Protein AF-A0A388KWI7-F1 (afdb_monomer_lite)

Secondary structure (DSSP, 8-state):
-PPPPHHHHGGGSPPTT--HHHHHHHHHHHHHHHHHHHHHHHHHHHHHHHHHHHHHHHHHHHHHHHHHHHHHHHHHHHHHHHHHHHHHHHHHHHHHHHHHHHHTSS----HHHHHHHHHHHHHHHHHHHHHHHHHHHHHHHHHHHHHHHHHHHHT-HHHHTTS-HHHHHHHHHHHHHHHHHHHHHHHHHHHHHHHHHHHHHHHHHHHHHHS----S--PPP-GGGSPPB-TTS---HHHHHHHHHHHHHHTT--HHHHHHHHHHHB-HHHHHHHHHHHHHHT--GGGGGGTS-HHHHHHHHHHHH-SS-HHHHHHHHHHH--GGGS-HHHHHHHHHHHHT-TT-S--HHHHHHHHHHHS-HHHHHHHHHTTTT--SHHHHHHHHHHHHHH-HHHHHTTTTTSS-------------THHHHHHHHHHHTTS------PPPPPPP--

Sequence (446 aa):
MPPLTRSQTKTMDRKEGESLLAYEERLAAFIQEANDRAAAAAKERGRIEQEEEAERQKEEQDRLRQEEANLQATAEHRSRQRERLFTRETVIGDEAAHWVEVASADGAPKTEKRLSALAQVSHDLVATCALQQEEILHLQQTVDQMLAQLQALEKQPAAIAAAGPSNLATRVQGLEDDVSNIKRVHQDFRTSQQATNLQLETQVQAAATVTPAAASSMRPPKLDDIPVFCDQSKTEPIPWWRQCTLRLDMHHVPNNDRHPCLYHRCGGACQAWLDNILTSHDVAVSELHTKLTWQELTDAWHKRFQVEPPDLQAMDKLNKLHQNTLLSQDWITEFQRLASTPDLPLAFRAIKHLFIMRSCPAMQKALTQIAETLDTSDKLFSTASRIILTNIEARNAGRSSATTSGTQPKPKAVSSPLNTMAFQAAQIVSITTPLQQRPTYPHPEA

Radius of gyration: 41.49 Å; chains: 1; bounding box: 112×80×125 Å

Foldseek 3Di:
DPDDDPVNVVVLDDDDPDDPVNSVVVNVVVVVVVVVVVVVVVVVVVVVVVVVVVVVVVVVVVVVVVVVVVVVVVVVVVVVLVVVLVVLVVVLVVVVVVVVVQVPDPDDDDPVVVVVVVVVSVVSVVVSVVSVVVVVVVVVVVVVVVVVVVVVVVPDPPVCVVDPPVVVVVVVVVVVVVVVVVVVVVVVVVVVVVVVVVVVVVVVVVVVVPDDPPPDDDDDPPLVPQAADEPVPPDQLVVSVVSNVVVCVVVVPDQLCSQVSVLVRYYDPRNVVSVVLCVVVVHDSSCSCVVAGPVRVVVVSCVVRVPDDLLVVLVVCLVVQACQVDQNLVSLVSLLVSVPDPPNPDDPLRSLVSNLVRADPQLVVVCVVCVVVCPDPCSSSVVSVVCLVVDPCSRCSNPVPPDDDDDDDDDDDDDDPVPPVVVVVVVVVPPDDDDDDDDDDDDDDD

pLDDT: mean 70.11, std 19.56, range [24.08, 94.88]

Structure (mmCIF, N/CA/C/O backbone):
data_AF-A0A388KWI7-F1
#
_entry.id   AF-A0A388KWI7-F1
#
loop_
_atom_site.group_PDB
_atom_site.id
_atom_site.type_symbol
_atom_site.label_atom_id
_atom_site.label_alt_id
_atom_site.label_comp_id
_atom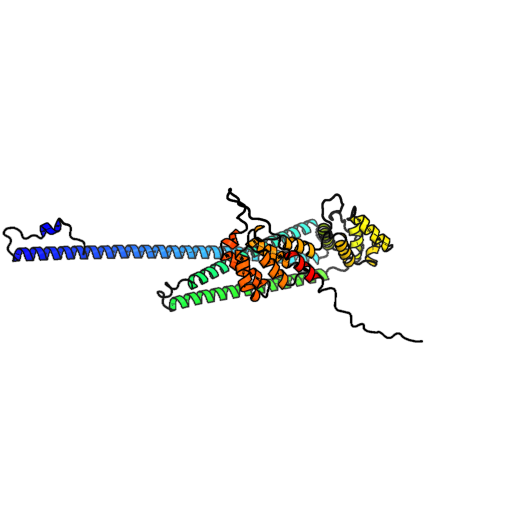_site.label_asym_id
_atom_site.label_entity_id
_atom_site.label_seq_id
_atom_site.pdbx_PDB_ins_code
_atom_site.Cartn_x
_atom_site.Cartn_y
_atom_site.Cartn_z
_atom_site.occupancy
_atom_site.B_iso_or_equiv
_atom_site.auth_seq_id
_atom_site.auth_comp_id
_atom_site.auth_asym_id
_atom_site.auth_atom_id
_atom_site.pdbx_PDB_model_num
ATOM 1 N N . MET A 1 1 ? -33.577 -9.682 59.762 1.00 40.84 1 MET A N 1
ATOM 2 C CA . MET A 1 1 ? -34.776 -10.430 60.204 1.00 40.84 1 MET A CA 1
ATOM 3 C C . MET A 1 1 ? -35.837 -10.331 59.122 1.00 40.84 1 MET A C 1
ATOM 5 O O . MET A 1 1 ? -35.973 -9.242 58.573 1.00 40.84 1 MET A O 1
ATOM 9 N N . PRO A 1 2 ? -36.555 -11.414 58.779 1.00 47.69 2 PRO A N 1
ATOM 10 C CA . PRO A 1 2 ? -37.704 -11.307 57.886 1.00 47.69 2 PRO A CA 1
ATOM 11 C C . PRO A 1 2 ? -38.771 -10.415 58.546 1.00 47.69 2 PRO A C 1
ATOM 13 O O . PRO A 1 2 ? -38.948 -10.508 59.764 1.00 47.69 2 PRO A O 1
ATOM 16 N N . PRO A 1 3 ? -39.472 -9.549 57.798 1.00 50.03 3 PRO A N 1
ATOM 17 C CA . PRO A 1 3 ? -40.530 -8.721 58.361 1.00 50.03 3 PRO A CA 1
ATOM 18 C C . PRO A 1 3 ? -41.696 -9.604 58.825 1.00 50.03 3 PRO A C 1
ATOM 20 O O . PRO A 1 3 ? -42.249 -10.381 58.045 1.00 50.03 3 PRO A O 1
ATOM 23 N N . LEU A 1 4 ? -42.064 -9.492 60.104 1.00 55.28 4 LEU A N 1
ATOM 24 C CA . LEU A 1 4 ? -43.249 -10.150 60.655 1.00 55.28 4 LEU A CA 1
ATOM 25 C C . LEU A 1 4 ? -44.492 -9.583 59.965 1.00 55.28 4 LEU A C 1
ATOM 27 O O . LEU A 1 4 ? -44.697 -8.370 59.898 1.00 55.28 4 LEU A O 1
ATOM 31 N N . THR A 1 5 ? -45.328 -10.467 59.433 1.00 56.50 5 THR A N 1
ATOM 32 C CA . THR A 1 5 ? -46.568 -10.058 58.768 1.00 56.50 5 THR A CA 1
ATOM 33 C C . THR A 1 5 ? -47.632 -9.691 59.806 1.00 56.50 5 THR A C 1
ATOM 35 O O . THR A 1 5 ? -47.670 -10.243 60.904 1.00 56.50 5 THR A O 1
ATOM 38 N N . ARG A 1 6 ? -48.550 -8.780 59.454 1.00 49.72 6 ARG A N 1
ATOM 39 C CA . ARG A 1 6 ? -49.624 -8.258 60.332 1.00 49.72 6 ARG A CA 1
ATOM 40 C C . ARG A 1 6 ? -50.527 -9.340 60.964 1.00 49.72 6 ARG A C 1
ATOM 42 O O . ARG A 1 6 ? -51.203 -9.073 61.953 1.00 49.72 6 ARG A O 1
ATOM 49 N N . SER A 1 7 ? -50.551 -10.555 60.411 1.00 54.59 7 SER A N 1
ATOM 50 C CA . SER A 1 7 ? -51.263 -11.703 60.997 1.00 54.59 7 SER A CA 1
ATOM 51 C C . SER A 1 7 ? -50.484 -12.401 62.118 1.00 54.59 7 SER A C 1
ATOM 53 O O . SER A 1 7 ? -51.109 -12.955 63.014 1.00 54.59 7 SER A O 1
ATOM 55 N N . GLN A 1 8 ? -49.148 -12.350 62.117 1.00 57.06 8 GLN A N 1
ATOM 56 C CA . GLN A 1 8 ? -48.304 -12.973 63.147 1.00 57.06 8 GLN A CA 1
ATOM 57 C C . GLN A 1 8 ? -48.248 -12.152 64.441 1.00 57.06 8 GLN A C 1
ATOM 59 O O . GLN A 1 8 ? -48.098 -12.713 65.523 1.00 57.06 8 GLN A O 1
ATOM 64 N N . THR A 1 9 ? -48.442 -10.835 64.352 1.00 56.59 9 THR A N 1
ATOM 65 C CA . THR A 1 9 ? -48.489 -9.944 65.521 1.00 56.59 9 THR A CA 1
ATOM 66 C C . THR A 1 9 ? -49.746 -10.153 66.368 1.00 56.59 9 THR A C 1
ATOM 68 O O . THR A 1 9 ? -49.671 -10.061 67.583 1.00 56.59 9 THR A O 1
ATOM 71 N N . LYS A 1 10 ? -50.881 -10.541 65.764 1.00 59.72 10 LYS A N 1
ATOM 72 C CA . LYS A 1 10 ? -52.120 -10.885 66.496 1.00 59.72 10 LYS A CA 1
ATOM 73 C C . LYS A 1 10 ? -51.985 -12.130 67.377 1.00 59.72 10 LYS A C 1
ATOM 75 O O . LYS A 1 10 ? -52.673 -12.265 68.380 1.00 59.72 10 LYS A O 1
ATOM 80 N N . THR A 1 11 ? -51.112 -13.062 67.004 1.00 62.03 11 THR A N 1
ATOM 81 C CA . THR A 1 11 ? -50.806 -14.256 67.807 1.00 62.03 11 THR A CA 1
ATOM 82 C C . THR A 1 11 ? -49.893 -13.962 68.999 1.00 62.03 11 THR A C 1
ATOM 84 O O . THR A 1 11 ? -49.784 -14.809 69.884 1.00 62.03 11 THR A O 1
ATOM 87 N N . MET A 1 12 ? -49.274 -12.778 69.049 1.00 64.50 12 MET A N 1
ATOM 88 C CA . MET A 1 12 ? -48.380 -12.350 70.129 1.00 64.50 12 MET A CA 1
ATOM 89 C C . MET A 1 12 ? -49.108 -11.611 71.257 1.00 64.50 12 MET A C 1
ATOM 91 O O . MET A 1 12 ? -48.482 -11.341 72.270 1.00 64.50 12 MET A O 1
ATOM 95 N N . ASP A 1 13 ? -50.403 -11.310 71.120 1.00 77.75 13 ASP A N 1
ATOM 96 C CA . ASP A 1 13 ? -51.177 -10.652 72.176 1.00 77.75 13 ASP A CA 1
ATOM 97 C C . ASP A 1 13 ? -51.458 -11.613 73.346 1.00 77.75 13 ASP A C 1
ATOM 99 O O . ASP A 1 13 ? -51.642 -12.828 73.163 1.00 77.75 13 ASP A O 1
ATOM 103 N N . ARG A 1 14 ? -51.488 -11.076 74.573 1.00 75.94 14 ARG A N 1
ATOM 104 C CA . ARG A 1 14 ? -51.813 -11.842 75.785 1.00 75.94 14 ARG A CA 1
ATOM 105 C C . ARG A 1 14 ? -53.270 -12.292 75.736 1.00 75.94 14 ARG A C 1
ATOM 107 O O . ARG A 1 14 ? -54.164 -11.474 75.530 1.00 75.94 14 ARG A O 1
ATOM 114 N N . LYS A 1 15 ? -53.511 -13.590 75.930 1.00 83.75 15 LYS A N 1
ATOM 115 C CA . LYS A 1 15 ? -54.866 -14.150 75.882 1.00 83.75 15 LYS A CA 1
ATOM 116 C C . LYS A 1 15 ? -55.631 -13.829 77.166 1.00 83.75 15 LYS A C 1
ATOM 118 O O . LYS A 1 15 ? -55.055 -13.711 78.248 1.00 83.75 15 LYS A O 1
ATOM 123 N N . GLU A 1 16 ? -56.947 -13.706 77.047 1.00 74.38 16 GLU A N 1
ATOM 124 C CA . GLU A 1 16 ? -57.838 -13.446 78.177 1.00 74.38 16 GLU A CA 1
ATOM 125 C C . GLU A 1 16 ? -57.790 -14.628 79.168 1.00 74.38 16 GLU A C 1
ATOM 127 O O . GLU A 1 16 ? -57.969 -15.780 78.778 1.00 74.38 16 GLU A O 1
ATOM 132 N N . GLY A 1 17 ? -57.458 -14.360 80.438 1.00 78.00 17 GLY A N 1
ATOM 133 C CA . GLY A 1 17 ? -57.253 -15.388 81.474 1.00 78.00 17 GLY A CA 1
ATOM 134 C C . GLY A 1 17 ? -55.851 -16.025 81.538 1.00 78.00 17 GLY A C 1
ATOM 135 O O . GLY A 1 17 ? -55.603 -16.838 82.425 1.00 78.00 17 GLY A O 1
ATOM 136 N N . GLU A 1 18 ? -54.914 -15.658 80.655 1.00 82.56 18 GLU A N 1
ATOM 137 C CA . GLU A 1 18 ? -53.534 -16.180 80.649 1.00 82.56 18 GLU A CA 1
ATOM 138 C C . GLU A 1 18 ? -52.692 -15.533 81.768 1.00 82.56 18 GLU A C 1
ATOM 140 O O . GLU A 1 18 ? -52.715 -14.306 81.954 1.00 82.56 18 GLU A O 1
ATOM 145 N N . SER A 1 19 ? -51.943 -16.341 82.531 1.00 85.44 19 SER A N 1
ATOM 146 C CA . SER A 1 19 ? -50.987 -15.834 83.525 1.00 85.44 19 SER A CA 1
ATOM 147 C C . SER A 1 19 ? -49.795 -15.163 82.828 1.00 85.44 19 SER A C 1
ATOM 149 O O . SER A 1 19 ? -49.476 -15.481 81.684 1.00 85.44 19 SER A O 1
ATOM 151 N N . LEU A 1 20 ? -49.129 -14.221 83.505 1.00 83.12 20 LEU A N 1
ATOM 152 C CA . LEU A 1 20 ? -47.971 -13.515 82.935 1.00 83.12 20 LEU A CA 1
ATOM 153 C C . LEU A 1 20 ? -46.852 -14.495 82.527 1.00 83.12 20 LEU A C 1
ATOM 155 O O . LEU A 1 20 ? -46.309 -14.385 81.436 1.00 83.12 20 LEU A O 1
ATOM 159 N N . LEU A 1 21 ? -46.589 -15.488 83.379 1.00 87.00 21 LEU A N 1
ATOM 160 C CA . LEU A 1 21 ? -45.573 -16.523 83.173 1.00 87.00 21 LEU A CA 1
ATOM 161 C C . LEU A 1 21 ? -45.871 -17.383 81.932 1.00 87.00 21 LEU A C 1
ATOM 163 O O . LEU A 1 21 ? -44.998 -17.578 81.094 1.00 87.00 21 LEU A O 1
ATOM 167 N N . ALA A 1 22 ? -47.126 -17.818 81.758 1.00 83.31 22 ALA A N 1
ATOM 168 C CA . ALA A 1 22 ? -47.540 -18.598 80.588 1.00 83.31 22 ALA A CA 1
ATOM 169 C C . ALA A 1 22 ? -47.464 -17.785 79.280 1.00 83.31 22 ALA A C 1
ATOM 171 O O . ALA A 1 22 ? -47.129 -18.320 78.222 1.00 83.31 22 ALA A O 1
ATOM 172 N N . TYR A 1 23 ? -47.744 -16.480 79.352 1.00 83.69 23 TYR A N 1
ATOM 173 C CA . TYR A 1 23 ? -47.585 -15.561 78.226 1.00 83.69 23 TYR A CA 1
ATOM 174 C C . TYR A 1 23 ? -46.109 -15.377 77.831 1.00 83.69 23 TYR A C 1
ATOM 176 O O . TYR A 1 23 ? -45.783 -15.449 76.645 1.00 83.69 23 TYR A O 1
ATOM 184 N N . GLU A 1 24 ? -45.216 -15.183 78.806 1.00 85.12 24 GLU A N 1
ATOM 185 C CA . GLU A 1 24 ? -43.771 -15.043 78.580 1.00 85.12 24 GLU A CA 1
ATOM 186 C C . GLU A 1 24 ? -43.149 -16.325 78.007 1.00 85.12 24 GLU A C 1
ATOM 188 O O . GLU A 1 24 ? -42.398 -16.248 77.035 1.00 85.12 24 GLU A O 1
ATOM 193 N N . GLU A 1 25 ? -43.514 -17.503 78.524 1.00 88.00 25 GLU A N 1
ATOM 194 C CA . GLU A 1 25 ? -43.071 -18.801 77.991 1.00 88.00 25 GLU A CA 1
ATOM 195 C C . GLU A 1 25 ? -43.530 -19.015 76.540 1.00 88.00 25 GLU A C 1
ATOM 197 O O . GLU A 1 25 ? -42.742 -19.433 75.686 1.00 88.00 25 GLU A O 1
ATOM 202 N N . ARG A 1 26 ? -44.786 -18.668 76.220 1.00 88.12 26 ARG A N 1
ATOM 203 C CA . ARG A 1 26 ? -45.324 -18.747 74.852 1.00 88.12 26 ARG A CA 1
ATOM 204 C C . ARG A 1 26 ? -44.611 -17.787 73.901 1.00 88.12 26 ARG A C 1
ATOM 206 O O . ARG A 1 26 ? -44.327 -18.155 72.759 1.00 88.12 26 ARG A O 1
ATOM 213 N N . LEU A 1 27 ? -44.322 -16.568 74.354 1.00 85.19 27 LEU A N 1
ATOM 214 C CA . LEU A 1 27 ? -43.599 -15.574 73.567 1.00 85.19 27 LEU A CA 1
ATOM 215 C C . LEU A 1 27 ? -42.146 -16.008 73.322 1.00 85.19 27 LEU A C 1
ATOM 217 O O . LEU A 1 27 ? -41.664 -15.900 72.196 1.00 85.19 27 LEU A O 1
ATOM 221 N N . ALA A 1 28 ? -41.474 -16.555 74.338 1.00 85.94 28 ALA A N 1
ATOM 222 C CA . ALA A 1 28 ? -40.122 -17.094 74.221 1.00 85.94 28 ALA A CA 1
ATOM 223 C C . ALA A 1 28 ? -40.061 -18.275 73.238 1.00 85.94 28 ALA A C 1
ATOM 225 O O . ALA A 1 28 ? -39.198 -18.292 72.360 1.00 85.94 28 ALA A O 1
ATOM 226 N N . ALA A 1 29 ? -41.015 -19.210 73.314 1.00 87.06 29 ALA A N 1
ATOM 227 C CA . ALA A 1 29 ? -41.126 -20.323 72.370 1.00 87.06 29 ALA A CA 1
ATOM 228 C C . ALA A 1 29 ? -41.352 -19.841 70.926 1.00 87.06 29 ALA A C 1
ATOM 230 O O . ALA A 1 29 ? -40.724 -20.348 69.999 1.00 87.06 29 ALA A O 1
ATOM 231 N N . PHE A 1 30 ? -42.189 -18.816 70.728 1.00 86.06 30 PHE A N 1
ATOM 232 C CA . PHE A 1 30 ? -42.432 -18.226 69.408 1.00 86.06 30 PHE A CA 1
ATOM 233 C C . PHE A 1 30 ? -41.188 -17.531 68.833 1.00 86.06 30 PHE A C 1
ATOM 235 O O . PHE A 1 30 ? -40.890 -17.678 67.647 1.00 86.06 30 PHE A O 1
ATOM 242 N N . ILE A 1 31 ? -40.447 -16.786 69.661 1.00 84.62 31 ILE A N 1
ATOM 243 C CA . ILE A 1 31 ? -39.181 -16.154 69.261 1.00 84.62 31 ILE A CA 1
ATOM 244 C C . ILE A 1 31 ? -38.150 -17.226 68.897 1.00 84.62 31 ILE A C 1
ATOM 246 O O . ILE A 1 31 ? -37.477 -17.091 67.875 1.00 84.62 31 ILE A O 1
ATOM 250 N N . GLN A 1 32 ? -38.054 -18.300 69.684 1.00 86.81 32 GLN A N 1
ATOM 251 C CA . GLN A 1 32 ? -37.142 -19.404 69.401 1.00 86.81 32 GLN A CA 1
ATOM 252 C C . GLN A 1 32 ? -37.493 -20.094 68.079 1.00 86.81 32 GLN A C 1
ATOM 254 O O . GLN A 1 32 ? -36.624 -20.250 67.229 1.00 86.81 32 GLN A O 1
ATOM 259 N N . GLU A 1 33 ? -38.768 -20.398 67.838 1.00 88.25 33 GLU A N 1
ATOM 260 C CA . GLU A 1 33 ? -39.219 -21.000 66.580 1.00 88.25 33 GLU A CA 1
ATOM 261 C C . GLU A 1 33 ? -38.963 -20.077 65.373 1.00 88.25 33 GLU A C 1
ATOM 263 O O . GLU A 1 33 ? -38.558 -20.528 64.299 1.00 88.25 33 GLU A O 1
ATOM 268 N N . ALA A 1 34 ? -39.166 -18.766 65.534 1.00 84.81 34 ALA A N 1
ATOM 269 C CA . ALA A 1 34 ? -38.856 -17.784 64.499 1.00 84.81 34 ALA A CA 1
ATOM 270 C C . ALA A 1 34 ? -37.346 -17.707 64.215 1.00 84.81 34 ALA A C 1
ATOM 272 O O . ALA A 1 34 ? -36.950 -17.599 63.050 1.00 84.81 34 ALA A O 1
ATOM 273 N N . ASN A 1 35 ? -36.511 -17.799 65.253 1.00 86.25 35 ASN A N 1
ATOM 274 C CA . ASN A 1 35 ? -35.057 -17.850 65.127 1.00 86.25 35 ASN A CA 1
ATOM 275 C C . ASN A 1 35 ? -34.597 -19.145 64.445 1.00 86.25 35 ASN A C 1
ATOM 277 O O . ASN A 1 35 ? -33.790 -19.078 63.520 1.00 86.25 35 ASN A O 1
ATOM 281 N N . ASP A 1 36 ? -35.162 -20.295 64.814 1.00 90.56 36 ASP A N 1
ATOM 282 C CA . ASP A 1 36 ? -34.848 -21.593 64.210 1.00 90.56 36 ASP A CA 1
ATOM 283 C C . ASP A 1 36 ? -35.265 -21.627 62.731 1.00 90.56 36 ASP A C 1
ATOM 285 O O . ASP A 1 36 ? -34.490 -22.047 61.868 1.00 90.56 36 ASP A O 1
ATOM 289 N N . ARG A 1 37 ? -36.449 -21.087 62.396 1.00 89.00 37 ARG A N 1
ATOM 290 C CA . ARG A 1 37 ? -36.892 -20.913 61.001 1.00 89.00 37 ARG A CA 1
ATOM 291 C C . ARG A 1 37 ? -35.977 -19.970 60.221 1.00 89.00 37 ARG A C 1
ATOM 293 O O . ARG A 1 37 ? -35.660 -20.245 59.063 1.00 89.00 37 ARG A O 1
ATOM 300 N N . ALA A 1 38 ? -35.530 -18.871 60.829 1.00 85.31 38 ALA A N 1
ATOM 301 C CA . ALA A 1 38 ? -34.593 -17.947 60.195 1.00 85.31 38 ALA A CA 1
ATOM 302 C C . ALA A 1 38 ? -33.218 -18.595 59.956 1.00 85.31 38 ALA A C 1
ATOM 304 O O . ALA A 1 38 ? -32.642 -18.400 58.883 1.00 85.31 38 ALA A O 1
ATOM 305 N N . ALA A 1 39 ? -32.726 -19.392 60.910 1.00 91.12 39 ALA A N 1
ATOM 306 C CA . ALA A 1 39 ? -31.468 -20.127 60.809 1.00 91.12 39 ALA A CA 1
ATOM 307 C C . ALA A 1 39 ? -31.527 -21.222 59.732 1.00 91.12 39 ALA A C 1
ATOM 309 O O . ALA A 1 39 ? -30.625 -21.308 58.898 1.00 91.12 39 ALA A O 1
ATOM 310 N N . ALA A 1 40 ? -32.612 -22.001 59.678 1.00 92.31 40 ALA A N 1
ATOM 311 C CA . ALA A 1 40 ? -32.825 -23.009 58.639 1.00 92.31 40 ALA A CA 1
ATOM 312 C C . ALA A 1 40 ? -32.895 -22.380 57.237 1.00 92.31 40 ALA A C 1
ATOM 314 O O . ALA A 1 40 ? -32.240 -22.853 56.310 1.00 92.31 40 ALA A O 1
ATOM 315 N N . ALA A 1 41 ? -33.614 -21.262 57.092 1.00 91.81 41 ALA A N 1
ATOM 316 C CA . ALA A 1 41 ? -33.693 -20.541 55.825 1.00 91.81 41 ALA A CA 1
ATOM 317 C C . ALA A 1 41 ? -32.347 -19.917 55.411 1.00 91.81 41 ALA A C 1
ATOM 319 O O . ALA A 1 41 ? -32.051 -19.836 54.223 1.00 91.81 41 ALA A O 1
ATOM 320 N N . ALA A 1 42 ? -31.529 -19.463 56.367 1.00 91.19 42 ALA A N 1
ATOM 321 C CA . ALA A 1 42 ? -30.180 -18.971 56.083 1.00 91.19 42 ALA A CA 1
ATOM 322 C C . ALA A 1 42 ? -29.248 -20.101 55.627 1.00 91.19 42 ALA A C 1
ATOM 324 O O . ALA A 1 42 ? -28.493 -19.915 54.678 1.00 91.19 42 ALA A O 1
ATOM 325 N N . LYS A 1 43 ? -29.348 -21.280 56.253 1.00 94.12 43 LYS A N 1
ATOM 326 C CA . LYS A 1 43 ? -28.588 -22.467 55.856 1.00 94.12 43 LYS A CA 1
ATOM 327 C C . LYS A 1 43 ? -28.940 -22.923 54.438 1.00 94.12 43 LYS A C 1
ATOM 329 O O . LYS A 1 43 ? -28.032 -23.208 53.667 1.00 94.12 43 LYS A O 1
ATOM 334 N N . GLU A 1 44 ? -30.226 -22.953 54.084 1.00 92.31 44 GLU A N 1
ATOM 335 C CA . GLU A 1 44 ? -30.640 -23.344 52.729 1.00 92.31 44 GLU A CA 1
ATOM 336 C C . GLU A 1 44 ? -30.214 -22.314 51.680 1.00 92.31 44 GLU A C 1
ATOM 338 O O . GLU A 1 44 ? -29.704 -22.698 50.634 1.00 92.31 44 GLU A O 1
ATOM 343 N N . ARG A 1 45 ? -30.318 -21.009 51.978 1.00 91.81 45 ARG A N 1
ATOM 344 C CA . ARG A 1 45 ? -29.778 -19.964 51.091 1.00 91.81 45 ARG A CA 1
ATOM 345 C C . ARG A 1 45 ? -28.279 -20.127 50.857 1.00 91.81 45 ARG A C 1
ATOM 347 O O . ARG A 1 45 ? -27.857 -20.093 49.713 1.00 91.81 45 ARG A O 1
ATOM 354 N N . GLY A 1 46 ? -27.502 -20.385 51.911 1.00 92.56 46 GLY A N 1
ATOM 355 C CA . GLY A 1 46 ? -26.066 -20.635 51.772 1.00 92.56 46 GLY A CA 1
ATOM 356 C C . GLY A 1 46 ? -25.749 -21.889 50.949 1.00 92.56 46 GLY A C 1
ATOM 357 O O . GLY A 1 46 ? -24.758 -21.909 50.228 1.00 92.56 46 GLY A O 1
ATOM 358 N N . ARG A 1 47 ? -26.600 -22.923 51.011 1.00 94.19 47 ARG A N 1
ATOM 359 C CA . ARG A 1 47 ? -26.456 -24.129 50.183 1.00 94.19 47 ARG A CA 1
ATOM 360 C C . ARG A 1 47 ? -26.726 -23.833 48.704 1.00 94.19 47 ARG A C 1
ATOM 362 O O . ARG A 1 47 ? -25.946 -24.265 47.865 1.00 94.19 47 ARG A O 1
ATOM 369 N N . ILE A 1 48 ? -27.791 -23.086 48.405 1.00 91.88 48 ILE A N 1
ATOM 370 C CA . ILE A 1 48 ? -28.145 -22.673 47.037 1.00 91.88 48 ILE A CA 1
ATOM 371 C C . ILE A 1 48 ? -27.062 -21.758 46.459 1.00 91.88 48 ILE A C 1
ATOM 373 O O . ILE A 1 48 ? -26.600 -21.999 45.353 1.00 91.88 48 ILE A O 1
ATOM 377 N N . GLU A 1 49 ? -26.592 -20.771 47.225 1.00 92.25 49 GLU A N 1
ATOM 378 C CA . GLU A 1 49 ? -25.506 -19.879 46.799 1.00 92.25 49 GLU A CA 1
ATOM 379 C C . GLU A 1 49 ? -24.222 -20.659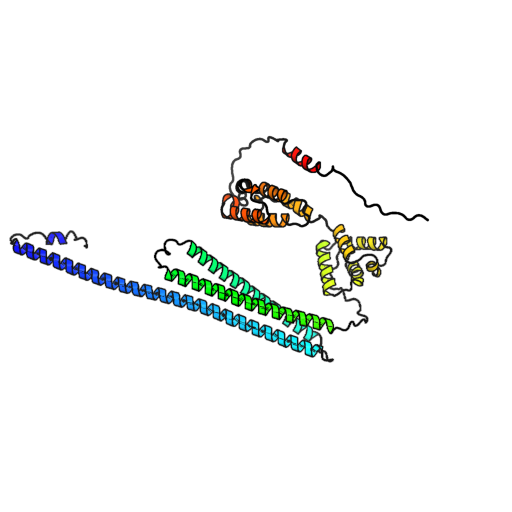 46.480 1.00 92.25 49 GLU A C 1
ATOM 381 O O . GLU A 1 49 ? -23.574 -20.377 45.478 1.00 92.25 49 GLU A O 1
ATOM 386 N N . GLN A 1 50 ? -23.864 -21.674 47.278 1.00 92.81 50 GLN A N 1
ATOM 387 C CA . GLN A 1 50 ? -22.710 -22.536 46.987 1.00 92.81 50 GLN A CA 1
ATOM 388 C C . GLN A 1 50 ? -22.894 -23.379 45.721 1.00 92.81 50 GLN A C 1
ATOM 390 O O . GLN A 1 50 ? -21.931 -23.592 44.985 1.00 92.81 50 GLN A O 1
ATOM 395 N N . GLU A 1 51 ? -24.105 -23.878 45.482 1.00 94.75 51 GLU A N 1
ATOM 396 C CA . GLU A 1 51 ? -24.440 -24.673 44.300 1.00 94.75 51 GLU A CA 1
ATOM 397 C C . GLU A 1 51 ? -24.386 -23.810 43.026 1.00 94.75 51 GLU A C 1
ATOM 399 O O . GLU A 1 51 ? -23.737 -24.199 42.056 1.00 94.75 51 GLU A O 1
ATOM 404 N N . GLU A 1 52 ? -24.937 -22.592 43.071 1.00 93.38 52 GLU A N 1
ATOM 405 C CA . GLU A 1 52 ? -24.843 -21.601 41.988 1.00 93.38 52 GLU A CA 1
ATOM 406 C C . GLU A 1 52 ? -23.394 -21.141 41.741 1.00 93.38 52 GLU A C 1
ATOM 408 O O . GLU A 1 52 ? -22.974 -20.985 40.594 1.00 93.38 52 GLU A O 1
ATOM 413 N N . GLU A 1 53 ? -22.595 -20.935 42.794 1.00 91.38 53 GLU A N 1
ATOM 414 C CA . GLU A 1 53 ? -21.174 -20.576 42.668 1.00 91.38 53 GLU A CA 1
ATOM 415 C C . GLU A 1 53 ? -20.377 -21.695 41.978 1.00 91.38 53 GLU A C 1
ATOM 417 O O . GLU A 1 53 ? -19.553 -21.426 41.101 1.00 91.38 53 GLU A O 1
ATOM 422 N N . ALA A 1 54 ? -20.641 -22.953 42.342 1.00 94.44 54 ALA A N 1
ATOM 423 C CA . ALA A 1 54 ? -20.001 -24.114 41.733 1.00 94.44 54 ALA A CA 1
ATOM 424 C C . ALA A 1 54 ? -20.395 -24.281 40.256 1.00 94.44 54 ALA A C 1
ATOM 426 O O . ALA A 1 54 ? -19.547 -24.623 39.428 1.00 94.44 54 ALA A O 1
ATOM 427 N N . GLU A 1 55 ? -21.656 -24.006 39.911 1.00 94.75 55 GLU A N 1
ATOM 428 C CA . GLU A 1 55 ? -22.129 -24.014 38.526 1.00 94.75 55 GLU A CA 1
ATOM 429 C C . GLU A 1 55 ? -21.446 -22.915 37.699 1.00 94.75 55 GLU A C 1
ATOM 431 O O . GLU A 1 55 ? -20.870 -23.215 36.651 1.00 94.75 55 GLU A O 1
ATOM 436 N N . ARG A 1 56 ? -21.370 -21.680 38.220 1.00 93.56 56 ARG A N 1
ATOM 437 C CA . ARG A 1 56 ? -20.641 -20.572 37.572 1.00 93.56 56 ARG A CA 1
ATOM 438 C C . ARG A 1 56 ? -19.170 -20.902 37.320 1.00 93.56 56 ARG A C 1
ATOM 440 O O . ARG A 1 56 ? -18.659 -20.646 36.232 1.00 93.56 56 ARG A O 1
ATOM 447 N N . GLN A 1 57 ? -18.484 -21.482 38.308 1.00 91.00 57 GLN A N 1
ATOM 448 C CA . GLN A 1 57 ? -17.078 -21.878 38.161 1.00 91.00 57 GLN A CA 1
ATOM 449 C C . GLN A 1 57 ? -16.894 -22.946 37.081 1.00 91.00 57 GLN A C 1
ATOM 451 O O . GLN A 1 57 ? -15.915 -22.915 36.332 1.00 91.00 57 GLN A O 1
ATOM 456 N N . LYS A 1 58 ? -17.834 -23.889 36.984 1.00 93.38 58 LYS A N 1
ATOM 457 C CA . LYS A 1 58 ? -17.809 -24.933 35.962 1.00 93.38 58 LYS A CA 1
ATOM 458 C C . LYS A 1 58 ? -18.028 -24.356 34.563 1.00 93.38 58 LYS A C 1
ATOM 460 O O . LYS A 1 58 ? -17.254 -24.674 33.665 1.00 93.38 58 LYS A O 1
ATOM 465 N N . GLU A 1 59 ? -19.014 -23.476 34.392 1.00 93.88 59 GLU A N 1
ATOM 466 C CA . GLU A 1 59 ? -19.266 -22.789 33.118 1.00 93.88 59 GLU A CA 1
ATOM 467 C C . GLU A 1 59 ? -18.062 -21.958 32.662 1.00 93.88 59 GLU A C 1
ATOM 469 O O . GLU A 1 59 ? -17.684 -21.990 31.490 1.00 93.88 59 GLU A O 1
ATOM 474 N N . GLU A 1 60 ? -17.416 -21.237 33.583 1.00 87.81 60 GLU A N 1
ATOM 475 C CA . GLU A 1 60 ? -16.218 -20.462 33.265 1.00 87.81 60 GLU A CA 1
ATOM 476 C C . GLU A 1 60 ? -15.046 -21.365 32.859 1.00 87.81 60 GLU A C 1
ATOM 478 O O . GLU A 1 60 ? -14.359 -21.080 31.875 1.00 87.81 60 GLU A O 1
ATOM 483 N N . GLN A 1 61 ? -14.846 -22.484 33.559 1.00 89.44 61 GLN A N 1
ATOM 484 C CA . GLN A 1 61 ? -13.812 -23.456 33.211 1.00 89.44 61 GLN A CA 1
ATOM 485 C C . GLN A 1 61 ? -14.064 -24.092 31.835 1.00 89.44 61 GLN A C 1
ATOM 487 O O . GLN A 1 61 ? -13.123 -24.258 31.057 1.00 89.44 61 GLN A O 1
ATOM 492 N N . ASP A 1 62 ? -15.316 -24.407 31.506 1.00 91.44 62 ASP A N 1
ATOM 493 C CA . ASP A 1 62 ? -15.685 -24.944 30.195 1.00 91.44 62 ASP A CA 1
ATOM 494 C C . ASP A 1 62 ? -15.507 -23.898 29.082 1.00 91.44 62 ASP A C 1
ATOM 496 O O . ASP A 1 62 ? -15.002 -24.228 28.005 1.00 91.44 62 ASP A O 1
ATOM 500 N N . ARG A 1 63 ? -15.803 -22.617 29.352 1.00 91.00 63 ARG A N 1
ATOM 501 C CA . ARG A 1 63 ? -15.520 -21.513 28.419 1.00 91.00 63 ARG A CA 1
ATOM 502 C C . ARG A 1 63 ? -14.025 -21.401 28.115 1.00 91.00 63 ARG A C 1
ATOM 504 O O . ARG A 1 63 ? -13.655 -21.286 26.949 1.00 91.00 63 ARG A O 1
ATOM 511 N N . LEU A 1 64 ? -13.175 -21.460 29.144 1.00 86.06 64 LEU A N 1
ATOM 512 C CA . LEU A 1 64 ? -11.718 -21.397 28.987 1.00 86.06 64 LEU A CA 1
ATOM 513 C C . LEU A 1 64 ? -11.178 -22.593 28.193 1.00 86.06 64 LEU A C 1
ATOM 515 O O . LEU A 1 64 ? -10.380 -22.399 27.279 1.00 86.06 64 LEU A O 1
ATOM 519 N N . ARG A 1 65 ? -11.659 -23.813 28.472 1.00 88.31 65 ARG A N 1
ATOM 520 C CA . ARG A 1 65 ? -11.289 -25.008 27.690 1.00 88.31 65 ARG A CA 1
ATOM 521 C C . ARG A 1 65 ? -11.664 -24.870 26.218 1.00 88.31 65 ARG A C 1
ATOM 523 O O . ARG A 1 65 ? -10.895 -25.278 25.351 1.00 88.31 65 ARG A O 1
ATOM 530 N N . GLN A 1 66 ? -12.835 -24.308 25.923 1.00 85.88 66 GLN A N 1
ATOM 531 C CA . GLN A 1 66 ? -13.263 -24.093 24.542 1.00 85.88 66 GLN A CA 1
ATOM 532 C C . GLN A 1 66 ? -12.381 -23.060 23.830 1.00 85.88 66 GLN A C 1
ATOM 534 O O . GLN A 1 66 ? -12.042 -23.238 22.661 1.00 85.88 66 GLN A O 1
ATOM 539 N N . GLU A 1 67 ? -12.004 -21.986 24.523 1.00 77.19 67 GLU A N 1
ATOM 540 C CA . GLU A 1 67 ? -11.103 -20.963 23.990 1.00 77.19 67 GLU A CA 1
ATOM 541 C C . GLU A 1 67 ? -9.709 -21.541 23.701 1.00 77.19 67 GLU A C 1
ATOM 543 O O . GLU A 1 67 ? -9.183 -21.352 22.602 1.00 77.19 67 GLU A O 1
ATOM 548 N N . GLU A 1 68 ? -9.162 -22.338 24.621 1.00 77.19 68 GLU A N 1
ATOM 549 C CA . GLU A 1 68 ? -7.895 -23.057 24.440 1.00 77.19 68 GLU A CA 1
ATOM 550 C C . GLU A 1 68 ? -7.956 -24.035 23.255 1.00 77.19 68 GLU A C 1
ATOM 552 O O . GLU A 1 68 ? -7.080 -24.015 22.387 1.00 77.19 68 GLU A O 1
ATOM 557 N N . ALA A 1 69 ? -9.029 -24.824 23.143 1.00 86.31 69 ALA A N 1
ATOM 558 C CA . ALA A 1 69 ? -9.230 -25.742 22.023 1.00 86.31 69 ALA A CA 1
ATOM 559 C C . ALA A 1 69 ? -9.313 -25.009 20.671 1.00 86.31 69 ALA A C 1
ATOM 561 O O . ALA A 1 69 ? -8.748 -25.469 19.677 1.00 86.31 69 ALA A O 1
ATOM 562 N N . ASN A 1 70 ? -9.970 -23.846 20.621 1.00 78.56 70 ASN A N 1
ATOM 563 C CA . ASN A 1 70 ? -10.055 -23.025 19.411 1.00 78.56 70 ASN A CA 1
ATOM 564 C C . ASN A 1 70 ? -8.681 -22.457 19.009 1.00 78.56 70 ASN A C 1
ATOM 566 O O . ASN A 1 70 ? -8.320 -22.463 17.824 1.00 78.56 70 ASN A O 1
ATOM 570 N N . LEU A 1 71 ? -7.896 -21.988 19.985 1.00 73.56 71 LEU A N 1
ATOM 571 C CA . LEU A 1 71 ? -6.531 -21.508 19.756 1.00 73.56 71 LEU A CA 1
ATOM 572 C C . LEU A 1 71 ? -5.624 -22.637 19.256 1.00 73.56 71 LEU A C 1
ATOM 574 O O . LEU A 1 71 ? -4.877 -22.441 18.291 1.00 73.56 71 LEU A O 1
ATOM 578 N N . GLN A 1 72 ? -5.733 -23.827 19.848 1.00 77.12 72 GLN A N 1
ATOM 579 C CA . GLN A 1 72 ? -4.973 -25.001 19.435 1.00 77.12 72 GLN A CA 1
ATOM 580 C C . GLN A 1 72 ? -5.354 -25.464 18.023 1.00 77.12 72 GLN A C 1
ATOM 582 O O . GLN A 1 72 ? -4.467 -25.669 17.196 1.00 77.12 72 GLN A O 1
ATOM 587 N N . ALA A 1 73 ? -6.646 -25.534 17.691 1.00 79.56 73 ALA A N 1
ATOM 588 C CA . ALA A 1 73 ? -7.104 -25.877 16.343 1.00 79.56 73 ALA A CA 1
ATOM 589 C C . ALA A 1 73 ? -6.564 -24.898 15.285 1.00 79.56 73 ALA A C 1
ATOM 591 O O . ALA A 1 73 ? -6.119 -25.303 14.207 1.00 79.56 73 ALA A O 1
ATOM 592 N N . THR A 1 74 ? -6.531 -23.605 15.616 1.00 73.00 74 THR A N 1
ATOM 593 C CA . THR A 1 74 ? -5.944 -22.572 14.752 1.00 73.00 74 THR A CA 1
ATOM 594 C C . THR A 1 74 ? -4.433 -22.776 14.595 1.00 73.00 74 THR A C 1
ATOM 596 O O . THR A 1 74 ? -3.899 -22.680 13.489 1.00 73.00 74 THR A O 1
ATOM 599 N N . ALA A 1 75 ? -3.722 -23.107 15.678 1.00 66.44 75 ALA A N 1
ATOM 600 C CA . ALA A 1 75 ? -2.288 -23.391 15.643 1.00 66.44 75 ALA A CA 1
ATOM 601 C C . ALA A 1 75 ? -1.946 -24.637 14.809 1.00 66.44 75 ALA A C 1
ATOM 603 O O . ALA A 1 75 ? -1.007 -24.601 14.011 1.00 66.44 75 ALA A O 1
ATOM 604 N N . GLU A 1 76 ? -2.728 -25.707 14.937 1.00 75.00 76 GLU A N 1
ATOM 605 C CA . GLU A 1 76 ? -2.579 -26.930 14.148 1.00 75.00 76 GLU A CA 1
ATOM 606 C C . GLU A 1 76 ? -2.863 -26.687 12.664 1.00 75.00 76 GLU A C 1
ATOM 608 O O . GLU A 1 76 ? -2.100 -27.143 11.810 1.00 75.00 76 GLU A O 1
ATOM 613 N N . HIS A 1 77 ? -3.910 -25.917 12.342 1.00 72.81 77 HIS A N 1
ATOM 614 C CA . HIS A 1 77 ? -4.194 -25.509 10.966 1.00 72.81 77 HIS A CA 1
ATOM 615 C C . HIS A 1 77 ? -2.993 -24.781 10.342 1.00 72.81 77 HIS A C 1
ATOM 617 O O . HIS A 1 77 ? -2.566 -25.133 9.239 1.00 72.81 77 HIS A O 1
ATOM 623 N N . ARG A 1 78 ? -2.388 -23.835 11.078 1.00 66.69 78 ARG A N 1
ATOM 624 C CA . ARG A 1 78 ? -1.166 -23.132 10.648 1.00 66.69 78 ARG A CA 1
ATOM 625 C C . ARG A 1 78 ? 0.005 -24.085 10.437 1.00 66.69 78 ARG A C 1
ATOM 627 O O . ARG A 1 78 ? 0.700 -23.982 9.432 1.00 66.69 78 ARG A O 1
ATOM 634 N N . SER A 1 79 ? 0.217 -25.028 11.355 1.00 68.31 79 SER A N 1
ATOM 635 C CA . SER A 1 79 ? 1.297 -26.011 11.222 1.00 68.31 79 SER A CA 1
ATOM 636 C C . SER A 1 79 ? 1.150 -26.837 9.945 1.00 68.31 79 SER A C 1
ATOM 638 O O . SER A 1 79 ? 2.108 -26.971 9.189 1.00 68.31 79 SER A O 1
ATOM 640 N N . ARG A 1 80 ? -0.068 -27.307 9.648 1.00 75.25 80 ARG A N 1
ATOM 641 C CA . ARG A 1 80 ? -0.358 -28.048 8.411 1.00 75.25 80 ARG A CA 1
ATOM 642 C C . ARG A 1 80 ? -0.175 -27.184 7.164 1.00 75.25 80 ARG A C 1
ATOM 644 O O . ARG A 1 80 ? 0.264 -27.683 6.135 1.00 75.25 80 ARG A O 1
ATOM 651 N N . GLN A 1 81 ? -0.523 -25.898 7.225 1.00 65.50 81 GLN A N 1
ATOM 652 C CA . GLN A 1 81 ? -0.319 -24.971 6.109 1.00 65.50 81 GLN A CA 1
ATOM 653 C C . GLN A 1 81 ? 1.172 -24.757 5.817 1.00 65.50 81 GLN A C 1
ATOM 655 O O . GLN A 1 81 ? 1.567 -24.859 4.657 1.00 65.50 81 GLN A O 1
ATOM 660 N N . ARG A 1 82 ? 2.003 -24.576 6.852 1.00 63.12 82 ARG A N 1
ATOM 661 C CA . ARG A 1 82 ? 3.467 -24.495 6.713 1.00 63.12 82 ARG A CA 1
ATOM 662 C C . ARG A 1 82 ? 4.088 -25.778 6.178 1.00 63.12 82 ARG A C 1
ATOM 664 O O . ARG A 1 82 ? 4.962 -25.721 5.326 1.00 63.12 82 ARG A O 1
ATOM 671 N N . GLU A 1 83 ? 3.622 -26.933 6.631 1.00 71.88 83 GLU A N 1
ATOM 672 C CA . GLU A 1 83 ? 4.125 -28.222 6.149 1.00 71.88 83 GLU A CA 1
ATOM 673 C C . GLU A 1 83 ? 3.814 -28.438 4.659 1.00 71.88 83 GLU A C 1
ATOM 675 O O . GLU A 1 83 ? 4.682 -28.863 3.894 1.00 71.88 83 GLU A O 1
ATOM 680 N N . ARG A 1 84 ? 2.608 -28.055 4.209 1.00 69.50 84 ARG A N 1
ATOM 681 C CA . ARG A 1 84 ? 2.258 -28.052 2.778 1.00 69.50 84 ARG A CA 1
ATOM 682 C C . ARG A 1 84 ? 3.150 -27.110 1.969 1.00 69.50 84 ARG A C 1
ATOM 684 O O . ARG A 1 84 ? 3.528 -27.459 0.854 1.00 69.50 84 ARG A O 1
ATOM 691 N N . LEU A 1 85 ? 3.475 -25.938 2.520 1.00 60.75 85 LEU A N 1
ATOM 692 C CA . LEU A 1 85 ? 4.377 -24.972 1.890 1.00 60.75 85 LEU A CA 1
ATOM 693 C C . LEU A 1 85 ? 5.786 -25.535 1.742 1.00 60.75 85 LEU A C 1
ATOM 695 O O . LEU A 1 85 ? 6.297 -25.583 0.631 1.00 60.75 85 LEU A O 1
ATOM 699 N N . PHE A 1 86 ? 6.363 -26.032 2.833 1.00 64.31 86 PHE A N 1
ATOM 700 C CA . PHE A 1 86 ? 7.717 -26.576 2.843 1.00 64.31 86 PHE A CA 1
ATOM 701 C C . PHE A 1 86 ? 7.858 -27.765 1.883 1.00 64.31 86 PHE A C 1
ATOM 703 O O . PHE A 1 86 ? 8.832 -27.872 1.141 1.00 64.31 86 PHE A O 1
ATOM 710 N N . THR A 1 87 ? 6.839 -28.629 1.836 1.00 70.75 87 THR A N 1
ATOM 711 C CA . THR A 1 87 ? 6.784 -29.753 0.891 1.00 70.75 87 THR A CA 1
ATOM 712 C C . THR A 1 87 ? 6.781 -29.261 -0.557 1.00 70.75 87 THR A C 1
ATOM 714 O O . THR A 1 87 ? 7.512 -29.789 -1.389 1.00 70.75 87 THR A O 1
ATOM 717 N N . ARG A 1 88 ? 5.983 -28.234 -0.873 1.00 62.22 88 ARG A N 1
ATOM 718 C CA . ARG A 1 88 ? 5.900 -27.675 -2.229 1.00 62.22 88 ARG A CA 1
ATOM 719 C C . ARG A 1 88 ? 7.183 -26.947 -2.627 1.00 62.22 88 ARG A C 1
ATOM 721 O O . ARG A 1 88 ? 7.641 -27.124 -3.745 1.00 62.22 88 ARG A O 1
ATOM 728 N N . GLU A 1 89 ? 7.781 -26.192 -1.711 1.00 59.69 89 GLU A N 1
ATOM 729 C CA . GLU A 1 89 ? 9.074 -25.528 -1.906 1.00 59.69 89 GLU A CA 1
ATOM 730 C C . GLU A 1 89 ? 10.189 -26.544 -2.186 1.00 59.69 89 GLU A C 1
ATOM 732 O O . GLU A 1 89 ? 10.967 -26.360 -3.119 1.00 59.69 89 GLU A O 1
ATOM 737 N N . THR A 1 90 ? 10.200 -27.662 -1.452 1.00 68.50 90 THR A N 1
ATOM 738 C CA . THR A 1 90 ? 11.136 -28.774 -1.686 1.00 68.50 90 THR A CA 1
ATOM 739 C C . THR A 1 90 ? 10.955 -29.368 -3.086 1.00 68.50 90 THR A C 1
ATOM 741 O O . THR A 1 90 ? 11.932 -29.501 -3.814 1.00 68.50 90 THR A O 1
ATOM 744 N N . VAL A 1 91 ? 9.713 -29.642 -3.511 1.00 70.31 91 VAL A N 1
ATOM 745 C CA . VAL A 1 91 ? 9.420 -30.166 -4.862 1.00 70.31 91 VAL A CA 1
ATOM 746 C C . VAL A 1 91 ? 9.882 -29.204 -5.960 1.00 70.31 91 VAL A C 1
ATOM 748 O O . VAL A 1 91 ? 10.487 -29.641 -6.935 1.00 70.31 91 VAL A O 1
ATOM 751 N N . ILE A 1 92 ? 9.647 -27.897 -5.796 1.00 60.28 92 ILE A N 1
ATOM 752 C CA . ILE A 1 92 ? 10.122 -26.875 -6.744 1.00 60.28 92 ILE A CA 1
ATOM 753 C C . ILE A 1 92 ? 11.656 -26.868 -6.801 1.00 60.28 92 ILE A C 1
ATOM 755 O O . ILE A 1 92 ? 12.227 -26.778 -7.888 1.00 60.28 92 ILE A O 1
ATOM 759 N N . GLY A 1 93 ? 12.320 -26.971 -5.646 1.00 59.53 93 GLY A N 1
ATOM 760 C CA . GLY A 1 93 ? 13.778 -27.043 -5.548 1.00 59.53 93 GLY A CA 1
ATOM 761 C C . GLY A 1 93 ? 14.363 -28.277 -6.239 1.00 59.53 93 GLY A C 1
ATOM 762 O O . GLY A 1 93 ? 15.311 -28.146 -7.014 1.00 59.53 93 GLY A O 1
ATOM 763 N N . ASP A 1 94 ? 13.770 -29.450 -6.016 1.00 69.94 94 ASP A N 1
ATOM 764 C CA . ASP A 1 94 ? 14.186 -30.716 -6.631 1.00 69.94 94 ASP A CA 1
ATOM 765 C C . ASP A 1 94 ? 13.982 -30.700 -8.152 1.00 69.94 94 ASP A C 1
ATOM 767 O O . ASP A 1 94 ? 14.855 -31.121 -8.915 1.00 69.94 94 ASP A O 1
ATOM 771 N N . GLU A 1 95 ? 12.848 -30.169 -8.614 1.00 63.38 95 GLU A N 1
ATOM 772 C CA . GLU A 1 95 ? 12.556 -30.054 -10.039 1.00 63.38 95 GLU A CA 1
ATOM 773 C C . GLU A 1 95 ? 13.526 -29.069 -10.708 1.00 63.38 95 GLU A C 1
ATOM 775 O O . GLU A 1 95 ? 14.115 -29.395 -11.739 1.00 63.38 95 GLU A O 1
ATOM 780 N N . ALA A 1 96 ? 13.794 -27.914 -10.088 1.00 59.00 96 ALA A N 1
ATOM 781 C CA . ALA A 1 96 ? 14.798 -26.959 -10.559 1.00 59.00 96 ALA A CA 1
ATOM 782 C C . ALA A 1 96 ? 16.215 -27.565 -10.619 1.00 59.00 96 ALA A C 1
ATOM 784 O O . ALA A 1 96 ? 16.931 -27.349 -11.599 1.00 59.00 96 ALA A O 1
ATOM 785 N N . ALA A 1 97 ? 16.610 -28.367 -9.625 1.00 64.31 97 ALA A N 1
ATOM 786 C CA . ALA A 1 97 ? 17.896 -29.066 -9.622 1.00 64.31 97 ALA A CA 1
ATOM 787 C C . ALA A 1 97 ? 17.995 -30.099 -10.760 1.00 64.31 97 ALA A C 1
ATOM 789 O O . ALA A 1 97 ? 19.000 -30.138 -11.475 1.00 64.31 97 ALA A O 1
ATOM 790 N N . HIS A 1 98 ? 16.930 -30.872 -10.997 1.00 62.50 98 HIS A N 1
ATOM 791 C CA . HIS A 1 98 ? 16.848 -31.795 -12.130 1.00 62.50 98 HIS A CA 1
ATOM 792 C C . HIS A 1 98 ? 16.960 -31.060 -13.478 1.00 62.50 98 HIS A C 1
ATOM 794 O O . HIS A 1 98 ? 17.622 -31.535 -14.402 1.00 62.50 98 HIS A O 1
ATOM 800 N N . TRP A 1 99 ? 16.373 -29.864 -13.591 1.00 57.53 99 TRP A N 1
ATOM 801 C CA . TRP A 1 99 ? 16.493 -29.017 -14.781 1.00 57.53 99 TRP A CA 1
ATOM 802 C C . TRP A 1 99 ? 17.924 -28.538 -15.043 1.00 57.53 99 TRP A C 1
ATOM 804 O O . TRP A 1 99 ? 18.340 -28.520 -16.203 1.00 57.53 99 TRP A O 1
ATOM 814 N N . VAL A 1 100 ? 18.689 -28.192 -14.003 1.00 57.78 100 VAL A N 1
ATOM 815 C CA . VAL A 1 100 ? 20.114 -27.824 -14.126 1.00 57.78 100 VAL A CA 1
ATOM 816 C C . VAL A 1 100 ? 20.940 -29.002 -14.652 1.00 57.78 100 VAL A C 1
ATOM 818 O O . VAL A 1 100 ? 21.808 -28.821 -15.508 1.00 57.78 100 VAL A O 1
ATOM 821 N N . GLU A 1 101 ? 20.637 -30.217 -14.202 1.00 63.25 101 GLU A N 1
ATOM 822 C CA . GLU A 1 101 ? 21.309 -31.444 -14.637 1.00 63.25 101 GLU A CA 1
ATOM 823 C C . GLU A 1 101 ? 20.958 -31.812 -16.092 1.00 63.25 101 GLU A C 1
ATOM 825 O O . GLU A 1 101 ? 21.845 -32.076 -16.905 1.00 63.25 101 GLU A O 1
ATOM 830 N N . VAL A 1 102 ? 19.675 -31.734 -16.468 1.00 58.53 102 VAL A N 1
ATOM 831 C CA . VAL A 1 102 ? 19.193 -32.019 -17.835 1.00 58.53 102 VAL A CA 1
ATOM 832 C C . VAL A 1 102 ? 19.638 -30.958 -18.845 1.00 58.53 102 VAL A C 1
ATOM 834 O O . VAL A 1 102 ? 19.928 -31.297 -19.990 1.00 58.53 102 VAL A O 1
ATOM 837 N N . ALA A 1 103 ? 19.709 -29.681 -18.457 1.00 52.78 103 ALA A N 1
ATOM 838 C CA . ALA A 1 103 ? 20.208 -28.607 -19.321 1.00 52.78 103 ALA A CA 1
ATOM 839 C C . ALA A 1 103 ? 21.719 -28.719 -19.587 1.00 52.78 103 ALA A C 1
ATOM 841 O O . ALA A 1 103 ? 22.198 -28.226 -20.607 1.00 52.78 103 ALA A O 1
ATOM 842 N N . SER A 1 104 ? 22.444 -29.390 -18.687 1.00 55.22 104 SER A N 1
ATOM 843 C CA . SER A 1 104 ? 23.879 -29.667 -18.796 1.00 55.22 104 SER A CA 1
ATOM 844 C C . SER A 1 104 ? 24.184 -30.920 -19.639 1.00 55.22 104 SER A C 1
ATOM 846 O O . SER A 1 104 ? 25.338 -31.145 -19.999 1.00 55.22 104 SER A O 1
ATOM 848 N N . ALA A 1 105 ? 23.172 -31.729 -19.982 1.00 52.38 105 ALA A N 1
ATOM 849 C CA . ALA A 1 105 ? 23.285 -32.895 -20.859 1.00 52.38 105 ALA A CA 1
ATOM 850 C C . ALA A 1 105 ? 22.892 -32.542 -22.312 1.00 52.38 105 ALA A C 1
ATOM 852 O O . ALA A 1 105 ? 21.845 -31.947 -22.562 1.00 52.38 105 ALA A O 1
ATOM 853 N N . ASP A 1 106 ? 23.704 -32.962 -23.289 1.00 46.91 106 ASP A N 1
ATOM 854 C CA . ASP A 1 106 ? 23.665 -32.593 -24.725 1.00 46.91 106 ASP A CA 1
ATOM 855 C C . ASP A 1 106 ? 22.453 -33.152 -25.528 1.00 46.91 106 ASP A C 1
ATOM 857 O O . ASP A 1 106 ? 22.510 -33.395 -26.731 1.00 46.91 106 ASP A O 1
ATOM 861 N N .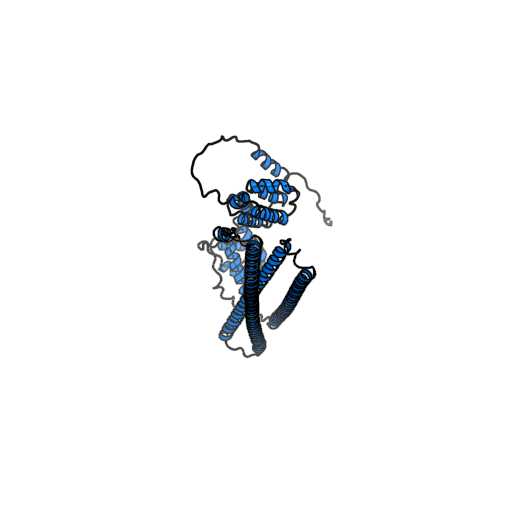 GLY A 1 107 ? 21.319 -33.401 -24.864 1.00 59.72 107 GLY A N 1
ATOM 862 C CA . GLY A 1 107 ? 20.146 -34.089 -25.412 1.00 59.72 107 GLY A CA 1
ATOM 863 C C . GLY A 1 107 ? 18.826 -33.465 -24.960 1.00 59.72 107 GLY A C 1
ATOM 864 O O . GLY A 1 107 ? 18.053 -34.070 -24.225 1.00 59.72 107 GLY A O 1
ATOM 865 N N . ALA A 1 108 ? 18.555 -32.241 -25.403 1.00 51.72 108 ALA A N 1
ATOM 866 C CA . ALA A 1 108 ? 17.363 -31.460 -25.066 1.00 51.72 108 ALA A CA 1
ATOM 867 C C . ALA A 1 108 ? 16.020 -32.079 -25.550 1.00 51.72 108 ALA A C 1
ATOM 869 O O . ALA A 1 108 ? 15.806 -32.173 -26.762 1.00 51.72 108 ALA A O 1
ATOM 870 N N . PRO A 1 109 ? 15.035 -32.387 -24.673 1.00 51.78 109 PRO A N 1
ATOM 871 C CA . PRO A 1 109 ? 13.677 -32.714 -25.108 1.00 51.78 109 PRO A CA 1
ATOM 872 C C . PRO A 1 109 ? 12.824 -31.456 -25.390 1.00 51.78 109 PRO A C 1
ATOM 874 O O . PRO A 1 109 ? 13.047 -30.378 -24.834 1.00 51.78 109 PRO A O 1
ATOM 877 N N . LYS A 1 110 ? 11.837 -31.639 -26.284 1.00 58.88 110 LYS A N 1
ATOM 878 C CA . LYS A 1 110 ? 10.956 -30.654 -26.951 1.00 58.88 110 LYS A CA 1
ATOM 879 C C . LYS A 1 110 ? 10.442 -29.503 -26.061 1.00 58.88 110 LYS A C 1
ATOM 881 O O . LYS A 1 110 ? 9.894 -29.715 -24.982 1.00 58.88 110 LYS A O 1
ATOM 886 N N . THR A 1 111 ? 10.534 -28.293 -26.612 1.00 56.59 111 THR A N 1
ATOM 887 C CA . THR A 1 111 ? 10.155 -26.962 -26.088 1.00 56.59 111 THR A CA 1
ATOM 888 C C . THR A 1 111 ? 8.794 -26.854 -25.392 1.00 56.59 111 THR A C 1
ATOM 890 O O . THR A 1 111 ? 8.646 -26.060 -24.471 1.00 56.59 111 THR A O 1
ATOM 893 N N . GLU A 1 112 ? 7.810 -27.663 -25.772 1.00 49.44 112 GLU A N 1
ATOM 894 C CA . GLU A 1 112 ? 6.461 -27.641 -25.190 1.00 49.44 112 GLU A CA 1
ATOM 895 C C . GLU A 1 112 ? 6.429 -28.165 -23.742 1.00 49.44 112 GLU A C 1
ATOM 897 O O . GLU A 1 112 ? 5.801 -27.563 -22.872 1.00 49.44 112 GLU A O 1
ATOM 902 N N . LYS A 1 113 ? 7.215 -29.211 -23.437 1.00 54.97 113 LYS A N 1
ATOM 903 C CA . LYS A 1 113 ? 7.409 -29.677 -22.052 1.00 54.97 113 LYS A CA 1
ATOM 904 C C . LYS A 1 113 ? 8.122 -28.627 -21.192 1.00 54.97 113 LYS A C 1
ATOM 906 O O . LYS A 1 113 ? 7.845 -28.533 -20.003 1.00 54.97 113 LYS A O 1
ATOM 911 N N . ARG A 1 114 ? 8.993 -27.810 -21.800 1.00 55.03 114 ARG A N 1
ATOM 912 C CA . ARG A 1 114 ? 9.724 -26.726 -21.117 1.00 55.03 114 ARG A CA 1
ATOM 913 C C . ARG A 1 114 ? 8.805 -25.567 -20.736 1.00 55.03 114 ARG A C 1
ATOM 915 O O . ARG A 1 114 ? 8.885 -25.072 -19.621 1.00 55.03 114 ARG A O 1
ATOM 922 N N . LEU A 1 115 ? 7.906 -25.169 -21.638 1.00 51.88 115 LEU A N 1
ATOM 923 C CA . LEU A 1 115 ? 6.908 -24.131 -21.360 1.00 51.88 115 LEU A CA 1
ATOM 924 C C . LEU A 1 115 ? 5.903 -24.581 -20.290 1.00 51.88 115 LEU A C 1
ATOM 926 O O . LEU A 1 115 ? 5.559 -23.792 -19.415 1.00 51.88 115 LEU A O 1
ATOM 930 N N . SER A 1 116 ? 5.486 -25.852 -20.315 1.00 54.34 116 SER A N 1
ATOM 931 C CA . SER A 1 116 ? 4.586 -26.407 -19.296 1.00 54.34 116 SER A CA 1
ATOM 932 C C . SER A 1 116 ? 5.225 -26.446 -17.904 1.00 54.34 116 SER A C 1
ATOM 934 O O . SER A 1 116 ? 4.563 -26.107 -16.929 1.00 54.34 116 SER A O 1
ATOM 936 N N . ALA A 1 117 ? 6.503 -26.823 -17.801 1.00 53.34 117 ALA A N 1
ATOM 937 C CA . ALA A 1 117 ? 7.221 -26.847 -16.526 1.00 53.34 117 ALA A CA 1
ATOM 938 C C . ALA A 1 117 ? 7.489 -25.434 -15.981 1.00 53.34 117 ALA A C 1
ATOM 940 O O . ALA A 1 117 ? 7.290 -25.180 -14.798 1.00 53.34 117 ALA A O 1
ATOM 941 N N . LEU A 1 118 ? 7.846 -24.477 -16.845 1.00 57.81 118 LEU A N 1
ATOM 942 C CA . LEU A 1 118 ? 8.017 -23.077 -16.447 1.00 57.81 118 LEU A CA 1
ATOM 943 C C . LEU A 1 118 ? 6.701 -22.456 -15.949 1.00 57.81 118 LEU A C 1
ATOM 945 O O . LEU A 1 118 ? 6.698 -21.712 -14.967 1.00 57.81 118 LEU A O 1
ATOM 949 N N . ALA A 1 119 ? 5.582 -22.775 -16.605 1.00 53.28 119 ALA A N 1
ATOM 950 C CA . ALA A 1 119 ? 4.255 -22.348 -16.172 1.00 53.28 119 ALA A CA 1
ATOM 951 C C . ALA A 1 119 ? 3.887 -22.942 -14.803 1.00 53.28 119 ALA A C 1
ATOM 953 O O . ALA A 1 119 ? 3.347 -22.226 -13.962 1.00 53.28 119 ALA A O 1
ATOM 954 N N . GLN A 1 120 ? 4.236 -24.209 -14.559 1.00 58.50 120 GLN A N 1
ATOM 955 C CA . GLN A 1 120 ? 4.020 -24.882 -13.279 1.00 58.50 120 GLN A CA 1
ATOM 956 C C . GLN A 1 120 ? 4.854 -24.248 -12.154 1.00 58.50 120 GLN A C 1
ATOM 958 O O . GLN A 1 120 ? 4.290 -23.846 -11.141 1.00 58.50 120 GLN A O 1
ATOM 963 N N . VAL A 1 121 ? 6.159 -24.040 -12.366 1.00 59.78 121 VAL A N 1
ATOM 964 C CA . VAL A 1 121 ? 7.049 -23.369 -11.397 1.00 59.78 121 VAL A CA 1
ATOM 965 C C . VAL A 1 121 ? 6.579 -21.940 -11.105 1.00 59.78 121 VAL A C 1
ATOM 967 O O . VAL A 1 121 ? 6.551 -21.518 -9.952 1.00 59.78 121 VAL A O 1
ATOM 970 N N . SER A 1 122 ? 6.142 -21.201 -12.129 1.00 53.56 122 SER A N 1
ATOM 971 C CA . SER A 1 122 ? 5.616 -19.838 -11.961 1.00 53.56 122 SER A CA 1
ATOM 972 C C . SER A 1 122 ? 4.307 -19.820 -11.166 1.00 53.56 122 SER A C 1
ATOM 974 O O . SER A 1 122 ? 4.127 -18.986 -10.281 1.00 53.56 122 SER A O 1
ATOM 976 N N . HIS A 1 123 ? 3.396 -20.752 -11.450 1.00 59.88 123 HIS A N 1
ATOM 977 C CA . HIS A 1 123 ? 2.149 -20.914 -10.704 1.00 59.88 123 HIS A CA 1
ATOM 978 C C . HIS A 1 123 ? 2.408 -21.308 -9.242 1.00 59.88 123 HIS A C 1
ATOM 980 O O . HIS A 1 123 ? 1.765 -20.788 -8.328 1.00 59.88 123 HIS A O 1
ATOM 986 N N . ASP A 1 124 ? 3.381 -22.184 -9.006 1.00 55.25 124 ASP A N 1
ATOM 987 C CA . ASP A 1 124 ? 3.731 -22.664 -7.673 1.00 55.25 124 ASP A CA 1
ATOM 988 C C . ASP A 1 124 ? 4.449 -21.586 -6.845 1.00 55.25 124 ASP A C 1
ATOM 990 O O . ASP A 1 124 ? 4.174 -21.449 -5.648 1.00 55.25 124 ASP A O 1
ATOM 994 N N . LEU A 1 125 ? 5.255 -20.734 -7.486 1.00 61.66 125 LEU A N 1
ATOM 995 C CA . LEU A 1 125 ? 5.852 -19.546 -6.874 1.00 61.66 125 LEU A CA 1
ATOM 996 C C . LEU A 1 125 ? 4.778 -18.525 -6.471 1.00 61.66 125 LEU A C 1
ATOM 998 O O . LEU A 1 125 ? 4.759 -18.066 -5.331 1.00 61.66 125 LEU A O 1
ATOM 1002 N N . VAL A 1 126 ? 3.831 -18.221 -7.365 1.00 60.75 126 VAL A N 1
ATOM 1003 C CA . VAL A 1 126 ? 2.713 -17.304 -7.073 1.00 60.75 126 VAL A CA 1
ATOM 1004 C C . VAL A 1 126 ? 1.836 -17.836 -5.935 1.00 60.75 126 VAL A C 1
ATOM 1006 O O . VAL A 1 126 ? 1.442 -17.068 -5.056 1.00 60.75 126 VAL A O 1
ATOM 1009 N N . ALA A 1 127 ? 1.564 -19.143 -5.902 1.00 56.41 127 ALA A N 1
ATOM 1010 C CA . ALA A 1 127 ? 0.823 -19.770 -4.809 1.00 56.41 127 ALA A CA 1
ATOM 1011 C C . ALA A 1 127 ? 1.569 -19.664 -3.467 1.00 56.41 127 ALA A C 1
ATOM 1013 O O . ALA A 1 127 ? 0.951 -19.405 -2.436 1.00 56.41 127 ALA A O 1
ATOM 1014 N N . THR A 1 128 ? 2.895 -19.816 -3.484 1.00 61.34 128 THR A N 1
ATOM 1015 C CA . THR A 1 128 ? 3.749 -19.668 -2.296 1.00 61.34 128 THR A CA 1
ATOM 1016 C C . THR A 1 128 ? 3.756 -18.222 -1.797 1.00 61.34 128 THR A C 1
ATOM 1018 O O . THR A 1 128 ? 3.530 -17.986 -0.611 1.00 61.34 128 THR A O 1
ATOM 1021 N N . CYS A 1 129 ? 3.898 -17.244 -2.696 1.00 59.34 129 CYS A N 1
ATOM 1022 C CA . CYS A 1 129 ? 3.834 -15.824 -2.349 1.00 59.34 129 CYS A CA 1
ATOM 1023 C C . CYS A 1 129 ? 2.471 -15.421 -1.767 1.00 59.34 129 CYS A C 1
ATOM 1025 O O . CYS A 1 129 ? 2.420 -14.693 -0.779 1.00 59.34 129 CYS A O 1
ATOM 1027 N N . ALA A 1 130 ? 1.362 -15.909 -2.333 1.00 59.12 130 ALA A N 1
ATOM 1028 C CA . ALA A 1 130 ? 0.021 -15.611 -1.827 1.00 59.12 130 ALA A CA 1
ATOM 1029 C C . ALA A 1 130 ? -0.190 -16.128 -0.392 1.00 59.12 130 ALA A C 1
ATOM 1031 O O . ALA A 1 130 ? -0.752 -15.426 0.447 1.00 59.12 130 ALA A O 1
ATOM 1032 N N . LEU A 1 131 ? 0.308 -17.329 -0.094 1.00 60.44 131 LEU A N 1
ATOM 1033 C CA . LEU A 1 131 ? 0.224 -17.932 1.237 1.00 60.44 131 LEU A CA 1
ATOM 1034 C C . LEU A 1 131 ? 1.156 -17.240 2.250 1.00 60.44 131 LEU A C 1
ATOM 1036 O O . LEU A 1 131 ? 0.770 -17.049 3.400 1.00 60.44 131 LEU A O 1
ATOM 1040 N N . GLN A 1 132 ? 2.346 -16.799 1.827 1.00 63.12 132 GLN A N 1
ATOM 1041 C CA . GLN A 1 132 ? 3.240 -15.977 2.658 1.00 63.12 132 GLN A CA 1
ATOM 1042 C C . GLN A 1 132 ? 2.612 -14.616 2.997 1.00 63.12 132 GLN A C 1
ATOM 1044 O O . GLN A 1 132 ? 2.729 -14.135 4.124 1.00 63.12 132 GLN A O 1
ATOM 1049 N N . GLN A 1 133 ? 1.905 -14.006 2.042 1.00 60.03 133 GLN A N 1
ATOM 1050 C CA . GLN A 1 133 ? 1.174 -12.757 2.261 1.00 60.03 133 GLN A CA 1
ATOM 1051 C C . GLN A 1 133 ? 0.073 -12.923 3.326 1.00 60.03 133 GLN A C 1
ATOM 1053 O O . GLN A 1 133 ? -0.125 -12.033 4.154 1.00 60.03 133 GLN A O 1
ATOM 1058 N N . GLU A 1 134 ? -0.623 -14.065 3.324 1.00 64.50 134 GLU A N 1
ATOM 1059 C CA . GLU A 1 134 ? -1.654 -14.409 4.310 1.00 64.50 134 GLU A CA 1
ATOM 1060 C C . GLU A 1 134 ? -1.065 -14.593 5.722 1.00 64.50 134 GLU A C 1
ATOM 1062 O O . GLU A 1 134 ? -1.615 -14.058 6.687 1.00 64.50 134 GLU A O 1
ATOM 1067 N N . GLU A 1 135 ? 0.094 -15.254 5.854 1.00 61.81 135 GLU A N 1
ATOM 1068 C CA . GLU A 1 135 ? 0.801 -15.370 7.141 1.00 61.81 135 GLU A CA 1
ATOM 1069 C C . GLU A 1 135 ? 1.253 -14.008 7.688 1.00 61.81 135 GLU A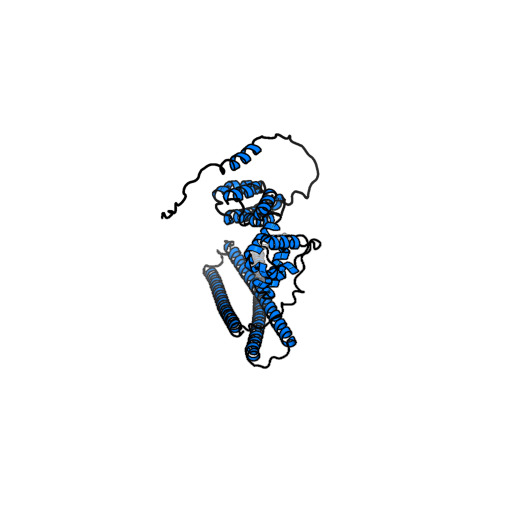 C 1
ATOM 1071 O O . GLU A 1 135 ? 1.095 -13.747 8.883 1.00 61.81 135 GLU A O 1
ATOM 1076 N N . ILE A 1 136 ? 1.768 -13.116 6.834 1.00 68.50 136 ILE A N 1
ATOM 1077 C CA . ILE A 1 136 ? 2.180 -11.762 7.240 1.00 68.50 136 ILE A CA 1
ATOM 1078 C C . ILE A 1 136 ? 0.976 -10.958 7.743 1.00 68.50 136 ILE A C 1
ATOM 1080 O O . ILE A 1 136 ? 1.048 -10.345 8.809 1.00 68.50 136 ILE A O 1
ATOM 1084 N N . LEU A 1 137 ? -0.143 -10.985 7.013 1.00 66.19 137 LEU A N 1
ATOM 1085 C CA . LEU A 1 137 ? -1.375 -10.295 7.409 1.00 66.19 137 LEU A CA 1
ATOM 1086 C C . LEU A 1 137 ? -1.925 -10.819 8.740 1.00 66.19 137 LEU A C 1
ATOM 1088 O O . LEU A 1 137 ? -2.357 -10.033 9.585 1.00 66.19 137 LEU A O 1
ATOM 1092 N N . HIS A 1 138 ? -1.879 -12.132 8.954 1.00 64.50 138 HIS A N 1
ATOM 1093 C CA . HIS A 1 138 ? -2.341 -12.734 10.199 1.00 64.50 138 HIS A CA 1
ATOM 1094 C C . HIS A 1 138 ? -1.406 -12.415 11.380 1.00 64.50 138 HIS A C 1
ATOM 1096 O O . HIS A 1 138 ? -1.883 -12.141 12.481 1.00 64.50 138 HIS A O 1
ATOM 1102 N N . LEU A 1 139 ? -0.081 -12.419 11.185 1.00 68.44 139 LEU A N 1
ATOM 1103 C CA . LEU A 1 139 ? 0.876 -11.995 12.219 1.00 68.44 139 LEU A CA 1
ATOM 1104 C C . LEU A 1 139 ? 0.666 -10.527 12.605 1.00 68.44 139 LEU A C 1
ATOM 1106 O O . LEU A 1 139 ? 0.688 -10.202 13.792 1.00 68.44 139 LEU A O 1
ATOM 1110 N N . GLN A 1 140 ? 0.394 -9.664 11.624 1.00 61.44 140 GLN A N 1
ATOM 1111 C CA . GLN A 1 140 ? 0.044 -8.263 11.854 1.00 61.44 140 GLN A CA 1
ATOM 1112 C C . GLN A 1 140 ? -1.200 -8.141 12.752 1.00 61.44 140 GLN A C 1
ATOM 1114 O O . GLN A 1 140 ? -1.164 -7.436 13.757 1.00 61.44 140 GLN A O 1
ATOM 1119 N N . GLN A 1 141 ? -2.265 -8.897 12.455 1.00 69.31 141 GLN A N 1
ATOM 1120 C CA . GLN A 1 141 ? -3.487 -8.919 13.270 1.00 69.31 141 GLN A CA 1
ATOM 1121 C C . GLN A 1 141 ? -3.243 -9.418 14.699 1.00 69.31 141 GLN A C 1
ATOM 1123 O O . GLN A 1 141 ? -3.798 -8.858 15.643 1.00 69.31 141 GLN A O 1
ATOM 1128 N N . THR A 1 142 ? -2.414 -10.451 14.882 1.00 68.62 142 THR A N 1
ATOM 1129 C CA . THR A 1 142 ? -2.046 -10.944 16.219 1.00 68.62 142 THR A CA 1
ATOM 1130 C C . THR A 1 142 ? -1.300 -9.876 17.020 1.00 68.62 142 THR A C 1
ATOM 1132 O O . THR A 1 142 ? -1.625 -9.649 18.184 1.00 68.62 142 THR A O 1
ATOM 1135 N N . VAL A 1 143 ? -0.353 -9.169 16.396 1.00 68.69 143 VAL A N 1
ATOM 1136 C CA . VAL A 1 143 ? 0.370 -8.058 17.033 1.00 68.69 143 VAL A CA 1
ATOM 1137 C C . VAL A 1 143 ? -0.584 -6.921 17.411 1.00 68.69 143 VAL A C 1
ATOM 1139 O O . VAL A 1 143 ? -0.525 -6.434 18.539 1.00 68.69 143 VAL A O 1
ATOM 1142 N N . ASP A 1 144 ? -1.504 -6.542 16.523 1.00 63.94 144 ASP A N 1
ATOM 1143 C CA . ASP A 1 144 ? -2.505 -5.504 16.794 1.00 63.94 144 ASP A CA 1
ATOM 1144 C C . ASP A 1 144 ? -3.437 -5.892 17.955 1.00 63.94 144 ASP A C 1
ATOM 1146 O O . ASP A 1 144 ? -3.775 -5.061 18.804 1.00 63.94 144 ASP A O 1
ATOM 1150 N N . GLN A 1 145 ? -3.821 -7.169 18.038 1.00 71.56 145 GLN A N 1
ATOM 1151 C CA . GLN A 1 145 ? -4.665 -7.691 19.111 1.00 71.56 145 GLN A CA 1
ATOM 1152 C C . GLN A 1 145 ? -3.934 -7.701 20.463 1.00 71.56 145 GLN A C 1
ATOM 1154 O O . GLN A 1 145 ? -4.512 -7.278 21.468 1.00 71.56 145 GLN A O 1
ATOM 1159 N N . MET A 1 146 ? -2.655 -8.092 20.492 1.00 66.00 146 MET A N 1
ATOM 1160 C CA . MET A 1 146 ? -1.813 -8.007 21.694 1.00 66.00 146 MET A CA 1
ATOM 1161 C C . MET A 1 146 ? -1.601 -6.551 22.134 1.00 66.00 146 MET A C 1
ATOM 1163 O O . MET A 1 146 ? -1.683 -6.243 23.324 1.00 66.00 146 MET A O 1
ATOM 1167 N N . LEU A 1 147 ? -1.395 -5.631 21.186 1.00 69.06 147 LEU A N 1
ATOM 1168 C CA . LEU A 1 147 ? -1.265 -4.200 21.467 1.00 69.06 147 LEU A CA 1
ATOM 1169 C C . LEU A 1 147 ? -2.555 -3.632 22.084 1.00 69.06 147 LEU A C 1
ATOM 1171 O O . LEU A 1 147 ? -2.502 -2.874 23.053 1.00 69.06 147 LEU A O 1
ATOM 1175 N N . ALA A 1 148 ? -3.719 -4.033 21.567 1.00 70.31 148 ALA A N 1
ATOM 1176 C CA . ALA A 1 148 ? -5.016 -3.640 22.109 1.00 70.31 148 ALA A CA 1
ATOM 1177 C C . ALA A 1 148 ? -5.249 -4.195 23.526 1.00 70.31 148 ALA A C 1
ATOM 1179 O O . ALA A 1 148 ? -5.770 -3.483 24.388 1.00 70.31 148 ALA A O 1
ATOM 1180 N N . GLN A 1 149 ? -4.831 -5.436 23.795 1.00 67.38 149 GLN A N 1
ATOM 1181 C CA . GLN A 1 149 ? -4.900 -6.037 25.131 1.00 67.38 149 GLN A CA 1
ATOM 1182 C C . GLN A 1 149 ? -3.981 -5.326 26.135 1.00 67.38 149 GLN A C 1
ATOM 1184 O O . GLN A 1 149 ? -4.413 -5.038 27.252 1.00 67.38 149 GLN A O 1
ATOM 1189 N N . LEU A 1 150 ? -2.754 -4.976 25.735 1.00 68.38 150 LEU A N 1
ATOM 1190 C CA . LEU A 1 150 ? -1.831 -4.176 26.547 1.00 68.38 150 LEU A CA 1
ATOM 1191 C C . LEU A 1 150 ? -2.420 -2.797 26.881 1.00 68.38 150 LEU A C 1
ATOM 1193 O O . LEU A 1 150 ? -2.434 -2.396 28.043 1.00 68.38 150 LEU A O 1
ATOM 1197 N N . GLN A 1 151 ? -2.994 -2.107 25.892 1.00 70.38 151 GLN A N 1
ATOM 1198 C CA . GLN A 1 151 ? -3.653 -0.811 26.096 1.00 70.38 151 GLN A CA 1
ATOM 1199 C C . GLN A 1 151 ? -4.905 -0.904 26.981 1.00 70.38 151 GLN A C 1
ATOM 1201 O O . GLN A 1 151 ? -5.223 0.038 27.709 1.00 70.38 151 GLN A O 1
ATOM 1206 N N . ALA A 1 152 ? -5.644 -2.015 26.925 1.00 70.12 152 ALA A N 1
ATOM 1207 C CA . ALA A 1 152 ? -6.795 -2.251 27.793 1.00 70.12 152 ALA A CA 1
ATOM 1208 C C . ALA A 1 152 ? -6.372 -2.504 29.251 1.00 70.12 152 ALA A C 1
ATOM 1210 O O . ALA A 1 152 ? -7.035 -2.019 30.170 1.00 70.12 152 ALA A O 1
ATOM 1211 N N . LEU A 1 153 ? -5.256 -3.211 29.461 1.00 63.62 153 LEU A N 1
ATOM 1212 C CA . LEU A 1 153 ? -4.664 -3.436 30.784 1.00 63.62 153 LEU A CA 1
ATOM 1213 C C . LEU A 1 153 ? -4.116 -2.142 31.396 1.00 63.62 153 LEU A C 1
ATOM 1215 O O . LEU A 1 153 ? -4.335 -1.888 32.577 1.00 63.62 153 LEU A O 1
ATOM 1219 N N . GLU A 1 154 ? -3.487 -1.287 30.590 1.00 64.50 154 GLU A N 1
ATOM 1220 C CA . GLU A 1 154 ? -2.977 0.022 31.020 1.00 64.50 154 GLU A CA 1
ATOM 1221 C C . GLU A 1 154 ? -4.103 0.982 31.468 1.00 64.50 154 GLU A C 1
ATOM 1223 O O . GLU A 1 154 ? -3.899 1.851 32.315 1.00 64.50 154 GLU A O 1
ATOM 1228 N N . LYS A 1 155 ? -5.327 0.801 30.952 1.00 65.50 155 LYS A N 1
ATOM 1229 C CA . LYS A 1 155 ? -6.500 1.653 31.226 1.00 65.50 155 LYS A CA 1
ATOM 1230 C C . LYS A 1 155 ? -7.417 1.172 32.359 1.00 65.50 155 LYS A C 1
ATOM 1232 O O . LYS A 1 155 ? -8.475 1.773 32.550 1.00 65.50 155 LYS A O 1
ATOM 1237 N N . GLN A 1 156 ? -7.059 0.131 33.114 1.00 55.94 156 GLN A N 1
ATOM 1238 C CA . GLN A 1 156 ? -7.885 -0.446 34.193 1.00 55.94 156 GLN A CA 1
ATOM 1239 C C . GLN A 1 156 ? -7.246 -0.258 35.590 1.00 55.94 156 GLN A C 1
ATOM 1241 O O . GLN A 1 156 ? -6.647 -1.190 36.120 1.00 55.94 156 GLN A O 1
ATOM 1246 N N . PRO A 1 157 ? -7.407 0.903 36.263 1.00 51.06 157 PRO A N 1
ATOM 1247 C CA . PRO A 1 157 ? -6.837 1.132 37.598 1.00 51.06 157 PRO A CA 1
ATOM 1248 C C . PRO A 1 157 ? -7.513 0.316 38.715 1.00 51.06 157 PRO A C 1
ATOM 1250 O O . PRO A 1 157 ? -6.905 0.069 39.751 1.00 51.06 157 PRO A O 1
ATOM 1253 N N . ALA A 1 158 ? -8.773 -0.098 38.532 1.00 51.12 158 ALA A N 1
ATOM 1254 C CA . ALA A 1 158 ? -9.589 -0.678 39.605 1.00 51.12 158 ALA A CA 1
ATOM 1255 C C . ALA A 1 158 ? -9.354 -2.187 39.832 1.00 51.12 158 ALA A C 1
ATOM 1257 O O . ALA A 1 158 ? -9.459 -2.652 40.963 1.00 51.12 158 ALA A O 1
ATOM 1258 N N . ALA A 1 159 ? -8.984 -2.948 38.793 1.00 46.62 159 ALA A N 1
ATOM 1259 C CA . ALA A 1 159 ? -8.660 -4.378 38.910 1.00 46.62 159 ALA A CA 1
ATOM 1260 C C . ALA A 1 159 ? -7.210 -4.637 39.377 1.00 46.62 159 ALA A C 1
ATOM 1262 O O . ALA A 1 159 ? -6.925 -5.673 39.978 1.00 46.62 159 ALA A O 1
ATOM 1263 N N . ILE A 1 160 ? -6.306 -3.674 39.156 1.00 48.22 160 ILE A N 1
ATOM 1264 C CA . ILE A 1 160 ? -4.888 -3.729 39.561 1.00 48.22 160 ILE A CA 1
ATOM 1265 C C . ILE A 1 160 ? -4.729 -3.672 41.091 1.00 48.22 160 ILE A C 1
ATOM 1267 O O . ILE A 1 160 ? -3.776 -4.220 41.633 1.00 48.22 160 ILE A O 1
ATOM 1271 N N . ALA A 1 161 ? -5.683 -3.068 41.807 1.00 47.50 161 ALA A N 1
ATOM 1272 C CA . ALA A 1 161 ? -5.672 -3.023 43.270 1.00 47.50 161 ALA A CA 1
ATOM 1273 C C . ALA A 1 161 ? -6.192 -4.317 43.938 1.00 47.50 161 ALA A C 1
ATOM 1275 O O . ALA A 1 161 ? -5.893 -4.553 45.106 1.00 47.50 161 ALA A O 1
ATOM 1276 N N . ALA A 1 162 ? -6.962 -5.150 43.221 1.00 50.94 162 ALA A N 1
ATOM 1277 C CA . ALA A 1 162 ? -7.572 -6.374 43.758 1.00 50.94 162 ALA A CA 1
ATOM 1278 C C . ALA A 1 162 ? -6.745 -7.644 43.476 1.00 50.94 162 ALA A C 1
ATOM 1280 O O . ALA A 1 162 ? -6.772 -8.589 44.263 1.00 50.94 162 ALA A O 1
ATOM 1281 N N . ALA A 1 163 ? -5.985 -7.671 42.378 1.00 50.31 163 ALA A N 1
ATOM 1282 C CA . ALA A 1 163 ? -5.052 -8.749 42.071 1.00 50.31 163 ALA A CA 1
ATOM 1283 C C . ALA A 1 163 ? -3.665 -8.391 42.624 1.00 50.31 163 ALA A C 1
ATOM 1285 O O . ALA A 1 163 ? -3.003 -7.491 42.117 1.00 50.31 163 ALA A O 1
ATOM 1286 N N . GLY A 1 164 ? -3.229 -9.081 43.681 1.00 54.47 164 GLY A N 1
ATOM 1287 C CA . GLY A 1 164 ? -1.930 -8.835 44.310 1.00 54.47 164 GLY A CA 1
ATOM 1288 C C . GLY A 1 164 ? -0.745 -8.864 43.321 1.00 54.47 164 GLY A C 1
ATOM 1289 O O . GLY A 1 164 ? -0.830 -9.496 42.262 1.00 54.47 164 GLY A O 1
ATOM 1290 N N . PRO A 1 165 ? 0.388 -8.227 43.676 1.00 54.12 165 PRO A N 1
ATOM 1291 C CA . PRO A 1 165 ? 1.518 -7.942 42.779 1.00 54.12 165 PRO A CA 1
ATOM 1292 C C . PRO A 1 165 ? 2.088 -9.165 42.041 1.00 54.12 165 PRO A C 1
ATOM 1294 O O . PRO A 1 165 ? 2.609 -9.024 40.936 1.00 54.12 165 PRO A O 1
ATOM 1297 N N . SER A 1 166 ? 1.936 -10.373 42.593 1.00 52.66 166 SER A N 1
ATOM 1298 C CA . SER A 1 166 ? 2.355 -11.619 41.943 1.00 52.66 166 SER A CA 1
ATOM 1299 C C . SER A 1 166 ? 1.589 -11.943 40.656 1.00 52.66 166 SER A C 1
ATOM 1301 O O . SER A 1 166 ? 2.208 -12.412 39.713 1.00 52.66 166 SER A O 1
ATOM 1303 N N . ASN A 1 167 ? 0.283 -11.666 40.563 1.00 57.41 167 ASN A N 1
ATOM 1304 C CA . ASN A 1 167 ? -0.506 -12.008 39.368 1.00 57.41 167 ASN A CA 1
ATOM 1305 C C . ASN A 1 167 ? -0.165 -11.079 38.185 1.00 57.41 167 ASN A C 1
ATOM 1307 O O . ASN A 1 167 ? -0.084 -11.507 37.036 1.00 57.41 167 ASN A O 1
ATOM 1311 N N . LEU A 1 168 ? 0.121 -9.805 38.471 1.00 60.09 168 LEU A N 1
ATOM 1312 C CA . LEU A 1 168 ? 0.549 -8.847 37.452 1.00 60.09 168 LEU A CA 1
ATOM 1313 C C . LEU A 1 168 ? 1.958 -9.173 36.933 1.00 60.09 168 LEU A C 1
ATOM 1315 O O . LEU A 1 168 ? 2.179 -9.152 35.725 1.00 60.09 168 LEU A O 1
ATOM 1319 N N . ALA A 1 169 ? 2.875 -9.556 37.828 1.00 64.00 169 ALA A N 1
ATOM 1320 C CA . ALA A 1 169 ? 4.220 -9.995 37.464 1.00 64.00 169 ALA A CA 1
ATOM 1321 C C . ALA A 1 169 ? 4.202 -11.249 36.572 1.00 64.00 169 ALA A C 1
ATOM 1323 O O . ALA A 1 169 ? 4.894 -11.280 35.561 1.00 64.00 169 ALA A O 1
ATOM 1324 N N . THR A 1 170 ? 3.366 -12.249 36.877 1.00 69.19 170 THR A N 1
ATOM 1325 C CA . THR A 1 170 ? 3.241 -13.460 36.044 1.00 69.19 170 THR A CA 1
ATOM 1326 C C . THR A 1 170 ? 2.685 -13.155 34.651 1.00 69.19 170 THR A C 1
ATOM 1328 O O . THR A 1 170 ? 3.138 -13.734 33.668 1.00 69.19 170 THR A O 1
ATOM 1331 N N . ARG A 1 171 ? 1.730 -12.222 34.537 1.00 66.62 171 ARG A N 1
ATOM 1332 C CA . ARG A 1 171 ? 1.152 -11.831 33.239 1.00 66.62 171 ARG A CA 1
ATOM 1333 C C . ARG A 1 171 ? 2.116 -11.012 32.385 1.00 66.62 171 ARG A C 1
ATOM 1335 O O . ARG A 1 171 ? 2.158 -11.215 31.177 1.00 66.62 171 ARG A O 1
ATOM 1342 N N . VAL A 1 172 ? 2.886 -10.113 33.001 1.00 69.81 172 VAL A N 1
ATOM 1343 C CA . VAL A 1 172 ? 3.953 -9.367 32.315 1.00 69.81 172 VAL A CA 1
ATOM 1344 C C . VAL A 1 172 ? 5.052 -10.321 31.850 1.00 69.81 172 VAL A C 1
ATOM 1346 O O . VAL A 1 172 ? 5.447 -10.242 30.695 1.00 69.81 172 VAL A O 1
ATOM 1349 N N . GLN A 1 173 ? 5.454 -11.283 32.686 1.00 71.31 173 GLN A N 1
ATOM 1350 C CA . GLN A 1 173 ? 6.437 -12.300 32.309 1.00 71.31 173 GLN A CA 1
ATOM 1351 C C . GLN A 1 173 ? 5.960 -13.153 31.123 1.00 71.31 173 GLN A C 1
ATOM 1353 O O . GLN A 1 173 ? 6.708 -13.337 30.172 1.00 71.31 173 GLN A O 1
ATOM 1358 N N . GLY A 1 174 ? 4.700 -13.610 31.125 1.00 75.62 174 GLY A N 1
ATOM 1359 C CA . GLY A 1 174 ? 4.138 -14.361 29.995 1.00 75.62 174 GLY A CA 1
ATOM 1360 C C . GLY A 1 174 ? 4.124 -13.556 28.690 1.00 75.62 174 GLY A C 1
ATOM 1361 O O . GLY A 1 174 ? 4.454 -14.082 27.632 1.00 75.62 174 GLY A O 1
ATOM 1362 N N . LEU A 1 175 ? 3.830 -12.254 28.767 1.00 67.44 175 LEU A N 1
ATOM 1363 C CA . LEU A 1 175 ? 3.902 -11.348 27.616 1.00 67.44 175 LEU A CA 1
ATOM 1364 C C . LEU A 1 175 ? 5.344 -11.118 27.138 1.00 67.44 175 LEU A C 1
ATOM 1366 O O . LEU A 1 175 ? 5.583 -11.060 25.933 1.00 67.44 175 LEU A O 1
ATOM 1370 N N . GLU A 1 176 ? 6.307 -10.991 28.049 1.00 65.69 176 GLU A N 1
ATOM 1371 C CA . GLU A 1 176 ? 7.732 -10.880 27.713 1.00 65.69 176 GLU A CA 1
ATOM 1372 C C . GLU A 1 176 ? 8.266 -12.159 27.054 1.00 65.69 176 GLU A C 1
ATOM 1374 O O . GLU A 1 176 ? 9.029 -12.083 26.082 1.00 65.69 176 GLU A O 1
ATOM 1379 N N . ASP A 1 177 ? 7.825 -13.323 27.530 1.00 73.94 177 ASP A N 1
ATOM 1380 C CA . ASP A 1 177 ? 8.173 -14.629 26.975 1.00 73.94 177 ASP A CA 1
ATOM 1381 C C . ASP A 1 177 ? 7.562 -14.813 25.573 1.00 73.94 177 ASP A C 1
ATOM 1383 O O . ASP A 1 177 ? 8.255 -15.247 24.646 1.00 73.94 177 ASP A O 1
ATOM 1387 N N . ASP A 1 178 ? 6.308 -14.399 25.369 1.00 69.25 178 ASP A N 1
ATOM 1388 C CA . ASP A 1 178 ? 5.636 -14.422 24.064 1.00 69.25 178 ASP A CA 1
ATOM 1389 C C . ASP A 1 178 ? 6.299 -13.470 23.059 1.00 69.25 178 ASP A C 1
ATOM 1391 O O . ASP A 1 178 ? 6.583 -13.860 21.922 1.00 69.25 178 ASP A O 1
ATOM 1395 N N . VAL A 1 179 ? 6.637 -12.244 23.474 1.00 61.75 179 VAL A N 1
ATOM 1396 C CA . VAL A 1 179 ? 7.382 -11.281 22.642 1.00 61.75 179 VAL A CA 1
ATOM 1397 C C . VAL A 1 179 ? 8.767 -11.826 22.284 1.00 61.75 179 VAL A C 1
ATOM 1399 O O . VAL A 1 179 ? 9.211 -11.696 21.139 1.00 61.75 179 VAL A O 1
ATOM 1402 N N . SER A 1 180 ? 9.442 -12.478 23.230 1.00 69.94 180 SER A N 1
ATOM 1403 C CA . SER A 1 180 ? 10.748 -13.103 23.003 1.00 69.94 180 SER A CA 1
ATOM 1404 C C . SER A 1 180 ? 10.658 -14.285 22.033 1.00 69.94 180 SER A C 1
ATOM 1406 O O . SER A 1 180 ? 11.488 -14.404 21.127 1.00 69.94 180 SER A O 1
ATOM 1408 N N . ASN A 1 181 ? 9.622 -15.120 22.153 1.00 72.75 181 ASN A N 1
ATOM 1409 C CA . ASN A 1 181 ? 9.346 -16.216 21.225 1.00 72.75 181 ASN A CA 1
ATOM 1410 C C . ASN A 1 181 ? 9.037 -15.703 19.810 1.00 72.75 181 ASN A C 1
ATOM 1412 O O . ASN A 1 181 ? 9.600 -16.222 18.846 1.00 72.75 181 ASN A O 1
ATOM 1416 N N . ILE A 1 182 ? 8.214 -14.659 19.671 1.00 64.81 182 ILE A N 1
ATOM 1417 C CA . ILE A 1 182 ? 7.900 -14.035 18.375 1.00 64.81 182 ILE A CA 1
ATOM 1418 C C . ILE A 1 182 ? 9.165 -13.461 17.735 1.00 64.81 182 ILE A C 1
ATOM 1420 O O . ILE A 1 182 ? 9.412 -13.674 16.548 1.00 64.81 182 ILE A O 1
ATOM 1424 N N . LYS A 1 183 ? 10.005 -12.775 18.517 1.00 63.56 183 LYS A N 1
ATOM 1425 C CA . LYS A 1 183 ? 11.263 -12.203 18.028 1.00 63.56 183 LYS A CA 1
ATOM 1426 C C . LYS A 1 183 ? 12.226 -13.285 17.535 1.00 63.56 183 LYS A C 1
ATOM 1428 O O . LYS A 1 183 ? 12.864 -13.091 16.503 1.00 63.56 183 LYS A O 1
ATOM 1433 N N . ARG A 1 184 ? 12.290 -14.429 18.226 1.00 75.75 184 ARG A N 1
ATOM 1434 C CA . ARG A 1 184 ? 13.080 -15.594 17.799 1.00 75.75 184 ARG A CA 1
ATOM 1435 C C . ARG A 1 184 ? 12.543 -16.189 16.497 1.00 75.75 184 ARG A C 1
ATOM 1437 O O . ARG A 1 184 ? 13.301 -16.307 15.546 1.00 75.75 184 ARG A O 1
ATOM 1444 N N . VAL A 1 185 ? 11.240 -16.463 16.413 1.00 67.25 185 VAL A N 1
ATOM 1445 C CA . VAL A 1 185 ? 10.611 -17.017 15.196 1.00 67.25 185 VAL A CA 1
ATOM 1446 C C . VAL A 1 185 ? 10.777 -16.075 13.999 1.00 67.25 185 VAL A C 1
ATOM 1448 O O . VAL A 1 185 ? 11.073 -16.523 12.895 1.00 67.25 185 VAL A O 1
ATOM 1451 N N . HIS A 1 186 ? 10.650 -14.763 14.209 1.00 63.75 186 HIS A N 1
ATOM 1452 C CA . HIS A 1 186 ? 10.878 -13.766 13.164 1.00 63.75 186 HIS A CA 1
ATOM 1453 C C . HIS A 1 186 ? 12.345 -13.725 12.710 1.00 63.75 186 HIS A C 1
ATOM 1455 O O . HIS A 1 186 ? 12.624 -13.596 11.518 1.00 63.75 186 HIS A O 1
ATOM 1461 N N . GLN A 1 187 ? 13.289 -13.856 13.644 1.00 62.47 187 GLN A N 1
ATOM 1462 C CA . GLN A 1 187 ? 14.716 -13.910 13.337 1.00 62.47 187 GLN A CA 1
ATOM 1463 C C . GLN A 1 187 ? 15.084 -15.184 12.562 1.00 62.47 187 GLN A C 1
ATOM 1465 O O . GLN A 1 187 ? 15.832 -15.103 11.586 1.00 62.47 187 GLN A O 1
ATOM 1470 N N . ASP A 1 188 ? 14.532 -16.334 12.950 1.00 66.12 188 ASP A N 1
ATOM 1471 C CA . ASP A 1 188 ? 14.739 -17.615 12.269 1.00 66.12 188 ASP A CA 1
ATOM 1472 C C . ASP A 1 188 ? 14.163 -17.571 10.846 1.00 66.12 188 ASP A C 1
ATOM 1474 O O . ASP A 1 188 ? 14.847 -17.932 9.887 1.00 66.12 188 ASP A O 1
ATOM 1478 N N . PHE A 1 189 ? 12.955 -17.017 10.684 1.00 61.38 189 PHE A N 1
ATOM 1479 C CA . PHE A 1 189 ? 12.331 -16.802 9.376 1.00 61.38 189 PHE A CA 1
ATOM 1480 C C . PHE A 1 189 ? 13.167 -15.878 8.481 1.00 61.38 189 PHE A C 1
ATOM 1482 O O . PHE A 1 189 ? 13.431 -16.200 7.324 1.00 61.38 189 PHE A O 1
ATOM 1489 N N . ARG A 1 190 ? 13.649 -14.750 9.020 1.00 58.12 190 ARG A N 1
ATOM 1490 C CA . ARG A 1 190 ? 14.506 -13.810 8.282 1.00 58.12 190 ARG A CA 1
ATOM 1491 C C . ARG A 1 190 ? 15.819 -14.461 7.843 1.00 58.12 190 ARG A C 1
ATOM 1493 O O . ARG A 1 190 ? 16.263 -14.243 6.720 1.00 58.12 190 ARG A O 1
ATOM 1500 N N . THR A 1 191 ? 16.427 -15.260 8.718 1.00 66.75 191 THR A N 1
ATOM 1501 C CA . THR A 1 191 ? 17.692 -15.955 8.440 1.00 66.75 191 THR A CA 1
ATOM 1502 C C . THR A 1 191 ? 17.500 -17.032 7.371 1.00 66.75 191 THR A C 1
ATOM 1504 O O . THR A 1 191 ? 18.295 -17.115 6.437 1.00 66.75 191 THR A O 1
ATOM 1507 N N . SER A 1 192 ? 16.407 -17.798 7.453 1.00 63.50 192 SER A N 1
ATOM 1508 C CA . SER A 1 192 ? 16.023 -18.780 6.435 1.00 63.50 192 SER A CA 1
ATOM 1509 C C . SER A 1 192 ? 15.776 -18.116 5.078 1.00 63.50 192 SER A C 1
ATOM 1511 O O . SER A 1 192 ? 16.370 -18.531 4.090 1.00 63.50 192 SER A O 1
ATOM 1513 N N . GLN A 1 193 ? 14.999 -17.030 5.032 1.00 60.88 193 GLN A N 1
ATOM 1514 C CA . GLN A 1 193 ? 14.722 -16.298 3.792 1.00 60.88 193 GLN A CA 1
ATOM 1515 C C . GLN A 1 193 ? 15.999 -15.724 3.155 1.00 60.88 193 GLN A C 1
ATOM 1517 O O . GLN A 1 193 ? 16.160 -15.748 1.935 1.00 60.88 193 GLN A O 1
ATOM 1522 N N . GLN A 1 194 ? 16.925 -15.213 3.969 1.00 55.62 194 GLN A N 1
ATOM 1523 C CA . GLN A 1 194 ? 18.188 -14.665 3.483 1.00 55.62 194 GLN A CA 1
ATOM 1524 C C . GLN A 1 194 ? 19.102 -15.755 2.897 1.00 55.62 194 GLN A C 1
ATOM 1526 O O . GLN A 1 194 ? 19.763 -15.508 1.889 1.00 55.62 194 GLN A O 1
ATOM 1531 N N . ALA A 1 195 ? 19.094 -16.963 3.470 1.00 62.94 195 ALA A N 1
ATOM 1532 C CA . ALA A 1 195 ? 19.803 -18.117 2.918 1.00 62.94 195 ALA A CA 1
ATOM 1533 C C . ALA A 1 195 ? 19.205 -18.571 1.573 1.00 62.94 195 ALA A C 1
ATOM 1535 O O . ALA A 1 195 ? 19.953 -18.782 0.618 1.00 62.94 195 ALA A O 1
ATOM 1536 N N . THR A 1 196 ? 17.872 -18.634 1.463 1.00 53.75 196 THR A N 1
ATOM 1537 C CA . THR A 1 196 ? 17.179 -19.005 0.217 1.00 53.75 196 THR A CA 1
ATOM 1538 C C . THR A 1 196 ? 17.434 -17.990 -0.902 1.00 53.75 196 THR A C 1
ATOM 1540 O O . THR A 1 196 ? 17.730 -18.381 -2.030 1.00 53.75 196 THR A O 1
ATOM 1543 N N . ASN A 1 197 ? 17.407 -16.686 -0.599 1.00 51.81 197 ASN A N 1
ATOM 1544 C CA . ASN A 1 197 ? 17.715 -15.636 -1.579 1.00 51.81 197 ASN A CA 1
ATOM 1545 C C . ASN A 1 197 ? 19.165 -15.702 -2.076 1.00 51.81 197 ASN A C 1
ATOM 1547 O O . ASN A 1 197 ? 19.399 -15.598 -3.276 1.00 51.81 197 ASN A O 1
ATOM 1551 N N . LEU A 1 198 ? 20.132 -15.937 -1.181 1.00 60.38 198 LEU A N 1
ATOM 1552 C CA . LEU A 1 198 ? 21.540 -16.080 -1.563 1.00 60.38 198 LEU A CA 1
ATOM 1553 C C . LEU A 1 198 ? 21.763 -17.312 -2.458 1.00 60.38 198 LEU A C 1
ATOM 1555 O O . LEU A 1 198 ? 22.551 -17.275 -3.406 1.00 60.38 198 LEU A O 1
ATOM 1559 N N . GLN A 1 199 ? 21.045 -18.404 -2.182 1.00 59.62 199 GLN A N 1
ATOM 1560 C CA . GLN A 1 199 ? 21.069 -19.610 -3.006 1.00 59.62 199 GLN A CA 1
ATOM 1561 C C . GLN A 1 199 ? 20.468 -19.357 -4.399 1.00 59.62 199 GLN A C 1
ATOM 1563 O O . GLN A 1 199 ? 21.045 -19.801 -5.392 1.00 59.62 199 GLN A O 1
ATOM 1568 N N . LEU A 1 200 ? 19.366 -18.606 -4.489 1.00 52.50 200 LEU A N 1
ATOM 1569 C CA . LEU A 1 200 ? 18.757 -18.190 -5.758 1.00 52.50 200 LEU A CA 1
ATOM 1570 C C . LEU A 1 200 ? 19.678 -17.272 -6.570 1.00 52.50 200 LEU A C 1
ATOM 1572 O O . LEU A 1 200 ? 19.887 -17.524 -7.754 1.00 52.50 200 LEU A O 1
ATOM 1576 N N . GLU A 1 201 ? 20.280 -16.256 -5.947 1.00 52.03 201 GLU A N 1
ATOM 1577 C CA . GLU A 1 201 ? 21.253 -15.373 -6.606 1.00 52.03 201 GLU A CA 1
ATOM 1578 C C . GLU A 1 201 ? 22.443 -16.164 -7.157 1.00 52.03 201 GLU A C 1
ATOM 1580 O O . GLU A 1 201 ? 22.853 -15.962 -8.300 1.00 52.03 201 GLU A O 1
ATOM 1585 N N . THR A 1 202 ? 22.956 -17.125 -6.383 1.00 55.12 202 THR A N 1
ATOM 1586 C CA . THR A 1 202 ? 24.068 -17.985 -6.809 1.00 55.12 202 THR A CA 1
ATOM 1587 C C . THR A 1 202 ? 23.680 -18.858 -8.006 1.00 55.12 202 THR A C 1
ATOM 1589 O O . THR A 1 202 ? 24.464 -18.995 -8.946 1.00 55.12 202 THR A O 1
ATOM 1592 N N . GLN A 1 203 ? 22.463 -19.413 -8.018 1.00 49.94 203 GLN A N 1
ATOM 1593 C CA . GLN A 1 203 ? 21.962 -20.207 -9.145 1.00 49.94 203 GLN A CA 1
ATOM 1594 C C . GLN A 1 203 ? 21.730 -19.361 -10.404 1.00 49.94 203 GLN A C 1
ATOM 1596 O O . GLN A 1 203 ? 22.075 -19.797 -11.501 1.00 49.94 203 GLN A O 1
ATOM 1601 N N . VAL A 1 204 ? 21.218 -18.134 -10.263 1.00 50.38 204 VAL A N 1
ATOM 1602 C CA . VAL A 1 204 ? 21.043 -17.189 -11.380 1.00 50.38 204 VAL A CA 1
ATOM 1603 C C . VAL A 1 204 ? 22.396 -16.772 -11.964 1.00 50.38 204 VAL A C 1
ATOM 1605 O O . VAL A 1 204 ? 22.570 -16.768 -13.183 1.00 50.38 204 VAL A O 1
ATOM 1608 N N . GLN A 1 205 ? 23.381 -16.486 -11.110 1.00 46.19 205 GLN A N 1
ATOM 1609 C CA . GLN A 1 205 ? 24.728 -16.110 -11.538 1.00 46.19 205 GLN A CA 1
ATOM 1610 C C . GLN A 1 205 ? 25.447 -17.271 -12.249 1.00 46.19 205 GLN A C 1
ATOM 1612 O O . GLN A 1 205 ? 26.130 -17.055 -13.255 1.00 46.19 205 GLN A O 1
ATOM 1617 N N . ALA A 1 206 ? 25.260 -18.504 -11.765 1.00 45.62 206 ALA A N 1
ATOM 1618 C CA . ALA A 1 206 ? 25.781 -19.717 -12.393 1.00 45.62 206 ALA A CA 1
ATOM 1619 C C . ALA A 1 206 ? 25.106 -19.999 -13.749 1.00 45.62 206 ALA A C 1
ATOM 1621 O O . ALA A 1 206 ? 25.785 -20.319 -14.723 1.00 45.62 206 ALA A O 1
ATOM 1622 N N . ALA A 1 207 ? 23.789 -19.798 -13.859 1.00 43.69 207 ALA A N 1
ATOM 1623 C CA . ALA A 1 207 ? 23.063 -19.933 -15.122 1.00 43.69 207 ALA A CA 1
ATOM 1624 C C . ALA A 1 207 ? 23.522 -18.902 -16.173 1.00 43.69 207 ALA A C 1
ATOM 1626 O O . ALA A 1 207 ? 23.659 -19.240 -17.348 1.00 43.69 207 ALA A O 1
ATOM 1627 N N . ALA A 1 208 ? 23.842 -17.674 -15.751 1.00 42.06 208 ALA A N 1
ATOM 1628 C CA . ALA A 1 208 ? 24.365 -16.629 -16.634 1.00 42.06 208 ALA A CA 1
ATOM 1629 C C . ALA A 1 208 ? 25.785 -16.926 -17.160 1.00 42.06 208 ALA A C 1
ATOM 1631 O O . ALA A 1 208 ? 26.143 -16.477 -18.250 1.00 42.06 208 ALA A O 1
ATOM 1632 N N . THR A 1 209 ? 26.592 -17.699 -16.422 1.00 39.72 209 THR A N 1
ATOM 1633 C CA . THR A 1 209 ? 27.966 -18.062 -16.822 1.00 39.72 209 THR A CA 1
ATOM 1634 C C . THR A 1 209 ? 28.047 -19.292 -17.730 1.00 39.72 209 THR A C 1
ATOM 1636 O O . THR A 1 209 ? 29.056 -19.463 -18.411 1.00 39.72 209 THR A O 1
ATOM 1639 N N . VAL A 1 210 ? 27.003 -20.128 -17.784 1.00 46.06 210 VAL A N 1
ATOM 1640 C CA . VAL A 1 210 ? 26.958 -21.338 -18.633 1.00 46.06 210 VAL A CA 1
ATOM 1641 C C . VAL A 1 210 ? 26.467 -21.043 -20.058 1.00 46.06 210 VAL A C 1
ATOM 1643 O O . VAL A 1 210 ? 26.720 -21.831 -20.965 1.00 46.06 210 VAL A O 1
ATOM 1646 N N . THR A 1 211 ? 25.843 -19.890 -20.315 1.00 35.19 211 THR A N 1
ATOM 1647 C CA . THR A 1 211 ? 25.574 -19.418 -21.683 1.00 35.19 211 THR A CA 1
ATOM 1648 C C . THR A 1 211 ? 26.873 -18.993 -22.379 1.00 35.19 211 THR A C 1
ATOM 1650 O O . THR A 1 211 ? 27.440 -17.961 -22.012 1.00 35.19 211 THR A O 1
ATOM 1653 N N . PRO A 1 212 ? 27.357 -19.700 -23.421 1.00 38.03 212 PRO A N 1
ATOM 1654 C CA . PRO A 1 212 ? 28.429 -19.163 -24.241 1.00 38.03 212 PRO A CA 1
ATOM 1655 C C . PRO A 1 212 ? 27.881 -17.946 -24.983 1.00 38.03 212 PRO A C 1
ATOM 1657 O O . PRO A 1 212 ? 26.764 -17.980 -25.506 1.00 38.03 212 PRO A O 1
ATOM 1660 N N . ALA A 1 213 ? 28.688 -16.891 -25.078 1.00 44.56 213 ALA A N 1
ATOM 1661 C CA . ALA A 1 213 ? 28.487 -15.794 -26.013 1.00 44.56 213 ALA A CA 1
ATOM 1662 C C . ALA A 1 213 ? 28.567 -16.328 -27.459 1.00 44.56 213 ALA A C 1
ATOM 1664 O O . ALA A 1 213 ? 29.576 -16.186 -28.146 1.00 44.56 213 ALA A O 1
ATOM 1665 N N . ALA A 1 214 ? 27.512 -16.998 -27.919 1.00 35.88 214 ALA A N 1
ATOM 1666 C CA . ALA A 1 214 ? 27.362 -17.436 -29.292 1.00 35.88 214 ALA A CA 1
ATOM 1667 C C . ALA A 1 214 ? 26.921 -16.232 -30.128 1.00 35.88 214 ALA A C 1
ATOM 1669 O O . ALA A 1 214 ? 25.739 -15.999 -30.384 1.00 35.88 214 ALA A O 1
ATOM 1670 N N . ALA A 1 215 ? 27.908 -15.453 -30.559 1.00 42.78 215 ALA A N 1
ATOM 1671 C CA . ALA A 1 215 ? 27.777 -14.586 -31.712 1.00 42.78 215 ALA A CA 1
ATOM 1672 C C . ALA A 1 215 ? 27.526 -15.455 -32.959 1.00 42.78 215 ALA A C 1
ATOM 1674 O O . ALA A 1 215 ? 28.455 -15.842 -33.660 1.00 42.78 215 ALA A O 1
ATOM 1675 N N . SER A 1 216 ? 26.267 -15.787 -33.245 1.00 36.22 216 SER A N 1
ATOM 1676 C CA . SER A 1 216 ? 25.872 -16.248 -34.577 1.00 36.22 216 SER A CA 1
ATOM 1677 C C . SER A 1 216 ? 24.406 -15.926 -34.865 1.00 36.22 216 SER A C 1
ATOM 1679 O O . SER A 1 216 ? 23.505 -16.597 -34.372 1.00 36.22 216 SER A O 1
ATOM 1681 N N . SER A 1 217 ? 24.195 -14.906 -35.702 1.00 40.78 217 SER A N 1
ATOM 1682 C CA . SER A 1 217 ? 23.040 -14.745 -36.599 1.00 40.78 217 SER A CA 1
ATOM 1683 C C . SER A 1 217 ? 21.668 -15.102 -36.004 1.00 40.78 217 SER A C 1
ATOM 1685 O O . SER A 1 217 ? 20.977 -16.007 -36.476 1.00 40.78 217 SER A O 1
ATOM 1687 N N . MET A 1 218 ? 21.239 -14.372 -34.974 1.00 31.16 218 MET A N 1
ATOM 1688 C CA . MET A 1 218 ? 19.823 -14.345 -34.616 1.00 31.16 218 MET A CA 1
ATOM 1689 C C . MET A 1 218 ? 19.150 -13.331 -35.547 1.00 31.16 218 MET A C 1
ATOM 1691 O O . MET A 1 218 ? 19.464 -12.143 -35.511 1.00 31.16 218 MET A O 1
ATOM 1695 N N . ARG A 1 219 ? 18.255 -13.794 -36.431 1.00 38.28 219 ARG A N 1
ATOM 1696 C CA . ARG A 1 219 ? 17.320 -12.887 -37.119 1.00 38.28 219 ARG A CA 1
ATOM 1697 C C . ARG A 1 219 ? 16.638 -12.000 -36.067 1.00 38.28 219 ARG A C 1
ATOM 1699 O O . ARG A 1 219 ? 16.345 -12.522 -34.989 1.00 38.28 219 ARG A O 1
ATOM 1706 N N . PRO A 1 220 ? 16.340 -10.724 -36.381 1.00 42.50 220 PRO A N 1
ATOM 1707 C CA . PRO A 1 220 ? 15.644 -9.849 -35.446 1.00 42.50 220 PRO A CA 1
ATOM 1708 C C . PRO A 1 220 ? 14.376 -10.552 -34.930 1.00 42.50 220 PRO A C 1
ATOM 1710 O O . PRO A 1 220 ? 13.670 -11.179 -35.735 1.00 42.50 220 PRO A O 1
ATOM 1713 N N . PRO A 1 221 ? 14.113 -10.525 -33.607 1.00 46.06 221 PRO A N 1
ATOM 1714 C CA . PRO A 1 221 ? 12.961 -11.200 -33.017 1.00 46.06 221 PRO A CA 1
ATOM 1715 C C . PRO A 1 221 ? 11.689 -10.721 -33.720 1.00 46.06 221 PRO A C 1
ATOM 1717 O O . PRO A 1 221 ? 11.590 -9.554 -34.086 1.00 46.06 221 PRO A O 1
ATOM 1720 N N . LYS A 1 222 ? 10.709 -11.597 -33.963 1.00 55.59 222 LYS A N 1
ATOM 1721 C CA . LYS A 1 222 ? 9.422 -11.161 -34.528 1.00 55.59 222 LYS A CA 1
ATOM 1722 C C . LYS A 1 222 ? 8.745 -10.242 -33.511 1.00 55.59 222 LYS A C 1
ATOM 1724 O O . LYS A 1 222 ? 8.146 -10.713 -32.555 1.00 55.59 222 LYS A O 1
ATOM 1729 N N . LEU A 1 223 ? 8.871 -8.931 -33.714 1.00 58.94 223 LEU A N 1
ATOM 1730 C CA . LEU A 1 223 ? 8.367 -7.868 -32.838 1.00 58.94 223 LEU A CA 1
ATOM 1731 C C . LEU A 1 223 ? 6.821 -7.791 -32.773 1.00 58.94 223 LEU A C 1
ATOM 1733 O O . LEU A 1 223 ? 6.301 -6.772 -32.324 1.00 58.94 223 LEU A O 1
ATOM 1737 N N . ASP A 1 224 ? 6.081 -8.775 -33.291 1.00 57.66 224 ASP A N 1
ATOM 1738 C CA . ASP A 1 224 ? 4.626 -8.702 -33.525 1.00 57.66 224 ASP A CA 1
ATOM 1739 C C . ASP A 1 224 ? 3.808 -8.502 -32.239 1.00 57.66 224 ASP A C 1
ATOM 1741 O O . ASP A 1 224 ? 2.690 -7.992 -32.289 1.00 57.66 224 ASP A O 1
ATOM 1745 N N . ASP A 1 225 ? 4.415 -8.773 -31.083 1.00 58.34 225 ASP A N 1
ATOM 1746 C CA . ASP A 1 225 ? 3.844 -8.532 -29.763 1.00 58.34 225 ASP A CA 1
ATOM 1747 C C . ASP A 1 225 ? 4.141 -7.131 -29.204 1.00 58.34 225 ASP A C 1
ATOM 1749 O O . ASP A 1 225 ? 3.890 -6.911 -28.029 1.00 58.34 225 ASP A O 1
ATOM 1753 N N . ILE A 1 226 ? 4.665 -6.154 -29.957 1.00 63.75 226 ILE A N 1
ATOM 1754 C CA . ILE A 1 226 ? 4.848 -4.756 -29.496 1.00 63.75 226 ILE A CA 1
ATOM 1755 C C . ILE A 1 226 ? 3.724 -3.876 -30.072 1.00 63.75 226 ILE A C 1
ATOM 1757 O O . ILE A 1 226 ? 3.517 -3.885 -31.287 1.00 63.75 226 ILE A O 1
ATOM 1761 N N . PRO A 1 227 ? 2.971 -3.116 -29.243 1.00 62.78 227 PRO A N 1
ATOM 1762 C CA . PRO A 1 227 ? 1.805 -2.391 -29.718 1.00 62.78 227 PRO A CA 1
ATOM 1763 C C . PRO A 1 227 ? 2.268 -1.219 -30.584 1.00 62.78 227 PRO A C 1
ATOM 1765 O O . PRO A 1 227 ? 3.103 -0.421 -30.157 1.00 62.78 227 PRO A O 1
ATOM 1768 N N . VAL A 1 228 ? 1.721 -1.103 -31.791 1.00 73.31 228 VAL A N 1
ATOM 1769 C CA . VAL A 1 228 ? 2.013 0.022 -32.688 1.00 73.31 228 VAL A CA 1
ATOM 1770 C C . VAL A 1 228 ? 1.372 1.288 -32.125 1.00 73.31 228 VAL A C 1
ATOM 1772 O O . VAL A 1 228 ? 0.176 1.302 -31.830 1.00 73.31 228 VAL A O 1
ATOM 1775 N N . PHE A 1 229 ? 2.157 2.351 -31.979 1.00 72.62 229 PHE A N 1
ATOM 1776 C CA . PHE A 1 229 ? 1.630 3.678 -31.697 1.00 72.62 229 PHE A CA 1
ATOM 1777 C C . PHE A 1 229 ? 1.072 4.294 -32.971 1.00 72.62 229 PHE A C 1
ATOM 1779 O O . PHE A 1 229 ? 1.755 4.352 -33.988 1.00 72.62 229 PHE A O 1
ATOM 1786 N N . CYS A 1 230 ? -0.140 4.824 -32.911 1.00 65.81 230 CYS A N 1
ATOM 1787 C CA . CYS A 1 230 ? -0.700 5.650 -33.972 1.00 65.81 230 CYS A CA 1
ATOM 1788 C C . CYS A 1 230 ? -1.554 6.744 -33.330 1.00 65.81 230 CYS A C 1
ATOM 1790 O O . CYS A 1 230 ? -2.169 6.508 -32.291 1.00 65.81 230 CYS A O 1
ATOM 1792 N N . ASP A 1 231 ? -1.622 7.917 -33.954 1.00 61.97 231 ASP A N 1
ATOM 1793 C CA . ASP A 1 231 ? -2.455 9.048 -33.522 1.00 61.97 231 ASP A CA 1
ATOM 1794 C C . ASP A 1 231 ? -3.955 8.701 -33.418 1.00 61.97 231 ASP A C 1
ATOM 1796 O O . ASP A 1 231 ? -4.699 9.344 -32.679 1.00 61.97 231 ASP A O 1
ATOM 1800 N N . GLN A 1 232 ? -4.393 7.642 -34.104 1.00 56.16 232 GLN A N 1
ATOM 1801 C CA . GLN A 1 232 ? -5.745 7.080 -34.015 1.00 56.16 232 GLN A CA 1
ATOM 1802 C C . GLN A 1 232 ? -5.965 6.196 -32.779 1.00 56.16 232 GLN A C 1
ATOM 1804 O O . GLN A 1 232 ? -7.095 6.056 -32.301 1.00 56.16 232 GLN A O 1
ATOM 1809 N N . SER A 1 233 ? -4.901 5.586 -32.249 1.00 56.88 233 SER A N 1
ATOM 1810 C CA . SER A 1 233 ? -4.967 4.887 -30.971 1.00 56.88 233 SER A CA 1
ATOM 1811 C C . SER A 1 233 ? -5.014 5.967 -29.895 1.00 56.88 233 SER A C 1
ATOM 1813 O O . SER A 1 233 ? -4.084 6.752 -29.772 1.00 56.88 233 SER A O 1
ATOM 1815 N N . LYS A 1 234 ? -6.097 6.056 -29.117 1.00 60.00 234 LYS A N 1
ATOM 1816 C CA . LYS A 1 234 ? -6.273 7.049 -28.032 1.00 60.00 234 LYS A CA 1
ATOM 1817 C C . LYS A 1 234 ? -5.252 6.900 -26.878 1.00 60.00 234 LYS A C 1
ATOM 1819 O O . LYS A 1 234 ? -5.519 7.322 -25.758 1.00 60.00 234 LYS A O 1
ATOM 1824 N N . THR A 1 235 ? -4.134 6.228 -27.121 1.00 66.25 235 THR A N 1
ATOM 1825 C CA . THR A 1 235 ? -3.067 5.932 -26.178 1.00 66.25 235 THR A CA 1
ATOM 1826 C C . THR A 1 235 ? -2.198 7.169 -26.013 1.00 66.25 235 THR A C 1
ATOM 1828 O O . THR A 1 235 ? -1.698 7.720 -26.991 1.00 66.25 235 THR A O 1
ATOM 1831 N N . GLU A 1 236 ? -1.981 7.604 -24.775 1.00 72.69 236 GLU A N 1
ATOM 1832 C CA . GLU A 1 236 ? -1.062 8.709 -24.518 1.00 72.69 236 GLU A CA 1
ATOM 1833 C C . GLU A 1 236 ? 0.403 8.292 -24.803 1.00 72.69 236 GLU A C 1
ATOM 1835 O O . GLU A 1 236 ? 0.797 7.166 -24.470 1.00 72.69 236 GLU A O 1
ATOM 1840 N N . PRO A 1 237 ? 1.244 9.177 -25.379 1.00 76.50 237 PRO A N 1
ATOM 1841 C CA . PRO A 1 237 ? 2.608 8.827 -25.795 1.00 76.50 237 PRO A CA 1
ATOM 1842 C C . PRO A 1 237 ? 3.542 8.380 -24.658 1.00 76.50 237 PRO A C 1
ATOM 1844 O O . PRO A 1 237 ? 4.451 7.582 -24.885 1.00 76.50 237 PRO A O 1
ATOM 1847 N N . ILE A 1 238 ? 3.348 8.886 -23.432 1.00 80.56 238 ILE A N 1
ATOM 1848 C CA . ILE A 1 238 ? 4.195 8.549 -22.273 1.00 80.56 238 ILE A CA 1
ATOM 1849 C C . ILE A 1 238 ? 3.891 7.137 -21.730 1.00 80.56 238 ILE A C 1
ATOM 1851 O O . ILE A 1 238 ? 4.826 6.340 -21.611 1.00 80.56 238 ILE A O 1
ATOM 1855 N N . PRO A 1 239 ? 2.628 6.764 -21.430 1.00 80.44 239 PRO A N 1
ATOM 1856 C CA . PRO A 1 239 ? 2.281 5.380 -21.105 1.00 80.44 239 PRO A CA 1
ATOM 1857 C C . PRO A 1 239 ? 2.706 4.380 -22.181 1.00 80.44 239 PRO A C 1
ATOM 1859 O O . PRO A 1 239 ? 3.231 3.315 -21.851 1.00 80.44 239 PRO A O 1
ATOM 1862 N N . TRP A 1 240 ? 2.538 4.736 -23.459 1.00 84.44 240 TRP A N 1
ATOM 1863 C CA . TRP A 1 240 ? 2.965 3.875 -24.557 1.00 84.44 240 TRP A CA 1
ATOM 1864 C C . TRP A 1 240 ? 4.483 3.652 -24.567 1.00 84.44 240 TRP A C 1
ATOM 1866 O O . TRP A 1 240 ? 4.928 2.509 -24.656 1.00 84.44 240 TRP A O 1
ATOM 1876 N N . TRP A 1 241 ? 5.285 4.710 -24.400 1.00 85.31 241 TRP A N 1
ATOM 1877 C CA . TRP A 1 241 ? 6.748 4.607 -24.351 1.00 85.31 241 TRP A CA 1
ATOM 1878 C C . TRP A 1 241 ? 7.236 3.643 -23.266 1.00 85.31 241 TRP A C 1
ATOM 1880 O O . TRP A 1 241 ? 8.120 2.817 -23.507 1.00 85.31 241 TRP A O 1
ATOM 1890 N N . ARG A 1 242 ? 6.629 3.706 -22.073 1.00 83.88 242 ARG A N 1
ATOM 1891 C CA . ARG A 1 242 ? 6.936 2.787 -20.965 1.00 83.88 242 ARG A CA 1
ATOM 1892 C C . ARG A 1 242 ? 6.636 1.340 -21.340 1.00 83.88 242 ARG A C 1
ATOM 1894 O O . ARG A 1 242 ? 7.464 0.465 -21.107 1.00 83.88 242 ARG A O 1
ATOM 1901 N N . GLN A 1 243 ? 5.480 1.096 -21.955 1.00 81.62 243 GLN A N 1
ATOM 1902 C CA . GLN A 1 243 ? 5.091 -0.238 -22.407 1.00 81.62 243 GLN A CA 1
ATOM 1903 C C . GLN A 1 243 ? 6.022 -0.766 -23.508 1.00 81.62 243 GLN A C 1
ATOM 1905 O O . GLN A 1 243 ? 6.400 -1.936 -23.482 1.00 81.62 243 GLN A O 1
ATOM 1910 N N . CYS A 1 244 ? 6.414 0.089 -24.455 1.00 82.19 244 CYS A N 1
ATOM 1911 C CA . CYS A 1 244 ? 7.353 -0.258 -25.515 1.00 82.19 244 CYS A CA 1
ATOM 1912 C C . CYS A 1 244 ? 8.731 -0.612 -24.940 1.00 82.19 244 CYS A C 1
ATOM 1914 O O . CYS A 1 244 ? 9.270 -1.667 -25.261 1.00 82.19 244 CYS A O 1
ATOM 1916 N N . THR A 1 245 ? 9.269 0.222 -24.044 1.00 85.88 245 THR A N 1
ATOM 1917 C CA . THR A 1 245 ? 10.578 -0.003 -23.409 1.00 85.88 245 THR A CA 1
ATOM 1918 C C . THR A 1 245 ? 10.591 -1.307 -22.614 1.00 85.88 245 THR A C 1
ATOM 1920 O O . THR A 1 245 ? 11.478 -2.128 -22.819 1.00 85.88 245 THR A O 1
ATOM 1923 N N . LEU A 1 246 ? 9.548 -1.558 -21.813 1.00 83.38 246 LEU A N 1
ATOM 1924 C CA . LEU A 1 246 ? 9.399 -2.807 -21.066 1.00 83.38 246 LEU A CA 1
ATOM 1925 C C . LEU A 1 246 ? 9.409 -4.034 -21.988 1.00 83.38 246 LEU A C 1
ATOM 1927 O O . LEU A 1 246 ? 10.078 -5.019 -21.693 1.00 83.38 246 LEU A O 1
ATOM 1931 N N . ARG A 1 247 ? 8.695 -3.986 -23.121 1.00 80.69 247 ARG A N 1
ATOM 1932 C CA . ARG A 1 247 ? 8.699 -5.102 -24.080 1.00 80.69 247 ARG A CA 1
ATOM 1933 C C . ARG A 1 247 ? 10.065 -5.284 -24.743 1.00 80.69 247 ARG A C 1
ATOM 1935 O O . ARG A 1 247 ? 10.504 -6.419 -24.893 1.00 80.69 247 ARG A O 1
ATOM 1942 N N . LEU A 1 248 ? 10.758 -4.201 -25.101 1.00 83.25 248 LEU A N 1
ATOM 1943 C CA . LEU A 1 248 ? 12.125 -4.281 -25.633 1.00 83.25 248 LEU A CA 1
ATOM 1944 C C . LEU A 1 248 ? 13.093 -4.919 -24.623 1.00 83.25 248 LEU A C 1
ATOM 1946 O O . LEU A 1 248 ? 13.935 -5.725 -25.020 1.00 83.25 248 LEU A O 1
ATOM 1950 N N . ASP A 1 249 ? 12.943 -4.606 -23.333 1.00 83.69 249 ASP A N 1
ATOM 1951 C CA . ASP A 1 249 ? 13.737 -5.205 -22.257 1.00 83.69 249 ASP A CA 1
ATOM 1952 C C . ASP A 1 249 ? 13.418 -6.697 -22.073 1.00 83.69 249 ASP A C 1
ATOM 1954 O O . ASP A 1 249 ? 14.336 -7.513 -22.017 1.00 83.69 249 ASP A O 1
ATOM 1958 N N . MET A 1 250 ? 12.133 -7.075 -22.067 1.00 77.12 250 MET A N 1
ATOM 1959 C CA . MET A 1 250 ? 11.695 -8.479 -21.976 1.00 77.12 250 MET A CA 1
ATOM 1960 C C . MET A 1 250 ? 12.193 -9.340 -23.143 1.00 77.12 250 MET A C 1
ATOM 1962 O O . MET A 1 250 ? 12.483 -10.519 -22.963 1.00 77.12 250 MET A O 1
ATOM 1966 N N . HIS A 1 251 ? 12.293 -8.764 -24.343 1.00 79.38 251 HIS A N 1
ATOM 1967 C CA . HIS A 1 251 ? 12.826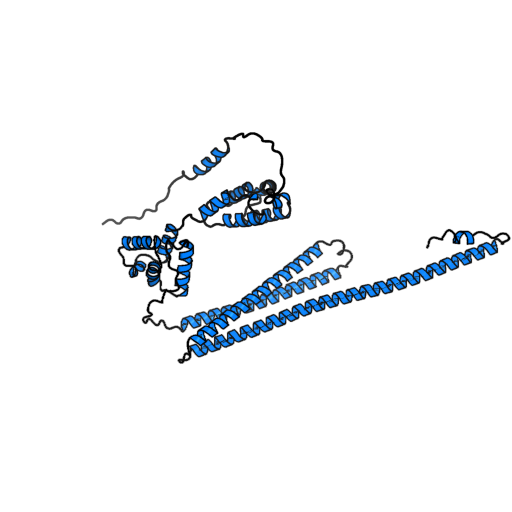 -9.449 -25.521 1.00 79.38 251 HIS A CA 1
ATOM 1968 C C . HIS A 1 251 ? 14.358 -9.381 -25.626 1.00 79.38 251 HIS A C 1
ATOM 1970 O O . HIS A 1 251 ? 14.907 -9.830 -26.631 1.00 79.38 251 HIS A O 1
ATOM 1976 N N . HIS A 1 252 ? 15.049 -8.825 -24.622 1.00 79.06 252 HIS A N 1
ATOM 1977 C CA . HIS A 1 252 ? 16.502 -8.642 -24.603 1.00 79.06 252 HIS A CA 1
ATOM 1978 C C . HIS A 1 252 ? 17.049 -7.969 -25.875 1.00 79.06 252 HIS A C 1
ATOM 1980 O O . HIS A 1 252 ? 18.110 -8.338 -26.381 1.00 79.06 252 HIS A O 1
ATOM 1986 N N . VAL A 1 253 ? 16.328 -6.972 -26.406 1.00 79.31 253 VAL A N 1
ATOM 1987 C CA . VAL A 1 253 ? 16.725 -6.285 -27.643 1.00 79.31 253 VAL A CA 1
ATOM 1988 C C . VAL A 1 253 ? 18.030 -5.506 -27.409 1.00 79.31 253 VAL A C 1
ATOM 1990 O O . VAL A 1 253 ? 18.062 -4.631 -26.527 1.00 79.31 253 VAL A O 1
ATOM 1993 N N . PRO A 1 254 ? 19.098 -5.775 -28.192 1.00 82.25 254 PRO A N 1
ATOM 1994 C CA . PRO A 1 254 ? 20.357 -5.044 -28.094 1.00 82.25 254 PRO A CA 1
ATOM 1995 C C . PRO A 1 254 ? 20.153 -3.541 -28.300 1.00 82.25 254 PRO A C 1
ATOM 1997 O O . PRO A 1 254 ? 19.348 -3.131 -29.133 1.00 82.25 254 PRO A O 1
ATOM 2000 N N . ASN A 1 255 ? 20.911 -2.699 -27.591 1.00 78.12 255 ASN A N 1
ATOM 2001 C CA . ASN A 1 255 ? 20.758 -1.235 -27.655 1.00 78.12 255 ASN A CA 1
ATOM 2002 C C . ASN A 1 255 ? 20.824 -0.664 -29.083 1.00 78.12 255 ASN A C 1
ATOM 2004 O O . ASN A 1 255 ? 20.091 0.275 -29.404 1.00 78.12 255 ASN A O 1
ATOM 2008 N N . ASN A 1 256 ? 21.652 -1.258 -29.946 1.00 80.00 256 ASN A N 1
ATOM 2009 C CA . ASN A 1 256 ? 21.798 -0.840 -31.341 1.00 80.00 256 ASN A CA 1
ATOM 2010 C C . ASN A 1 256 ? 20.520 -1.094 -32.163 1.00 80.00 256 ASN A C 1
ATOM 2012 O O . ASN A 1 256 ? 20.210 -0.322 -33.067 1.00 80.00 256 ASN A O 1
ATOM 2016 N N . ASP A 1 257 ? 19.731 -2.104 -31.789 1.00 83.88 257 ASP A N 1
ATOM 2017 C CA . ASP A 1 257 ? 18.502 -2.502 -32.483 1.00 83.88 257 ASP A CA 1
ATOM 2018 C C . ASP A 1 257 ? 17.244 -1.833 -31.909 1.00 83.88 257 ASP A C 1
ATOM 2020 O O . ASP A 1 257 ? 16.194 -1.815 -32.557 1.00 83.88 257 ASP A O 1
ATOM 2024 N N . ARG A 1 258 ? 17.331 -1.219 -30.720 1.00 87.31 258 ARG A N 1
ATOM 2025 C CA . ARG A 1 258 ? 16.191 -0.539 -30.079 1.00 87.31 258 ARG A CA 1
ATOM 2026 C C . ARG A 1 258 ? 15.658 0.633 -30.906 1.00 87.31 258 ARG A C 1
ATOM 2028 O O . ARG A 1 258 ? 14.444 0.812 -30.986 1.00 87.31 258 ARG A O 1
ATOM 2035 N N . HIS A 1 259 ? 16.540 1.393 -31.556 1.00 88.44 259 HIS A N 1
ATOM 2036 C CA . HIS A 1 259 ? 16.166 2.556 -32.370 1.00 88.44 259 HIS A CA 1
ATOM 2037 C C . HIS A 1 259 ? 15.354 2.153 -33.621 1.00 88.44 259 HIS A C 1
ATOM 2039 O O . HIS A 1 259 ? 14.251 2.679 -33.798 1.00 88.44 259 HIS A O 1
ATOM 2045 N N . PRO A 1 260 ? 15.797 1.173 -34.439 1.00 87.25 260 PRO A N 1
ATOM 2046 C CA . PRO A 1 260 ? 14.975 0.621 -35.518 1.00 87.25 260 PRO A CA 1
ATOM 2047 C C . PRO A 1 260 ? 13.660 -0.001 -35.066 1.00 87.25 260 PRO A C 1
ATOM 2049 O O . PRO A 1 260 ? 12.628 0.203 -35.708 1.00 87.25 260 PRO A O 1
ATOM 2052 N N . CYS A 1 261 ? 13.683 -0.740 -33.955 1.00 85.62 261 CYS A N 1
ATOM 2053 C CA . CYS A 1 261 ? 12.488 -1.366 -33.403 1.00 85.62 261 CYS A CA 1
ATOM 2054 C C . CYS A 1 261 ? 11.430 -0.328 -33.020 1.00 85.62 261 CYS A C 1
ATOM 2056 O O . CYS A 1 261 ? 10.258 -0.487 -33.359 1.00 85.62 261 CYS A O 1
ATOM 2058 N N . LEU A 1 262 ? 11.851 0.750 -32.355 1.00 87.44 262 LEU A N 1
ATOM 2059 C CA . LEU A 1 262 ? 10.986 1.869 -32.005 1.00 87.44 262 LEU A CA 1
ATOM 2060 C C . LEU A 1 262 ? 10.418 2.544 -33.258 1.00 87.44 262 LEU A C 1
ATOM 2062 O O . LEU A 1 262 ? 9.210 2.739 -33.341 1.00 87.44 262 LEU A O 1
ATOM 2066 N N . TYR A 1 263 ? 11.269 2.865 -34.239 1.00 87.50 263 TYR A N 1
ATOM 2067 C CA . TYR A 1 263 ? 10.846 3.526 -35.476 1.00 87.50 263 TYR A CA 1
ATOM 2068 C C . TYR A 1 263 ? 9.737 2.747 -36.189 1.00 87.50 263 TYR A C 1
ATOM 2070 O O . TYR A 1 263 ? 8.720 3.319 -36.563 1.00 87.50 263 TYR A O 1
ATOM 2078 N N . HIS A 1 264 ? 9.886 1.424 -36.293 1.00 85.50 264 HIS A N 1
ATOM 2079 C CA . HIS A 1 264 ? 8.903 0.560 -36.946 1.00 85.50 264 HIS A CA 1
ATOM 2080 C C . HIS A 1 264 ? 7.567 0.451 -36.188 1.00 85.50 264 HIS A C 1
ATOM 2082 O O . HIS A 1 264 ? 6.551 0.061 -36.762 1.00 85.50 264 HIS A O 1
ATOM 2088 N N . ARG A 1 265 ? 7.562 0.761 -34.887 1.00 84.50 265 ARG A N 1
ATOM 2089 C CA . ARG A 1 265 ? 6.374 0.707 -34.022 1.00 84.50 265 ARG A CA 1
ATOM 2090 C C . ARG A 1 265 ? 5.754 2.083 -33.778 1.00 84.50 265 ARG A C 1
ATOM 2092 O O . ARG A 1 265 ? 4.672 2.144 -33.203 1.00 84.50 265 ARG A O 1
ATOM 2099 N N . CYS A 1 266 ? 6.389 3.160 -34.233 1.00 84.31 266 CYS A N 1
ATOM 2100 C CA . CYS A 1 266 ? 5.859 4.516 -34.196 1.00 84.31 266 CYS A CA 1
ATOM 2101 C C . CYS A 1 266 ? 5.073 4.833 -35.472 1.00 84.31 266 CYS A C 1
ATOM 2103 O O . CYS A 1 266 ? 5.531 4.558 -36.573 1.00 84.31 266 CYS A O 1
ATOM 2105 N N . GLY A 1 267 ? 3.924 5.484 -35.316 1.00 83.69 267 GLY A N 1
ATOM 2106 C CA . GLY A 1 267 ? 3.094 6.006 -36.399 1.00 83.69 267 GLY A CA 1
ATOM 2107 C C . GLY A 1 267 ? 2.662 7.450 -36.137 1.00 83.69 267 GLY A C 1
ATOM 2108 O O . GLY A 1 267 ? 2.825 7.982 -35.033 1.00 83.69 267 GLY A O 1
ATOM 2109 N N . GLY A 1 268 ? 2.104 8.102 -37.159 1.00 84.00 268 GLY A N 1
ATOM 2110 C CA . GLY A 1 268 ? 1.559 9.461 -37.060 1.00 84.00 268 GLY A CA 1
ATOM 2111 C C . GLY A 1 268 ? 2.591 10.491 -36.582 1.00 84.00 268 GLY A C 1
ATOM 2112 O O . GLY A 1 268 ? 3.726 10.529 -37.058 1.00 84.00 268 GLY A O 1
ATOM 2113 N N . ALA A 1 269 ? 2.208 11.323 -35.608 1.00 81.25 269 ALA A N 1
ATOM 2114 C CA . ALA A 1 269 ? 3.051 12.401 -35.082 1.00 81.25 269 ALA A CA 1
ATOM 2115 C C . ALA A 1 269 ? 4.381 11.922 -34.461 1.00 81.25 269 ALA A C 1
ATOM 2117 O O . ALA A 1 269 ? 5.373 12.653 -34.501 1.00 81.25 269 ALA A O 1
ATOM 2118 N N . CYS A 1 270 ? 4.426 10.705 -33.908 1.00 82.62 270 CYS A N 1
ATOM 2119 C CA . CYS A 1 270 ? 5.649 10.127 -33.345 1.00 82.62 270 CYS A CA 1
ATOM 2120 C C . CYS A 1 270 ? 6.629 9.680 -34.431 1.00 82.62 270 CYS A C 1
ATOM 2122 O O . CYS A 1 270 ? 7.832 9.889 -34.282 1.00 82.62 270 CYS A O 1
ATOM 2124 N N . GLN A 1 271 ? 6.125 9.128 -35.537 1.00 87.25 271 GLN A N 1
ATOM 2125 C CA . GLN A 1 271 ? 6.962 8.754 -36.677 1.00 87.25 271 GLN A CA 1
ATOM 2126 C C . GLN A 1 271 ? 7.543 9.995 -37.361 1.00 87.25 271 GLN A C 1
ATOM 2128 O O . GLN A 1 271 ? 8.755 10.082 -37.518 1.00 87.25 271 GLN A O 1
ATOM 2133 N N . ALA A 1 272 ? 6.716 11.014 -37.620 1.00 88.00 272 ALA A N 1
ATOM 2134 C CA . ALA A 1 272 ? 7.177 12.279 -38.197 1.00 88.00 272 ALA A CA 1
ATOM 2135 C C . ALA A 1 272 ? 8.221 12.995 -37.315 1.00 88.00 272 ALA A C 1
ATOM 2137 O O . ALA A 1 272 ? 9.128 13.663 -37.811 1.00 88.00 272 ALA A O 1
ATOM 2138 N N . TRP A 1 273 ? 8.114 12.868 -35.987 1.00 90.31 273 TRP A N 1
ATOM 2139 C CA . TRP A 1 273 ? 9.128 13.387 -35.070 1.00 90.31 273 TRP A CA 1
ATOM 2140 C C . TRP A 1 273 ? 10.458 12.626 -35.180 1.00 90.31 273 TRP A C 1
ATOM 2142 O O . TRP A 1 273 ? 11.506 13.269 -35.230 1.00 90.31 273 TRP A O 1
ATOM 2152 N N . LEU A 1 274 ? 10.426 11.293 -35.279 1.00 90.50 274 LEU A N 1
ATOM 2153 C CA . LEU A 1 274 ? 11.629 10.488 -35.516 1.00 90.50 274 LEU A CA 1
ATOM 2154 C C . LEU A 1 274 ? 12.250 10.777 -36.890 1.00 90.50 274 LEU A C 1
ATOM 2156 O O . LEU A 1 274 ? 13.467 10.909 -36.975 1.00 90.50 274 LEU A O 1
ATOM 2160 N N . ASP A 1 275 ? 11.441 10.958 -37.936 1.00 91.56 275 ASP A N 1
ATOM 2161 C CA . ASP A 1 275 ? 11.912 11.329 -39.279 1.00 91.56 275 ASP A CA 1
ATOM 2162 C C . ASP A 1 275 ? 12.688 12.654 -39.266 1.00 91.56 275 ASP A C 1
ATOM 2164 O O . ASP A 1 275 ? 13.738 12.778 -39.899 1.00 91.56 275 ASP A O 1
ATOM 2168 N N . ASN A 1 276 ? 12.225 13.636 -38.486 1.00 92.38 276 ASN A N 1
ATOM 2169 C CA . ASN A 1 276 ? 12.940 14.900 -38.307 1.00 92.38 276 ASN A CA 1
ATOM 2170 C C . ASN A 1 276 ? 14.288 14.714 -37.595 1.00 92.38 276 ASN A C 1
ATOM 2172 O O . ASN A 1 276 ? 15.258 15.367 -37.972 1.00 92.38 276 ASN A O 1
ATOM 2176 N N . ILE A 1 277 ? 14.367 13.828 -36.593 1.00 91.25 277 ILE A N 1
ATOM 2177 C CA . ILE A 1 277 ? 15.629 13.508 -35.901 1.00 91.25 277 ILE A CA 1
ATOM 2178 C C . ILE A 1 277 ? 16.605 12.810 -36.850 1.00 91.25 277 ILE A C 1
ATOM 2180 O O . ILE A 1 277 ? 17.791 13.138 -36.856 1.00 91.25 277 ILE A O 1
ATOM 2184 N N . LEU A 1 278 ? 16.121 11.867 -37.660 1.00 92.50 278 LEU A N 1
ATOM 2185 C CA . LEU A 1 278 ? 16.932 11.177 -38.665 1.00 92.50 278 LEU A CA 1
ATOM 2186 C C . LEU A 1 278 ? 17.472 12.166 -39.701 1.00 92.50 278 LEU A C 1
ATOM 2188 O O . LEU A 1 278 ? 18.667 12.170 -39.983 1.00 92.50 278 LEU A O 1
ATOM 2192 N N . THR A 1 279 ? 16.613 13.067 -40.184 1.00 93.69 279 THR A N 1
ATOM 2193 C CA . THR A 1 279 ? 16.982 14.117 -41.143 1.00 93.69 279 THR A CA 1
ATOM 2194 C C . THR A 1 279 ? 17.986 15.106 -40.548 1.00 93.69 279 THR A C 1
ATOM 2196 O O . THR A 1 279 ? 18.932 15.497 -41.223 1.00 93.69 279 THR A O 1
ATOM 2199 N N . SER A 1 280 ? 17.829 15.508 -39.280 1.00 91.81 280 SER A N 1
ATOM 2200 C CA . SER A 1 280 ? 18.740 16.475 -38.651 1.00 91.81 280 SER A CA 1
ATOM 2201 C C . SER A 1 280 ? 20.144 15.921 -38.422 1.00 91.81 280 SER A C 1
ATOM 2203 O O . SER A 1 280 ? 21.100 16.689 -38.372 1.00 91.81 280 SER A O 1
ATOM 2205 N N . HIS A 1 281 ? 20.260 14.606 -38.242 1.00 90.19 281 HIS A N 1
ATOM 2206 C CA . HIS A 1 281 ? 21.542 13.927 -38.061 1.00 90.19 281 HIS A CA 1
ATOM 2207 C C . HIS A 1 281 ? 22.103 13.351 -39.367 1.00 90.19 281 HIS A C 1
ATOM 2209 O O . HIS A 1 281 ? 23.243 12.891 -39.352 1.00 90.19 281 HIS A O 1
ATOM 2215 N N . ASP A 1 282 ? 21.329 13.399 -40.458 1.00 92.81 282 ASP A N 1
ATOM 2216 C CA . ASP A 1 282 ? 21.643 12.819 -41.769 1.00 92.81 282 ASP A CA 1
ATOM 2217 C C . ASP A 1 282 ? 22.054 11.337 -41.674 1.00 92.81 282 ASP A C 1
ATOM 2219 O O . ASP A 1 282 ? 23.111 10.922 -42.146 1.00 92.81 282 ASP A O 1
ATOM 2223 N N . VAL A 1 283 ? 21.235 10.534 -40.981 1.00 90.88 283 VAL A N 1
ATOM 2224 C CA . VAL A 1 283 ? 21.496 9.100 -40.751 1.00 90.88 283 VAL A CA 1
ATOM 2225 C C . VAL A 1 283 ? 20.292 8.222 -41.067 1.00 90.88 283 VAL A C 1
ATOM 2227 O O . VAL A 1 283 ? 19.136 8.616 -40.901 1.00 90.88 283 VAL A O 1
ATOM 2230 N N . ALA A 1 284 ? 20.569 6.980 -41.467 1.00 90.50 284 ALA A N 1
ATOM 2231 C CA . ALA A 1 284 ? 19.549 5.949 -41.599 1.00 90.50 284 ALA A CA 1
ATOM 2232 C C . ALA A 1 284 ? 19.037 5.477 -40.224 1.00 90.50 284 ALA A C 1
ATOM 2234 O O . ALA A 1 284 ? 19.731 5.558 -39.210 1.00 90.50 284 ALA A O 1
ATOM 2235 N N . VAL A 1 285 ? 17.836 4.890 -40.197 1.00 85.94 285 VAL A N 1
ATOM 2236 C CA . VAL A 1 285 ? 17.205 4.347 -38.976 1.00 85.94 285 VAL A CA 1
ATOM 2237 C C . VAL A 1 285 ? 18.118 3.354 -38.240 1.00 85.94 285 VAL A C 1
ATOM 2239 O O . VAL A 1 285 ? 18.216 3.391 -37.014 1.00 85.94 285 VAL A O 1
ATOM 2242 N N . SER A 1 286 ? 18.816 2.489 -38.983 1.00 85.69 286 SER A N 1
ATOM 2243 C CA . SER A 1 286 ? 19.775 1.508 -38.451 1.00 85.69 286 SER A CA 1
ATOM 2244 C C . SER A 1 286 ? 20.990 2.140 -37.775 1.00 85.69 286 SER A C 1
ATOM 2246 O O . SER A 1 286 ? 21.614 1.504 -36.934 1.00 85.69 286 SER A O 1
ATOM 2248 N N . GLU A 1 287 ? 21.316 3.385 -38.109 1.00 87.69 287 GLU A N 1
ATOM 2249 C CA . GLU A 1 287 ? 22.523 4.085 -37.665 1.00 87.69 287 GLU A CA 1
ATOM 2250 C C . GLU A 1 287 ? 22.232 5.150 -36.605 1.00 87.69 287 GLU A C 1
ATOM 2252 O O . GLU A 1 287 ? 23.164 5.722 -36.042 1.00 87.69 287 GLU A O 1
ATOM 2257 N N . LEU A 1 288 ? 20.960 5.391 -36.267 1.00 87.12 288 LEU A N 1
ATOM 2258 C CA . LEU A 1 288 ? 20.574 6.412 -35.291 1.00 87.12 288 LEU A CA 1
ATOM 2259 C C . LEU A 1 288 ? 21.250 6.207 -33.924 1.00 87.12 288 LEU A C 1
ATOM 2261 O O . LEU A 1 288 ? 21.677 7.177 -33.301 1.00 87.12 288 LEU A O 1
ATOM 2265 N N . HIS A 1 289 ? 21.445 4.949 -33.514 1.00 85.44 289 HIS A N 1
ATOM 2266 C CA . HIS A 1 289 ? 22.130 4.584 -32.269 1.00 85.44 289 HIS A CA 1
ATOM 2267 C C . HIS A 1 289 ? 23.589 5.082 -32.187 1.00 85.44 289 HIS A C 1
ATOM 2269 O O . HIS A 1 289 ? 24.162 5.130 -31.102 1.00 85.44 289 HIS A O 1
ATOM 2275 N N . THR A 1 290 ? 24.204 5.434 -33.323 1.00 89.19 290 THR A N 1
ATOM 2276 C CA . THR A 1 290 ? 25.575 5.972 -33.387 1.00 89.19 290 THR A CA 1
ATOM 2277 C C . THR A 1 290 ? 25.643 7.472 -33.103 1.00 89.19 290 THR A C 1
ATOM 2279 O O . THR A 1 290 ? 26.716 7.994 -32.802 1.00 89.19 290 THR A O 1
ATOM 2282 N N . LYS A 1 291 ? 24.512 8.176 -33.228 1.00 90.88 291 LYS A N 1
ATOM 2283 C CA . LYS A 1 291 ? 24.399 9.628 -33.031 1.00 90.88 291 LYS A CA 1
ATOM 2284 C C . LYS A 1 291 ? 23.668 9.988 -31.750 1.00 90.88 291 LYS A C 1
ATOM 2286 O O . LYS A 1 291 ? 23.962 11.025 -31.170 1.00 90.88 291 LYS A O 1
ATOM 2291 N N . LEU A 1 292 ? 22.724 9.146 -31.346 1.00 89.38 292 LEU A N 1
ATOM 2292 C CA . LEU A 1 292 ? 21.877 9.358 -30.190 1.00 89.38 292 LEU A CA 1
ATOM 2293 C C . LEU A 1 292 ? 21.817 8.064 -29.385 1.00 89.38 292 LEU A C 1
ATOM 2295 O O . LEU A 1 292 ? 21.479 7.002 -29.909 1.00 89.38 292 LEU A O 1
ATOM 2299 N N . THR A 1 293 ? 22.162 8.143 -28.108 1.00 90.50 293 THR A N 1
ATOM 2300 C CA . THR A 1 293 ? 22.014 7.013 -27.194 1.00 90.50 293 THR A CA 1
ATOM 2301 C C . THR A 1 293 ? 20.536 6.759 -26.892 1.00 90.50 293 THR A C 1
ATOM 2303 O O . THR A 1 293 ? 19.688 7.649 -26.991 1.00 90.50 293 THR A O 1
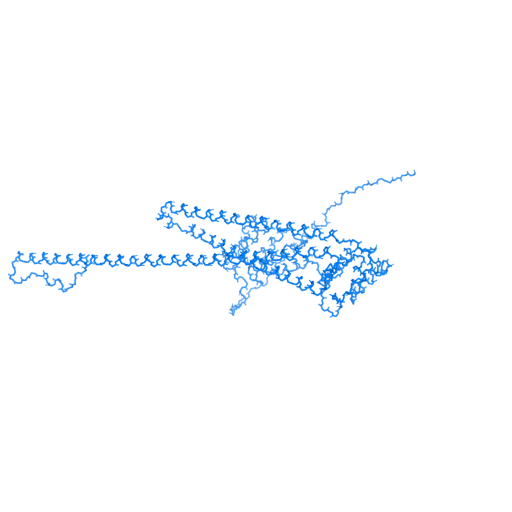ATOM 2306 N N . TRP A 1 294 ? 20.214 5.541 -26.442 1.00 89.50 294 TRP A N 1
ATOM 2307 C CA . TRP A 1 294 ? 18.845 5.200 -26.038 1.00 89.50 294 TRP A CA 1
ATOM 2308 C C . TRP A 1 294 ? 18.313 6.119 -24.921 1.00 89.50 294 TRP A C 1
ATOM 2310 O O . TRP A 1 294 ? 17.128 6.451 -24.903 1.00 89.50 294 TRP A O 1
ATOM 2320 N N . GLN A 1 295 ? 19.189 6.572 -24.017 1.00 89.00 295 GLN A N 1
ATOM 2321 C CA . GLN A 1 295 ? 18.832 7.508 -22.949 1.00 89.00 295 GLN A CA 1
ATOM 2322 C C . GLN A 1 295 ? 18.504 8.899 -23.501 1.00 89.00 295 GLN A C 1
ATOM 2324 O O . GLN A 1 295 ? 17.453 9.443 -23.187 1.00 89.00 295 GLN A O 1
ATOM 2329 N N . GLU A 1 296 ? 19.346 9.451 -24.376 1.00 89.94 296 GLU A N 1
ATOM 2330 C CA . GLU A 1 296 ? 19.102 10.774 -24.965 1.00 89.94 296 GLU A CA 1
ATOM 2331 C C . GLU A 1 296 ? 17.823 10.792 -25.815 1.00 89.94 296 GLU A C 1
ATOM 2333 O O . GLU A 1 296 ? 17.065 11.763 -25.783 1.00 89.94 296 GLU A O 1
ATOM 2338 N N . LEU A 1 297 ? 17.533 9.698 -26.529 1.00 89.69 297 LEU A N 1
ATOM 2339 C CA . LEU A 1 297 ? 16.266 9.535 -27.241 1.00 89.69 297 LEU A CA 1
ATOM 2340 C C . LEU A 1 297 ? 15.075 9.456 -26.278 1.00 89.69 297 LEU A C 1
ATOM 2342 O O . LEU A 1 297 ? 14.039 10.069 -26.538 1.00 89.69 297 LEU A O 1
ATOM 2346 N N . THR A 1 298 ? 15.228 8.738 -25.161 1.00 87.88 298 THR A N 1
ATOM 2347 C CA . THR A 1 298 ? 14.219 8.662 -24.095 1.00 87.88 298 THR A CA 1
ATOM 2348 C C . THR A 1 298 ? 13.917 10.051 -23.541 1.00 87.88 298 THR A C 1
ATOM 2350 O O . THR A 1 298 ? 12.750 10.429 -23.431 1.00 87.88 298 THR A O 1
ATOM 2353 N N . ASP A 1 299 ? 14.942 10.843 -23.245 1.00 88.12 299 ASP A N 1
ATOM 2354 C CA . ASP A 1 299 ? 14.785 12.187 -22.691 1.00 88.12 299 ASP A CA 1
ATOM 2355 C C . ASP A 1 299 ? 14.138 13.137 -23.709 1.00 88.12 299 ASP A C 1
ATOM 2357 O O . ASP A 1 299 ? 13.214 13.888 -23.379 1.00 88.12 299 ASP A O 1
ATOM 2361 N N . ALA A 1 300 ? 14.560 13.062 -24.975 1.00 88.81 300 ALA A N 1
ATOM 2362 C CA . ALA A 1 300 ? 13.977 13.838 -26.064 1.00 88.81 300 ALA A CA 1
ATOM 2363 C C . ALA A 1 300 ? 12.497 13.486 -26.297 1.00 88.81 300 ALA A C 1
ATOM 2365 O O . ALA A 1 300 ? 11.680 14.388 -26.511 1.00 88.81 300 ALA A O 1
ATOM 2366 N N . TRP A 1 301 ? 12.136 12.201 -26.201 1.00 86.94 301 TRP A N 1
ATOM 2367 C CA . TRP A 1 301 ? 10.750 11.743 -26.279 1.00 86.94 301 TRP A CA 1
ATOM 2368 C C . TRP A 1 301 ? 9.908 12.333 -25.148 1.00 86.94 301 TRP A C 1
ATOM 2370 O O . TRP A 1 301 ? 8.863 12.938 -25.402 1.00 86.94 301 TRP A O 1
ATOM 2380 N N . HIS A 1 302 ? 10.378 12.213 -23.902 1.00 83.56 302 HIS A N 1
ATOM 2381 C CA . HIS A 1 302 ? 9.678 12.763 -22.744 1.00 83.56 302 HIS A CA 1
ATOM 2382 C C . HIS A 1 302 ? 9.503 14.276 -22.880 1.00 83.56 302 HIS A C 1
ATOM 2384 O O . HIS A 1 302 ? 8.392 14.769 -22.731 1.00 83.56 302 HIS A O 1
ATOM 2390 N N . LYS A 1 303 ? 10.543 15.011 -23.280 1.00 84.94 303 LYS A N 1
ATOM 2391 C CA . LYS A 1 303 ? 10.460 16.461 -23.505 1.00 84.94 303 LYS A CA 1
ATOM 2392 C C . LYS A 1 303 ? 9.461 16.846 -24.601 1.00 84.94 303 LYS A C 1
ATOM 2394 O O . LYS A 1 303 ? 8.828 17.894 -24.508 1.00 84.94 303 LYS A O 1
ATOM 2399 N N . ARG A 1 304 ? 9.337 16.040 -25.661 1.00 82.81 304 ARG A N 1
ATOM 2400 C CA . ARG A 1 304 ? 8.450 16.334 -26.796 1.00 82.81 304 ARG A CA 1
ATOM 2401 C C . ARG A 1 304 ? 6.983 16.054 -26.489 1.00 82.81 304 ARG A C 1
ATOM 2403 O O . ARG A 1 304 ? 6.129 16.803 -26.959 1.00 82.81 304 ARG A O 1
ATOM 2410 N N . PHE A 1 305 ? 6.705 14.973 -25.764 1.00 78.81 305 PHE A N 1
ATOM 2411 C CA . PHE A 1 305 ? 5.347 14.457 -25.577 1.00 78.81 305 PHE A CA 1
ATOM 2412 C C . PHE A 1 305 ? 4.800 14.604 -24.153 1.00 78.81 305 PHE A C 1
ATOM 2414 O O . PHE A 1 305 ? 3.673 14.189 -23.880 1.00 78.81 305 PHE A O 1
ATOM 2421 N N . GLN A 1 306 ? 5.554 15.217 -23.243 1.00 75.00 306 GLN A N 1
ATOM 2422 C CA . GLN A 1 306 ? 5.041 15.642 -21.946 1.00 75.00 306 GLN A CA 1
ATOM 2423 C C . GLN A 1 306 ? 4.199 16.914 -22.119 1.00 75.00 306 GLN A C 1
ATOM 2425 O O . GLN A 1 306 ? 4.718 17.986 -22.411 1.00 75.00 306 GLN A O 1
ATOM 2430 N N . VAL A 1 307 ? 2.879 16.769 -21.966 1.00 61.09 307 VAL A N 1
ATOM 2431 C CA . VAL A 1 307 ? 1.892 17.854 -22.134 1.00 61.09 307 VAL A CA 1
ATOM 2432 C C . VAL A 1 307 ? 2.012 18.903 -21.020 1.00 61.09 307 VAL A C 1
ATOM 2434 O O . VAL A 1 307 ? 1.834 20.090 -21.274 1.00 61.09 307 VAL A O 1
ATOM 2437 N N . GLU A 1 308 ? 2.357 18.471 -19.804 1.00 67.25 308 GLU A N 1
ATOM 2438 C CA . GLU A 1 308 ? 2.638 19.327 -18.649 1.00 67.25 308 GLU A CA 1
ATOM 2439 C C . GLU A 1 308 ? 3.592 18.578 -17.698 1.00 67.25 308 GLU A C 1
ATOM 2441 O O . GLU A 1 308 ? 3.361 17.391 -17.428 1.00 67.25 308 GLU A O 1
ATOM 2446 N N . PRO A 1 309 ? 4.687 19.196 -17.224 1.00 73.56 309 PRO A N 1
ATOM 2447 C CA . PRO A 1 309 ? 5.592 18.533 -16.300 1.00 73.56 309 PRO A CA 1
ATOM 2448 C C . PRO A 1 309 ? 4.908 18.266 -14.937 1.00 73.56 309 PRO A C 1
ATOM 2450 O O . PRO A 1 309 ? 3.985 18.990 -14.541 1.00 73.56 309 PRO A O 1
ATOM 2453 N N . PRO A 1 310 ? 5.279 17.173 -14.238 1.00 78.06 310 PRO A N 1
ATOM 2454 C CA . PRO A 1 310 ? 4.531 16.678 -13.079 1.00 78.06 310 PRO A CA 1
ATOM 2455 C C . PRO A 1 310 ? 4.424 17.671 -11.916 1.00 78.06 310 PRO A C 1
ATOM 2457 O O . PRO A 1 310 ? 3.426 17.662 -11.199 1.00 78.06 310 PRO A O 1
ATOM 2460 N N . ASP A 1 311 ? 5.427 18.526 -11.742 1.00 77.94 311 ASP A N 1
ATOM 2461 C CA . ASP A 1 311 ? 5.488 19.594 -10.747 1.00 77.94 311 ASP A CA 1
ATOM 2462 C C . ASP A 1 311 ? 4.434 20.682 -11.006 1.00 77.94 311 ASP A C 1
ATOM 2464 O O . ASP A 1 311 ? 3.723 21.080 -10.080 1.00 77.94 311 ASP A O 1
ATOM 2468 N N . LEU A 1 312 ? 4.261 21.111 -12.262 1.00 80.69 312 LEU A N 1
ATOM 2469 C CA . LEU A 1 312 ? 3.237 22.085 -12.652 1.00 80.69 312 LEU A CA 1
ATOM 2470 C C . LEU A 1 312 ? 1.831 21.508 -12.474 1.00 80.69 312 LEU A C 1
ATOM 2472 O O . LEU A 1 312 ? 0.965 22.159 -11.884 1.00 80.69 312 LEU A O 1
ATOM 2476 N N . GLN A 1 313 ? 1.635 20.243 -12.853 1.00 85.12 313 GLN A N 1
ATOM 2477 C CA . GLN A 1 313 ? 0.363 19.565 -12.623 1.00 85.12 313 GLN A CA 1
ATOM 2478 C C . GLN A 1 313 ? 0.070 19.400 -11.122 1.00 85.12 313 GLN A C 1
ATOM 2480 O O . GLN A 1 313 ? -1.066 19.591 -10.674 1.00 85.12 313 GLN A O 1
ATOM 2485 N N . ALA A 1 314 ? 1.075 19.032 -10.323 1.00 87.75 314 ALA A N 1
ATOM 2486 C CA . ALA A 1 314 ? 0.928 18.911 -8.879 1.00 87.75 314 ALA A CA 1
ATOM 2487 C C . ALA A 1 314 ? 0.606 20.264 -8.237 1.00 87.75 314 ALA A C 1
ATOM 2489 O O . ALA A 1 314 ? -0.268 20.335 -7.373 1.00 87.75 314 ALA A O 1
ATOM 2490 N N . MET A 1 315 ? 1.238 21.339 -8.706 1.00 88.12 315 MET A N 1
ATOM 2491 C CA . MET A 1 315 ? 0.970 22.707 -8.274 1.00 88.12 315 MET A CA 1
ATOM 2492 C C . MET A 1 315 ? -0.465 23.147 -8.593 1.00 88.12 315 MET A C 1
ATOM 2494 O O . MET A 1 315 ? -1.157 23.669 -7.717 1.00 88.12 315 MET A O 1
ATOM 2498 N N . ASP A 1 316 ? -0.947 22.923 -9.818 1.00 86.81 316 ASP A N 1
ATOM 2499 C CA . ASP A 1 316 ? -2.321 23.261 -10.209 1.00 86.81 316 ASP A CA 1
ATOM 2500 C C . ASP A 1 316 ? -3.353 22.495 -9.363 1.00 86.81 316 ASP A C 1
ATOM 2502 O O . ASP A 1 316 ? -4.312 23.081 -8.848 1.00 86.81 316 ASP A O 1
ATOM 2506 N N . LYS A 1 317 ? -3.106 21.201 -9.120 1.00 91.06 317 LYS A N 1
ATOM 2507 C CA . LYS A 1 317 ? -3.942 20.369 -8.243 1.00 91.06 317 LYS A CA 1
ATOM 2508 C C . LYS A 1 317 ? -3.911 20.856 -6.793 1.00 91.06 317 LYS A C 1
ATOM 2510 O O . LYS A 1 317 ? -4.976 21.050 -6.208 1.00 91.06 317 LYS A O 1
ATOM 2515 N N . LEU A 1 318 ? -2.734 21.135 -6.227 1.00 91.88 318 LEU A N 1
ATOM 2516 C CA . LEU A 1 318 ? -2.586 21.685 -4.869 1.00 91.88 318 LEU A CA 1
ATOM 2517 C C . LEU A 1 318 ? -3.319 23.023 -4.705 1.00 91.88 318 LEU A C 1
ATOM 2519 O O . LEU A 1 318 ? -3.933 23.276 -3.669 1.00 91.88 318 LEU A O 1
ATOM 2523 N N . ASN A 1 319 ? -3.317 23.867 -5.738 1.00 85.94 319 ASN A N 1
ATOM 2524 C CA . ASN A 1 319 ? -4.011 25.154 -5.720 1.00 85.94 319 ASN A CA 1
ATOM 2525 C C . ASN A 1 319 ? -5.541 25.043 -5.745 1.00 85.94 319 ASN A C 1
ATOM 2527 O O . ASN A 1 319 ? -6.234 26.009 -5.406 1.00 85.94 319 ASN A O 1
ATOM 2531 N N . LYS A 1 320 ? -6.081 23.887 -6.129 1.00 89.50 320 LYS A N 1
ATOM 2532 C CA . LYS A 1 320 ? -7.526 23.622 -6.182 1.00 89.50 320 LYS A CA 1
ATOM 2533 C C . LYS A 1 320 ? -7.994 22.724 -5.031 1.00 89.50 320 LYS A C 1
ATOM 2535 O O . LYS A 1 320 ? -9.172 22.773 -4.672 1.00 89.50 320 LYS A O 1
ATOM 2540 N N . LEU A 1 321 ? -7.085 21.964 -4.421 1.00 92.75 321 LEU A N 1
ATOM 2541 C CA . LEU A 1 321 ? -7.369 20.973 -3.387 1.00 92.75 321 LEU A CA 1
ATOM 2542 C C . LEU A 1 321 ? -7.662 21.621 -2.021 1.00 92.75 321 LEU A C 1
ATOM 2544 O O . LEU A 1 321 ? -6.754 21.989 -1.278 1.00 92.75 321 LEU A O 1
ATOM 2548 N N . HIS A 1 322 ? -8.941 21.715 -1.662 1.00 89.50 322 HIS A N 1
ATOM 2549 C CA . HIS A 1 322 ? -9.408 22.178 -0.349 1.00 89.50 322 HIS A CA 1
ATOM 2550 C C . HIS A 1 322 ? -9.966 21.010 0.463 1.00 89.50 322 HIS A C 1
ATOM 2552 O O . HIS A 1 322 ? -10.464 20.047 -0.108 1.00 89.50 322 HIS A O 1
ATOM 2558 N N . GLN A 1 323 ? -9.949 21.091 1.794 1.00 83.62 323 GLN A N 1
ATOM 2559 C CA . GLN A 1 323 ? -10.391 19.970 2.636 1.00 83.62 323 GLN A CA 1
ATOM 2560 C C . GLN A 1 323 ? -11.845 19.533 2.388 1.00 83.62 323 GLN A C 1
ATOM 2562 O O . GLN A 1 323 ? -12.195 18.388 2.642 1.00 83.62 323 GLN A O 1
ATOM 2567 N N . ASN A 1 324 ? -12.699 20.415 1.870 1.00 83.06 324 ASN A N 1
ATOM 2568 C CA . ASN A 1 324 ? -14.092 20.100 1.552 1.00 83.06 324 ASN A CA 1
ATOM 2569 C C . ASN A 1 324 ? -14.289 19.353 0.217 1.00 83.06 324 ASN A C 1
ATOM 2571 O O . ASN A 1 324 ? -15.426 19.012 -0.098 1.00 83.06 324 ASN A O 1
ATOM 2575 N N . THR A 1 325 ? -13.237 19.113 -0.577 1.00 81.62 325 THR A N 1
ATOM 2576 C CA . THR A 1 325 ? -13.357 18.416 -1.872 1.00 81.62 325 THR A CA 1
ATOM 2577 C C . THR A 1 325 ? -13.330 16.894 -1.747 1.00 81.62 325 THR A C 1
ATOM 2579 O O . THR A 1 325 ? -13.770 16.209 -2.662 1.00 81.62 325 THR A O 1
ATOM 2582 N N . LEU A 1 326 ? -12.799 16.361 -0.644 1.00 83.94 326 LEU A N 1
ATOM 2583 C CA . LEU A 1 326 ? -12.682 14.929 -0.352 1.00 83.94 326 LEU A CA 1
ATOM 2584 C C . LEU A 1 326 ? -13.061 14.674 1.116 1.00 83.94 326 LEU A C 1
ATOM 2586 O O . LEU A 1 326 ? -13.270 15.612 1.888 1.00 83.94 326 LEU A O 1
ATOM 2590 N N . LEU A 1 327 ? -13.142 13.407 1.533 1.00 85.12 327 LEU A N 1
ATOM 2591 C CA . LEU A 1 327 ? -13.168 13.096 2.963 1.00 85.12 327 LEU A CA 1
ATOM 2592 C C . LEU A 1 327 ? -11.858 13.569 3.602 1.00 85.12 327 LEU A C 1
ATOM 2594 O O . LEU A 1 327 ? -10.797 13.478 2.990 1.00 85.12 327 LEU A O 1
ATOM 2598 N N . SER A 1 328 ? -11.916 14.061 4.842 1.00 84.88 328 SER A N 1
ATOM 2599 C CA . SER A 1 328 ? -10.772 14.733 5.470 1.00 84.88 328 SER A CA 1
ATOM 2600 C C . SER A 1 328 ? -9.500 13.875 5.526 1.00 84.88 328 SER A C 1
ATOM 2602 O O . SER A 1 328 ? -8.410 14.424 5.403 1.00 84.88 328 SER A O 1
ATOM 2604 N N . GLN A 1 329 ? -9.623 12.550 5.674 1.00 86.62 329 GLN A N 1
ATOM 2605 C CA . GLN A 1 329 ? -8.471 11.642 5.651 1.00 86.62 329 GLN A CA 1
ATOM 2606 C C . GLN A 1 329 ? -7.882 11.505 4.239 1.00 86.62 329 GLN A C 1
ATOM 2608 O O . GLN A 1 329 ? -6.676 11.661 4.065 1.00 86.62 329 GLN A O 1
ATOM 2613 N N . ASP A 1 330 ? -8.736 11.299 3.234 1.00 88.44 330 ASP A N 1
ATOM 2614 C CA . ASP A 1 330 ? -8.331 11.181 1.829 1.00 88.44 330 ASP A CA 1
ATOM 2615 C C . ASP A 1 330 ? -7.707 12.485 1.317 1.00 88.44 330 ASP A C 1
ATOM 2617 O O . ASP A 1 330 ? -6.739 12.465 0.562 1.00 88.44 330 ASP A O 1
ATOM 2621 N N . TRP A 1 331 ? -8.212 13.633 1.780 1.00 93.69 331 TRP A N 1
ATOM 2622 C CA . TRP A 1 331 ? -7.630 14.940 1.489 1.00 93.69 331 TRP A CA 1
ATOM 2623 C C . TRP A 1 331 ? -6.203 15.077 2.035 1.00 93.69 331 TRP A C 1
ATOM 2625 O O . TRP A 1 331 ? -5.341 15.573 1.313 1.00 93.69 331 TRP A O 1
ATOM 2635 N N . ILE A 1 332 ? -5.927 14.626 3.268 1.00 92.50 332 ILE A N 1
ATOM 2636 C CA . ILE A 1 332 ? -4.563 14.644 3.826 1.00 92.50 332 ILE A CA 1
ATOM 2637 C C . ILE A 1 332 ? -3.633 13.790 2.970 1.00 92.50 332 ILE A C 1
ATOM 2639 O O . ILE A 1 332 ? -2.559 14.255 2.591 1.00 92.50 332 ILE A O 1
ATOM 2643 N N . THR A 1 333 ? -4.050 12.562 2.657 1.00 92.56 333 THR A N 1
ATOM 2644 C CA . THR A 1 333 ? -3.249 11.629 1.862 1.00 92.56 333 THR A CA 1
ATOM 2645 C C . THR A 1 333 ? -2.970 12.186 0.469 1.00 92.56 333 THR A C 1
ATOM 2647 O O . THR A 1 333 ? -1.827 12.154 0.015 1.00 92.56 333 THR A O 1
ATOM 2650 N N . GLU A 1 334 ? -3.976 12.758 -0.191 1.00 92.94 334 GLU A N 1
ATOM 2651 C CA . GLU A 1 334 ? -3.816 13.337 -1.524 1.00 92.94 334 GLU A CA 1
ATOM 2652 C C . GLU A 1 334 ? -2.953 14.606 -1.502 1.00 92.94 334 GLU A C 1
ATOM 2654 O O . GLU A 1 334 ? -2.088 14.782 -2.360 1.00 92.94 334 GLU A O 1
ATOM 2659 N N . PHE A 1 335 ? -3.117 15.468 -0.494 1.00 94.75 335 PHE A N 1
ATOM 2660 C CA . PHE A 1 335 ? -2.275 16.653 -0.338 1.00 94.75 335 PHE A CA 1
ATOM 2661 C C . PHE A 1 335 ? -0.815 16.259 -0.100 1.00 94.75 335 PHE A C 1
ATOM 2663 O O . PHE A 1 335 ? 0.077 16.817 -0.737 1.00 94.75 335 PHE A O 1
ATOM 2670 N N . GLN A 1 336 ? -0.562 15.281 0.776 1.00 94.50 336 GLN A N 1
ATOM 2671 C CA . GLN A 1 336 ? 0.777 14.750 1.025 1.00 94.50 336 GLN A CA 1
ATOM 2672 C C . GLN A 1 336 ? 1.385 14.170 -0.255 1.00 94.50 336 GLN A C 1
ATOM 2674 O O . GLN A 1 336 ? 2.510 14.517 -0.602 1.00 94.50 336 GLN A O 1
ATOM 2679 N N . ARG A 1 337 ? 0.625 13.361 -1.003 1.00 94.88 337 ARG A N 1
ATOM 2680 C CA . ARG A 1 337 ? 1.064 12.776 -2.277 1.00 94.88 337 ARG A CA 1
ATOM 2681 C C . ARG A 1 337 ? 1.488 13.847 -3.285 1.00 94.88 337 ARG A C 1
ATOM 2683 O O . ARG A 1 337 ? 2.519 13.695 -3.931 1.00 94.88 337 ARG A O 1
ATOM 2690 N N . LEU A 1 338 ? 0.711 14.923 -3.418 1.00 92.88 338 LEU A N 1
ATOM 2691 C CA . LEU A 1 338 ? 1.027 16.028 -4.327 1.00 92.88 338 LEU A CA 1
ATOM 2692 C C . LEU A 1 338 ? 2.212 16.869 -3.833 1.00 92.88 338 LEU A C 1
ATOM 2694 O O . LEU A 1 338 ? 3.065 17.245 -4.633 1.00 92.88 338 LEU A O 1
ATOM 2698 N N . ALA A 1 339 ? 2.293 17.136 -2.528 1.00 91.19 339 ALA A N 1
ATOM 2699 C CA . ALA A 1 339 ? 3.391 17.882 -1.916 1.00 91.19 339 ALA A CA 1
ATOM 2700 C C . ALA A 1 339 ? 4.735 17.133 -1.979 1.00 91.19 339 ALA A C 1
ATOM 2702 O O . ALA A 1 339 ? 5.785 17.767 -1.958 1.00 91.19 339 ALA A O 1
ATOM 2703 N N . SER A 1 340 ? 4.703 15.802 -2.081 1.00 92.19 340 SER A N 1
ATOM 2704 C CA . SER A 1 340 ? 5.876 14.942 -2.272 1.00 92.19 340 SER A CA 1
ATOM 2705 C C . SER A 1 340 ? 6.298 14.770 -3.737 1.00 92.19 340 SER A C 1
ATOM 2707 O O . SER A 1 340 ? 7.183 13.962 -4.013 1.00 92.19 340 SER A O 1
ATOM 2709 N N . THR A 1 341 ? 5.688 15.493 -4.683 1.00 90.69 341 THR A N 1
ATOM 2710 C CA . THR A 1 341 ? 6.104 15.446 -6.095 1.00 90.69 341 THR A CA 1
ATOM 2711 C C . THR A 1 341 ? 7.554 15.944 -6.225 1.00 90.69 341 THR A C 1
ATOM 2713 O O . THR A 1 341 ? 7.853 17.029 -5.720 1.00 90.69 341 THR A O 1
ATOM 2716 N N . PRO A 1 342 ? 8.464 15.186 -6.874 1.00 82.44 342 PRO A N 1
ATOM 2717 C CA . PRO A 1 342 ? 9.831 15.640 -7.131 1.00 82.44 342 PRO A CA 1
ATOM 2718 C C . PRO A 1 342 ? 9.852 16.971 -7.888 1.00 82.44 342 PRO A C 1
ATOM 2720 O O . PRO A 1 342 ? 8.961 17.234 -8.693 1.00 82.44 342 PRO A O 1
ATOM 2723 N N . ASP A 1 343 ? 10.855 17.804 -7.608 1.00 83.69 343 ASP A N 1
ATOM 2724 C CA . ASP A 1 343 ? 11.067 19.116 -8.241 1.00 83.69 343 ASP A CA 1
ATOM 2725 C C . ASP A 1 343 ? 9.922 20.134 -8.068 1.00 83.69 343 ASP A C 1
ATOM 2727 O O . ASP A 1 343 ? 9.913 21.183 -8.710 1.00 83.69 343 ASP A O 1
ATOM 2731 N N . LEU A 1 344 ? 8.978 19.883 -7.148 1.00 87.00 344 LEU A N 1
ATOM 2732 C CA . LEU A 1 344 ? 7.929 20.843 -6.810 1.00 87.00 344 LEU A CA 1
ATOM 2733 C C . LEU A 1 344 ? 8.562 22.158 -6.304 1.00 87.00 344 LEU A C 1
ATOM 2735 O O . LEU A 1 344 ? 9.303 22.133 -5.315 1.00 87.00 344 LEU A O 1
ATOM 2739 N N . PRO A 1 345 ? 8.243 23.328 -6.893 1.00 84.19 345 PRO A N 1
ATOM 2740 C CA . PRO A 1 345 ? 8.887 24.600 -6.556 1.00 84.19 345 PRO A CA 1
ATOM 2741 C C . PRO A 1 345 ? 8.328 25.218 -5.257 1.00 84.19 345 PRO A C 1
ATOM 2743 O O . PRO A 1 345 ? 8.044 26.414 -5.186 1.00 84.19 345 PRO A O 1
ATOM 2746 N N . LEU A 1 346 ? 8.139 24.409 -4.208 1.00 87.12 346 LEU A N 1
ATOM 2747 C CA . LEU A 1 346 ? 7.689 24.835 -2.884 1.00 87.12 346 LEU A CA 1
ATOM 2748 C C . LEU A 1 346 ? 8.635 24.322 -1.802 1.00 87.12 346 LEU A C 1
ATOM 2750 O O . LEU A 1 346 ? 8.768 23.124 -1.573 1.00 87.12 346 LEU A O 1
ATOM 2754 N N . ALA A 1 347 ? 9.213 25.248 -1.042 1.00 90.06 347 ALA A N 1
ATOM 2755 C CA . ALA A 1 347 ? 9.867 24.898 0.212 1.00 90.06 347 ALA A CA 1
ATOM 2756 C C . ALA A 1 347 ? 8.835 24.382 1.231 1.00 90.06 347 ALA A C 1
ATOM 2758 O O . ALA A 1 347 ? 7.671 24.794 1.216 1.00 90.06 347 ALA A O 1
ATOM 2759 N N . PHE A 1 348 ? 9.279 23.575 2.199 1.00 91.06 348 PHE A N 1
ATOM 2760 C CA . PHE A 1 348 ? 8.413 23.053 3.265 1.00 91.06 348 PHE A CA 1
ATOM 2761 C C . PHE A 1 348 ? 7.588 24.148 3.964 1.00 91.06 348 PHE A C 1
ATOM 2763 O O . PHE A 1 348 ? 6.404 23.961 4.237 1.00 91.06 348 PHE A O 1
ATOM 2770 N N . ARG A 1 349 ? 8.171 25.335 4.186 1.00 90.19 349 ARG A N 1
ATOM 2771 C CA . ARG A 1 349 ? 7.449 26.488 4.748 1.00 90.19 349 ARG A CA 1
ATOM 2772 C C . ARG A 1 349 ? 6.214 26.854 3.917 1.00 90.19 349 ARG A C 1
ATOM 2774 O O . ARG A 1 349 ? 5.150 27.082 4.486 1.00 90.19 349 ARG A O 1
ATOM 2781 N N . ALA A 1 350 ? 6.342 26.889 2.592 1.00 89.25 350 ALA A N 1
ATOM 2782 C CA . ALA A 1 350 ? 5.240 27.194 1.687 1.00 89.25 350 ALA A CA 1
ATOM 2783 C C . ALA A 1 350 ? 4.199 26.063 1.655 1.00 89.25 350 ALA A C 1
ATOM 2785 O O . ALA A 1 350 ? 3.006 26.348 1.710 1.00 89.25 350 ALA A O 1
ATOM 2786 N N . ILE A 1 351 ? 4.637 24.798 1.677 1.00 91.88 351 ILE A N 1
ATOM 2787 C CA . ILE A 1 351 ? 3.753 23.621 1.784 1.00 91.88 351 ILE A CA 1
ATOM 2788 C C . ILE A 1 351 ? 2.923 23.686 3.072 1.00 91.88 351 ILE A C 1
ATOM 2790 O O . ILE A 1 351 ? 1.700 23.557 3.026 1.00 91.88 351 ILE A O 1
ATOM 2794 N N . LYS A 1 352 ? 3.563 23.965 4.215 1.00 93.62 352 LYS A N 1
ATOM 2795 C CA . LYS A 1 352 ? 2.898 24.132 5.514 1.00 93.62 352 LYS A CA 1
ATOM 2796 C C . LYS A 1 352 ? 1.856 25.249 5.478 1.00 93.62 352 LYS A C 1
ATOM 2798 O O . LYS A 1 352 ? 0.721 25.038 5.901 1.00 93.62 352 LYS A O 1
ATOM 2803 N N . HIS A 1 353 ? 2.212 26.422 4.955 1.00 90.88 353 HIS A N 1
ATOM 2804 C CA . HIS A 1 353 ? 1.264 27.531 4.827 1.00 90.88 353 HIS A CA 1
ATOM 2805 C C . HIS A 1 353 ? 0.090 27.183 3.910 1.00 90.88 353 HIS A C 1
ATOM 2807 O O . HIS A 1 353 ? -1.058 27.447 4.267 1.00 90.88 353 HIS A O 1
ATOM 2813 N N . LEU A 1 354 ? 0.355 26.562 2.760 1.00 92.19 354 LEU A N 1
ATOM 2814 C CA . LEU A 1 354 ? -0.683 26.166 1.816 1.00 92.19 354 LEU A CA 1
ATOM 2815 C C . LEU A 1 354 ? -1.636 25.143 2.445 1.00 92.19 354 LEU A C 1
ATOM 2817 O O . LEU A 1 354 ? -2.847 25.320 2.372 1.00 92.19 354 LEU A O 1
ATOM 2821 N N . PHE A 1 355 ? -1.111 24.135 3.140 1.00 93.50 355 PHE A N 1
ATOM 2822 C CA . PHE A 1 355 ? -1.915 23.131 3.836 1.00 93.50 355 PHE A CA 1
ATOM 2823 C C . PHE A 1 355 ? -2.859 23.762 4.871 1.00 93.50 355 PHE A C 1
ATOM 2825 O O . PHE A 1 355 ? -4.057 23.476 4.882 1.00 93.50 355 PHE A O 1
ATOM 2832 N N . ILE A 1 356 ? -2.354 24.689 5.694 1.00 92.31 356 ILE A N 1
ATOM 2833 C CA . ILE A 1 356 ? -3.158 25.420 6.690 1.00 92.31 356 ILE A CA 1
ATOM 2834 C C . ILE A 1 356 ? -4.225 26.294 6.011 1.00 92.31 356 ILE A C 1
ATOM 2836 O O . ILE A 1 356 ? -5.362 26.361 6.477 1.00 92.31 356 ILE A O 1
ATOM 2840 N N . MET A 1 357 ? -3.893 26.945 4.894 1.00 92.31 357 MET A N 1
ATOM 2841 C CA . MET A 1 357 ? -4.829 27.788 4.139 1.00 92.31 357 MET A CA 1
ATOM 2842 C C . MET A 1 357 ? -5.944 26.995 3.451 1.00 92.31 357 MET A C 1
ATOM 2844 O O . MET A 1 357 ? -7.049 27.508 3.300 1.00 92.31 357 MET A O 1
ATOM 2848 N N . ARG A 1 358 ? -5.666 25.756 3.032 1.00 92.31 358 ARG A N 1
ATOM 2849 C CA . ARG A 1 358 ? -6.630 24.872 2.353 1.00 92.31 358 ARG A CA 1
ATOM 2850 C C . ARG A 1 358 ? -7.414 23.963 3.305 1.00 92.31 358 ARG A C 1
ATOM 2852 O O . ARG A 1 358 ? -8.344 23.281 2.871 1.00 92.31 358 ARG A O 1
ATOM 2859 N N . SER A 1 359 ? -7.056 23.974 4.587 1.00 91.06 359 SER A N 1
ATOM 2860 C CA . SER A 1 359 ? -7.766 23.291 5.669 1.00 91.06 359 SER A CA 1
ATOM 2861 C C . SER A 1 359 ? -9.114 23.955 5.981 1.00 91.06 359 SER A C 1
ATOM 2863 O O . SER A 1 359 ? -9.314 25.146 5.747 1.00 91.06 359 SER A O 1
ATOM 2865 N N . CYS A 1 360 ? -10.043 23.204 6.569 1.00 89.06 360 CYS A N 1
ATOM 2866 C CA . CYS A 1 360 ? -11.295 23.734 7.097 1.00 89.06 360 CYS A CA 1
ATOM 2867 C C . CYS A 1 360 ? -11.039 24.644 8.318 1.00 89.06 360 CYS A C 1
ATOM 2869 O O . CYS A 1 360 ? -10.000 24.510 8.971 1.00 89.06 360 CYS A O 1
ATOM 2871 N N . PRO A 1 361 ? -11.979 25.534 8.693 1.00 88.50 361 PRO A N 1
ATOM 2872 C CA . PRO A 1 361 ? -11.756 26.523 9.754 1.00 88.50 361 PRO A CA 1
ATOM 2873 C C . PRO A 1 361 ? -11.322 25.930 11.104 1.00 88.50 361 PRO A C 1
ATOM 2875 O O . PRO A 1 361 ? -10.429 26.469 11.760 1.00 88.50 361 PRO A O 1
ATOM 2878 N N . ALA A 1 362 ? -11.908 24.796 11.506 1.00 86.06 362 ALA A N 1
ATOM 2879 C CA . ALA A 1 362 ? -11.563 24.116 12.755 1.00 86.06 362 ALA A CA 1
ATOM 2880 C C . ALA A 1 362 ? -10.102 23.635 12.761 1.00 86.06 362 ALA A C 1
ATOM 2882 O O . ALA A 1 362 ? -9.369 23.850 13.729 1.00 86.06 362 ALA A O 1
ATOM 2883 N N . MET A 1 363 ? -9.659 23.031 11.655 1.00 88.56 363 MET A N 1
ATOM 2884 C CA . MET A 1 363 ? -8.301 22.512 11.522 1.00 88.56 363 MET A CA 1
ATOM 2885 C C . MET A 1 363 ? -7.286 23.629 11.272 1.00 88.56 363 MET A C 1
ATOM 2887 O O . MET A 1 363 ? -6.213 23.613 11.865 1.00 88.56 363 MET A O 1
ATOM 2891 N N . GLN A 1 364 ? -7.646 24.652 10.496 1.00 90.38 364 GLN A N 1
ATOM 2892 C CA . GLN A 1 364 ? -6.840 25.855 10.314 1.00 90.38 364 GLN A CA 1
ATOM 2893 C C . GLN A 1 364 ? -6.538 26.522 11.658 1.00 90.38 364 GLN A C 1
ATOM 2895 O O . GLN A 1 364 ? -5.380 26.827 11.939 1.00 90.38 364 GLN A O 1
ATOM 2900 N N . LYS A 1 365 ? -7.545 26.690 12.525 1.00 89.88 365 LYS A N 1
ATOM 2901 C CA . LYS A 1 365 ? -7.359 27.252 13.868 1.00 89.88 365 LYS A CA 1
ATOM 2902 C C . LYS A 1 365 ? -6.405 26.401 14.710 1.00 89.88 365 LYS A C 1
ATOM 2904 O O . LYS A 1 365 ? -5.469 26.943 15.291 1.00 89.88 365 LYS A O 1
ATOM 2909 N N . ALA A 1 366 ? -6.624 25.085 14.747 1.00 89.50 366 ALA A N 1
ATOM 2910 C CA . ALA A 1 366 ? -5.795 24.165 15.523 1.00 89.50 366 ALA A CA 1
ATOM 2911 C C . ALA A 1 366 ? -4.337 24.144 15.034 1.00 89.50 366 ALA A C 1
ATOM 2913 O O . ALA A 1 366 ? -3.419 24.260 15.839 1.00 89.50 366 ALA A O 1
ATOM 2914 N N . LEU A 1 367 ? -4.119 24.064 13.718 1.00 91.81 367 LEU A N 1
ATOM 2915 C CA . LEU A 1 367 ? -2.785 24.047 13.117 1.00 91.81 367 LEU A CA 1
ATOM 2916 C C . LEU A 1 367 ? -2.066 25.390 13.254 1.00 91.81 367 LEU A C 1
ATOM 2918 O O . LEU A 1 367 ? -0.859 25.403 13.456 1.00 91.81 367 LEU A O 1
ATOM 2922 N N . THR A 1 368 ? -2.787 26.513 13.195 1.00 91.25 368 THR A N 1
ATOM 2923 C CA . THR A 1 368 ? -2.191 27.848 13.367 1.00 91.25 368 THR A CA 1
ATOM 2924 C C . THR A 1 368 ? -1.619 28.031 14.773 1.00 91.25 368 THR A C 1
ATOM 2926 O O . THR A 1 368 ? -0.549 28.611 14.922 1.00 91.25 368 THR A O 1
ATOM 2929 N N . GLN A 1 369 ? -2.276 27.485 15.804 1.00 90.62 369 GLN A N 1
ATOM 2930 C CA . GLN A 1 369 ? -1.800 27.562 17.195 1.00 90.62 369 GLN A CA 1
ATOM 2931 C C . GLN A 1 369 ? -0.482 26.819 17.434 1.00 90.62 369 GLN A C 1
ATOM 2933 O O . GLN A 1 369 ? 0.264 27.169 18.343 1.00 90.62 369 GLN A O 1
ATOM 2938 N N . ILE A 1 370 ? -0.201 25.798 16.628 1.00 91.19 370 ILE A N 1
ATOM 2939 C CA . ILE A 1 370 ? 0.988 24.951 16.756 1.00 91.19 370 ILE A CA 1
ATOM 2940 C C . ILE A 1 370 ? 1.920 25.078 15.546 1.00 91.19 370 ILE A C 1
ATOM 2942 O O . ILE A 1 370 ? 2.843 24.289 15.399 1.00 91.19 370 ILE A O 1
ATOM 2946 N N . ALA A 1 371 ? 1.713 26.062 14.666 1.00 89.38 371 ALA A N 1
ATOM 2947 C CA . ALA A 1 371 ? 2.412 26.146 13.382 1.00 89.38 371 ALA A CA 1
ATOM 2948 C C . ALA A 1 371 ? 3.942 26.225 13.526 1.00 89.38 371 ALA A C 1
ATOM 2950 O O . ALA A 1 371 ? 4.664 25.708 12.668 1.00 89.38 371 ALA A O 1
ATOM 2951 N N . GLU A 1 372 ? 4.431 26.831 14.610 1.00 88.38 372 GLU A N 1
ATOM 2952 C CA . GLU A 1 372 ? 5.860 26.943 14.925 1.00 88.38 372 GLU A CA 1
ATOM 2953 C C . GLU A 1 372 ? 6.488 25.610 15.358 1.00 88.38 372 GLU A C 1
ATOM 2955 O O . GLU A 1 372 ? 7.682 25.408 15.168 1.00 88.38 372 GLU A O 1
ATOM 2960 N N . THR A 1 373 ? 5.701 24.662 15.883 1.00 89.81 373 THR A N 1
ATOM 2961 C CA . THR A 1 373 ? 6.199 23.334 16.291 1.00 89.81 373 THR A CA 1
ATOM 2962 C C . THR A 1 373 ? 6.162 22.305 15.154 1.00 89.81 373 THR A C 1
ATOM 2964 O O . THR A 1 373 ? 6.729 21.218 15.277 1.00 89.81 373 THR A O 1
ATOM 2967 N N . LEU A 1 374 ? 5.519 22.648 14.030 1.00 91.62 374 LEU A N 1
ATOM 2968 C CA . LEU A 1 374 ? 5.437 21.838 12.813 1.00 91.62 374 LEU A CA 1
ATOM 2969 C C . LEU A 1 374 ? 6.613 22.177 11.879 1.00 91.62 374 LEU A C 1
ATOM 2971 O O . LEU A 1 374 ? 6.486 22.978 10.947 1.00 91.62 374 LEU A O 1
ATOM 2975 N N . ASP A 1 375 ? 7.777 21.602 12.162 1.00 91.56 375 ASP A N 1
ATOM 2976 C CA . ASP A 1 375 ? 9.051 21.813 11.453 1.00 91.56 375 ASP A CA 1
ATOM 2977 C C . ASP A 1 375 ? 9.325 20.785 10.339 1.00 91.56 375 ASP A C 1
ATOM 2979 O O . ASP A 1 375 ? 10.175 21.033 9.485 1.00 91.56 375 ASP A O 1
ATOM 2983 N N . THR A 1 376 ? 8.583 19.673 10.295 1.00 91.56 376 THR A N 1
ATOM 2984 C CA . THR A 1 376 ? 8.705 18.641 9.255 1.00 91.56 376 THR A CA 1
ATOM 2985 C C . THR A 1 376 ? 7.361 18.240 8.649 1.00 91.56 376 THR A C 1
ATOM 2987 O O . THR A 1 376 ? 6.296 18.411 9.251 1.00 91.56 376 THR A O 1
ATOM 2990 N N . SER A 1 377 ? 7.429 17.666 7.444 1.00 87.75 377 SER A N 1
ATOM 2991 C CA . SER A 1 377 ? 6.286 17.086 6.727 1.00 87.75 377 SER A CA 1
ATOM 2992 C C . SER A 1 377 ? 5.570 16.026 7.570 1.00 87.75 377 SER A C 1
ATOM 2994 O O . SER A 1 377 ? 4.353 16.081 7.748 1.00 87.75 377 SER A O 1
ATOM 2996 N N . ASP A 1 378 ? 6.334 15.133 8.202 1.00 91.06 378 ASP A N 1
ATOM 2997 C CA . ASP A 1 378 ? 5.784 14.058 9.030 1.00 91.06 378 ASP A CA 1
ATOM 2998 C C . ASP A 1 378 ? 5.028 14.596 10.243 1.00 91.06 378 ASP A C 1
ATOM 3000 O O . ASP A 1 378 ? 3.917 14.146 10.533 1.00 91.06 378 ASP A O 1
ATOM 3004 N N . LYS A 1 379 ? 5.574 15.606 10.938 1.00 92.69 379 LYS A N 1
ATOM 3005 C CA . LYS A 1 379 ? 4.886 16.233 12.077 1.00 92.69 379 LYS A CA 1
ATOM 3006 C C . LYS A 1 379 ? 3.612 16.951 11.642 1.00 92.69 379 LYS A C 1
ATOM 3008 O O . LYS A 1 379 ? 2.610 16.870 12.355 1.00 92.69 379 LYS A O 1
ATOM 3013 N N . LEU A 1 380 ? 3.626 17.620 10.486 1.00 93.88 380 LEU A N 1
ATOM 3014 C CA . LEU A 1 380 ? 2.454 18.290 9.918 1.00 93.88 380 LEU A CA 1
ATOM 3015 C C . LEU A 1 380 ? 1.321 17.289 9.642 1.00 93.88 380 LEU A C 1
ATOM 3017 O O . LEU A 1 380 ? 0.220 17.454 10.173 1.00 93.88 380 LEU A O 1
ATOM 3021 N N . PHE A 1 381 ? 1.588 16.237 8.863 1.00 93.56 381 PHE A N 1
ATOM 3022 C CA . PHE A 1 381 ? 0.556 15.292 8.425 1.00 93.56 381 PHE A CA 1
ATOM 3023 C C . PHE A 1 381 ? 0.090 14.339 9.538 1.00 93.56 381 PHE A C 1
ATOM 3025 O O . PHE A 1 381 ? -1.111 14.070 9.653 1.00 93.56 381 PHE A O 1
ATOM 3032 N N . SER A 1 382 ? 0.988 13.894 10.424 1.00 90.75 382 SER A N 1
ATOM 3033 C CA . SER A 1 382 ? 0.608 13.093 11.602 1.00 90.75 382 SER A CA 1
ATOM 3034 C C . SER A 1 382 ? -0.253 13.892 12.585 1.00 90.75 382 SER A C 1
ATOM 3036 O O . SER A 1 382 ? -1.264 13.393 13.088 1.00 90.75 382 SER A O 1
ATOM 3038 N N . THR A 1 383 ? 0.078 15.168 12.815 1.00 92.44 383 THR A N 1
ATOM 3039 C CA . THR A 1 383 ? -0.714 16.038 13.691 1.00 92.44 383 THR A CA 1
ATOM 3040 C C . THR A 1 383 ? -2.072 16.367 13.085 1.00 92.44 383 THR A C 1
ATOM 3042 O O . THR A 1 383 ? -3.075 16.319 13.796 1.00 92.44 383 THR A O 1
ATOM 3045 N N . ALA A 1 384 ? -2.136 16.638 11.781 1.00 90.75 384 ALA A N 1
ATOM 3046 C CA . ALA A 1 384 ? -3.400 16.856 11.084 1.00 90.75 384 ALA A CA 1
ATOM 3047 C C . ALA A 1 384 ? -4.316 15.618 11.153 1.00 90.75 384 ALA A C 1
ATOM 3049 O O . ALA A 1 384 ? -5.495 15.744 11.489 1.00 90.75 384 ALA A O 1
ATOM 3050 N N . SER A 1 385 ? -3.760 14.416 10.962 1.00 90.62 385 SER A N 1
ATOM 3051 C CA . SER A 1 385 ? -4.499 13.152 11.113 1.00 90.62 385 SER A CA 1
ATOM 3052 C C . SER A 1 385 ? -5.045 12.976 12.540 1.00 90.62 385 SER A C 1
ATOM 3054 O O . SER A 1 385 ? -6.212 12.636 12.734 1.00 90.62 385 SER A O 1
ATOM 3056 N N . ARG A 1 386 ? -4.247 13.307 13.566 1.00 89.38 386 ARG A N 1
ATOM 3057 C CA . ARG A 1 386 ? -4.681 13.290 14.977 1.00 89.38 386 ARG A CA 1
ATOM 3058 C C . ARG A 1 386 ? -5.794 14.303 15.277 1.00 89.38 386 ARG A C 1
ATOM 3060 O O . ARG A 1 386 ? -6.703 14.007 16.056 1.00 89.38 386 ARG A O 1
ATOM 3067 N N . ILE A 1 387 ? -5.749 15.487 14.667 1.00 86.75 387 ILE A N 1
ATOM 3068 C CA . ILE A 1 387 ? -6.800 16.507 14.813 1.00 86.75 387 ILE A CA 1
ATOM 3069 C C . ILE A 1 387 ? -8.117 16.006 14.208 1.00 86.75 387 ILE A C 1
ATOM 3071 O O . ILE A 1 387 ? -9.161 16.151 14.836 1.00 86.75 387 ILE A O 1
ATOM 3075 N N . ILE A 1 388 ? -8.085 15.352 13.044 1.00 85.31 388 ILE A N 1
ATOM 3076 C CA . ILE A 1 388 ? -9.287 14.770 12.420 1.00 85.31 388 ILE A CA 1
ATOM 3077 C C . ILE A 1 388 ? -9.901 13.664 13.285 1.00 85.31 388 ILE A C 1
ATOM 3079 O O . ILE A 1 388 ? -11.124 13.562 13.376 1.00 85.31 388 ILE A O 1
ATOM 3083 N N . LEU A 1 389 ? -9.075 12.844 13.941 1.00 81.44 389 LEU A N 1
ATOM 3084 C CA . LEU A 1 389 ? -9.568 11.789 14.830 1.00 81.44 389 LEU A CA 1
ATOM 3085 C C . LEU A 1 389 ? -10.269 12.344 16.076 1.00 81.44 389 LEU A C 1
ATOM 3087 O O . LEU A 1 389 ? -11.218 11.732 16.559 1.00 81.44 389 LEU A O 1
ATOM 3091 N N . THR A 1 390 ? -9.826 13.496 16.580 1.00 80.94 390 THR A N 1
ATOM 3092 C CA . THR A 1 390 ? -10.329 14.084 17.833 1.00 80.94 390 THR A CA 1
ATOM 3093 C C . THR A 1 390 ? -11.393 15.168 17.632 1.00 80.94 390 THR A C 1
ATOM 3095 O O . THR A 1 390 ? -12.137 15.460 18.565 1.00 80.94 390 THR A O 1
ATOM 3098 N N . ASN A 1 391 ? -11.519 15.744 16.431 1.00 78.25 391 ASN A N 1
ATOM 3099 C CA . ASN A 1 391 ? -12.447 16.836 16.138 1.00 78.25 391 ASN A CA 1
ATOM 3100 C C . ASN A 1 391 ? -13.491 16.444 15.073 1.00 78.25 391 ASN A C 1
ATOM 3102 O O . ASN A 1 391 ? -13.192 16.318 13.884 1.00 78.25 391 ASN A O 1
ATOM 3106 N N . ILE A 1 392 ? -14.749 16.310 15.508 1.00 70.81 392 ILE A N 1
ATOM 3107 C CA . ILE A 1 392 ? -15.892 15.910 14.669 1.00 70.81 392 ILE A CA 1
ATOM 3108 C C . ILE A 1 392 ? -16.190 16.942 13.563 1.00 70.81 392 ILE A C 1
ATOM 3110 O O . ILE A 1 392 ? -16.544 16.551 12.449 1.00 70.81 392 ILE A O 1
ATOM 3114 N N . GLU A 1 393 ? -16.010 18.241 13.820 1.00 72.12 393 GLU A N 1
ATOM 3115 C CA . GLU A 1 393 ? -16.212 19.299 12.815 1.00 72.12 393 GLU A CA 1
ATOM 3116 C C . GLU A 1 393 ? -15.151 19.224 11.711 1.00 72.12 393 GLU A C 1
ATOM 3118 O O . GLU A 1 393 ? -15.474 19.288 10.524 1.00 72.12 393 GLU A O 1
ATOM 3123 N N . ALA A 1 394 ? -13.886 19.008 12.086 1.00 71.75 394 ALA A N 1
ATOM 3124 C CA . ALA A 1 394 ? -12.798 18.822 11.128 1.00 71.75 394 ALA A CA 1
ATOM 3125 C C . ALA A 1 394 ? -12.960 17.529 10.311 1.00 71.75 394 ALA A C 1
ATOM 3127 O O . ALA A 1 394 ? -12.615 17.483 9.128 1.00 71.75 394 ALA A O 1
ATOM 3128 N N . ARG A 1 395 ? -13.528 16.482 10.915 1.00 75.69 395 ARG A N 1
ATOM 3129 C CA . ARG A 1 395 ? -13.800 15.200 10.256 1.00 75.69 395 ARG A CA 1
ATOM 3130 C C . ARG A 1 395 ? -14.927 15.272 9.223 1.00 75.69 395 ARG A C 1
ATOM 3132 O O . ARG A 1 395 ? -14.839 14.617 8.190 1.00 75.69 395 ARG A O 1
ATOM 3139 N N . ASN A 1 396 ? -15.969 16.061 9.484 1.00 72.56 396 ASN A N 1
ATOM 3140 C CA . ASN A 1 396 ? -17.188 16.093 8.668 1.00 72.56 396 ASN A CA 1
ATOM 3141 C C . ASN A 1 396 ? -17.236 17.232 7.635 1.00 72.56 396 ASN A C 1
ATOM 3143 O O . ASN A 1 396 ? -18.245 17.381 6.946 1.00 72.56 396 ASN A O 1
ATOM 3147 N N . ALA A 1 397 ? -16.160 18.008 7.476 1.00 65.19 397 ALA A N 1
ATOM 3148 C CA . ALA A 1 397 ? -16.108 19.163 6.575 1.00 65.19 397 ALA A CA 1
ATOM 3149 C C . ALA A 1 397 ? -16.434 18.842 5.094 1.00 65.19 397 ALA A C 1
ATOM 3151 O O . ALA A 1 397 ? -16.925 19.717 4.383 1.00 65.19 397 ALA A O 1
ATOM 3152 N N . GLY A 1 398 ? -16.234 17.598 4.640 1.00 56.50 398 GLY A N 1
ATOM 3153 C CA . GLY A 1 398 ? -16.619 17.130 3.297 1.00 56.50 398 GLY A CA 1
ATOM 3154 C C . GLY A 1 398 ? -18.089 16.696 3.136 1.00 56.50 398 GLY A C 1
ATOM 3155 O O . GLY A 1 398 ? -18.511 16.406 2.022 1.00 56.50 398 GLY A O 1
ATOM 3156 N N . ARG A 1 399 ? -18.891 16.633 4.215 1.00 55.31 399 ARG A N 1
ATOM 3157 C CA . ARG A 1 399 ? -20.306 16.185 4.176 1.00 55.31 399 ARG A CA 1
ATOM 3158 C C . ARG A 1 399 ? -21.339 17.312 4.096 1.00 55.31 399 ARG A C 1
ATOM 3160 O O . ARG A 1 399 ? -22.502 17.038 3.806 1.00 55.31 399 ARG A O 1
ATOM 3167 N N . SER A 1 400 ? -20.954 18.566 4.331 1.00 49.19 400 SER A N 1
ATOM 3168 C CA . SER A 1 400 ? -21.916 19.673 4.486 1.00 49.19 400 SER A CA 1
ATOM 3169 C C . SER A 1 400 ? -22.603 20.158 3.199 1.00 49.19 400 SER A C 1
ATOM 3171 O O . SER A 1 400 ? -23.357 21.123 3.260 1.00 49.19 400 SER A O 1
ATOM 3173 N N . SER A 1 401 ? -22.419 19.513 2.042 1.00 44.50 401 SER A N 1
ATOM 3174 C CA . SER A 1 401 ? -23.148 19.865 0.810 1.00 44.50 401 SER A CA 1
ATOM 3175 C C . SER A 1 401 ? -24.428 19.051 0.562 1.00 44.50 401 SER A C 1
ATOM 3177 O O . SER A 1 401 ? -25.156 19.369 -0.374 1.00 44.50 401 SER A O 1
ATOM 3179 N N . ALA A 1 402 ? -24.746 18.038 1.381 1.00 37.22 402 ALA A N 1
ATOM 3180 C CA . ALA A 1 402 ? -25.835 17.098 1.075 1.00 37.22 402 ALA A CA 1
ATOM 3181 C C . ALA A 1 402 ? -27.128 17.263 1.896 1.00 37.22 402 ALA A C 1
ATOM 3183 O O . ALA A 1 402 ? -28.078 16.520 1.658 1.00 37.22 402 ALA A O 1
ATOM 3184 N N . THR A 1 403 ? -27.232 18.216 2.833 1.00 33.50 403 THR A N 1
ATOM 3185 C CA . THR A 1 403 ? -28.484 18.345 3.601 1.00 33.50 403 THR A CA 1
ATOM 3186 C C . THR A 1 403 ? -28.800 19.774 4.027 1.00 33.50 403 THR A C 1
ATOM 3188 O O . THR A 1 403 ? -27.997 20.436 4.672 1.00 33.50 403 THR A O 1
ATOM 3191 N N . THR A 1 404 ? -30.050 20.149 3.749 1.00 31.22 404 THR A N 1
ATOM 3192 C CA . THR A 1 404 ? -30.854 21.269 4.268 1.00 31.22 404 THR A CA 1
ATOM 3193 C C . THR A 1 404 ? -30.975 22.521 3.393 1.00 31.22 404 THR A C 1
ATOM 3195 O O . THR A 1 404 ? -30.097 23.364 3.251 1.00 31.22 404 THR A O 1
ATOM 3198 N N . SER A 1 405 ? -32.170 22.588 2.809 1.00 36.91 405 SER A N 1
ATOM 3199 C CA . SER A 1 405 ? -32.855 23.719 2.214 1.00 36.91 405 SER A CA 1
ATOM 3200 C C . SER A 1 405 ? -33.005 24.911 3.160 1.00 36.91 405 SER A C 1
ATOM 3202 O O . SER A 1 405 ? -33.315 24.727 4.334 1.00 36.91 405 SER A O 1
ATOM 3204 N N . GLY A 1 406 ? -33.023 26.108 2.572 1.00 35.75 406 GLY A N 1
ATOM 3205 C CA . GLY A 1 406 ? -33.913 27.178 3.020 1.00 35.75 406 GLY A CA 1
ATOM 3206 C C . GLY A 1 406 ? -33.248 28.369 3.705 1.00 35.75 406 GLY A C 1
ATOM 3207 O O . GLY A 1 406 ? -32.834 28.299 4.854 1.00 35.75 406 GLY A O 1
ATOM 3208 N N . THR A 1 407 ? -33.360 29.513 3.024 1.00 30.02 407 THR A N 1
ATOM 3209 C CA . THR A 1 407 ? -33.244 30.903 3.513 1.00 30.02 407 THR A CA 1
ATOM 3210 C C . THR A 1 407 ? -31.843 31.528 3.586 1.00 30.02 407 THR A C 1
ATOM 3212 O O . THR A 1 407 ? -31.089 31.381 4.540 1.00 30.02 407 THR A O 1
ATOM 3215 N N . GLN A 1 408 ? -31.552 32.328 2.553 1.00 33.22 408 GLN A N 1
ATOM 3216 C CA . GLN A 1 408 ? -30.569 33.417 2.551 1.00 33.22 408 GLN A CA 1
ATOM 3217 C C . GLN A 1 408 ? -30.816 34.410 3.703 1.00 33.22 408 GLN A C 1
ATOM 3219 O O . GLN A 1 408 ? -31.967 34.695 4.037 1.00 33.22 408 GLN A O 1
ATOM 3224 N N . PRO A 1 409 ? -29.743 35.050 4.196 1.00 28.34 409 PRO A N 1
ATOM 3225 C CA . PRO A 1 409 ? -29.518 36.430 3.769 1.00 28.34 409 PRO A CA 1
ATOM 3226 C C . PRO A 1 409 ? -28.072 36.691 3.312 1.00 28.34 409 PRO A C 1
ATOM 3228 O O . PRO A 1 409 ? -27.102 36.296 3.954 1.00 28.34 409 PRO A O 1
ATOM 3231 N N . LYS A 1 410 ? -27.940 37.417 2.194 1.00 37.19 410 LYS A N 1
ATOM 3232 C CA . LYS A 1 410 ? -26.702 38.074 1.733 1.00 37.19 410 LYS A CA 1
ATOM 3233 C C . LYS A 1 410 ? -26.030 38.871 2.864 1.00 37.19 410 LYS A C 1
ATOM 3235 O O . LYS A 1 410 ? -26.720 39.626 3.550 1.00 37.19 410 LYS A O 1
ATOM 3240 N N . PRO A 1 411 ? -24.686 38.931 2.867 1.00 29.11 411 PRO A N 1
ATOM 3241 C CA . PRO A 1 411 ? -24.050 40.236 2.990 1.00 29.11 411 PRO A CA 1
ATOM 3242 C C . PRO A 1 411 ? -22.990 40.510 1.913 1.00 29.11 411 PRO A C 1
ATOM 3244 O O . PRO A 1 411 ? -22.098 39.720 1.628 1.00 29.11 411 PRO A O 1
ATOM 3247 N N . LYS A 1 412 ? -23.186 41.694 1.325 1.00 25.23 412 LYS A N 1
ATOM 3248 C CA . LYS A 1 412 ? -22.291 42.629 0.631 1.00 25.23 412 LYS A CA 1
ATOM 3249 C C . LYS A 1 412 ? -20.838 42.197 0.389 1.00 25.23 412 LYS A C 1
ATOM 3251 O O . LYS A 1 412 ? -20.037 42.070 1.308 1.00 25.23 412 LYS A O 1
ATOM 3256 N N . ALA A 1 413 ? -20.497 42.174 -0.899 1.00 31.83 413 ALA A N 1
ATOM 3257 C CA . ALA A 1 413 ? -19.139 42.312 -1.392 1.00 31.83 413 ALA A CA 1
ATOM 3258 C C . ALA A 1 413 ? -18.504 43.608 -0.861 1.00 31.83 413 ALA A C 1
ATOM 3260 O O . ALA A 1 413 ? -18.980 44.706 -1.148 1.00 31.83 413 ALA A O 1
ATOM 3261 N N . VAL A 1 414 ? -17.410 43.463 -0.122 1.00 24.08 414 VAL A N 1
ATOM 3262 C CA . VAL A 1 414 ? -16.380 44.491 0.010 1.00 24.08 414 VAL A CA 1
ATOM 3263 C C . VAL A 1 414 ? -15.103 43.853 -0.514 1.00 24.08 414 VAL A C 1
ATOM 3265 O O . VAL A 1 414 ? -14.517 42.981 0.123 1.00 24.08 414 VAL A O 1
ATOM 3268 N N . SER A 1 415 ? -14.714 44.242 -1.726 1.00 30.39 415 SER A N 1
ATOM 3269 C CA . SER A 1 415 ? -13.406 43.929 -2.288 1.00 30.39 415 SER A CA 1
ATOM 3270 C C . SER A 1 415 ? -12.346 44.679 -1.481 1.00 30.39 415 SER A C 1
ATOM 3272 O O . SER A 1 415 ? -12.226 45.898 -1.603 1.00 30.39 415 SER A O 1
ATOM 3274 N N . SER A 1 416 ? -11.589 43.974 -0.642 1.00 24.98 416 SER A N 1
ATOM 3275 C CA . SER A 1 416 ? -10.373 44.536 -0.052 1.00 24.98 416 SER A CA 1
ATOM 3276 C C . SER A 1 416 ? -9.212 44.387 -1.052 1.00 24.98 416 SER A C 1
ATOM 3278 O O . SER A 1 416 ? -8.974 43.266 -1.509 1.00 24.98 416 SER A O 1
ATOM 3280 N N . PRO A 1 417 ? -8.465 45.455 -1.397 1.00 28.05 417 PRO A N 1
ATOM 3281 C CA . PRO A 1 417 ? -7.375 45.411 -2.382 1.00 28.05 417 PRO A CA 1
ATOM 3282 C C . PRO A 1 417 ? -6.097 44.694 -1.903 1.00 28.05 417 PRO A C 1
ATOM 3284 O O . PRO A 1 417 ? -5.099 44.679 -2.621 1.00 28.05 417 PRO A O 1
ATOM 3287 N N . LEU A 1 418 ? -6.082 44.105 -0.701 1.00 26.94 418 LEU A N 1
ATOM 3288 C CA . LEU A 1 418 ? -4.857 43.544 -0.115 1.00 26.94 418 LEU A CA 1
ATOM 3289 C C . LEU A 1 418 ? -4.374 42.228 -0.751 1.00 26.94 418 LEU A C 1
ATOM 3291 O O . LEU A 1 418 ? -3.202 41.889 -0.599 1.00 26.94 418 LEU A O 1
ATOM 3295 N N . ASN A 1 419 ? -5.216 41.513 -1.502 1.00 31.88 419 ASN A N 1
ATOM 3296 C CA . ASN A 1 419 ? -4.833 40.212 -2.069 1.00 31.88 419 ASN A CA 1
ATOM 3297 C C . ASN A 1 419 ? -3.967 40.304 -3.338 1.00 31.88 419 ASN A C 1
ATOM 3299 O O . ASN A 1 419 ? -3.346 39.312 -3.710 1.00 31.88 419 ASN A O 1
ATOM 3303 N N . THR A 1 420 ? -3.860 41.474 -3.976 1.00 30.38 420 THR A N 1
ATOM 3304 C CA . THR A 1 420 ? -3.079 41.622 -5.220 1.00 30.38 420 THR A CA 1
ATOM 3305 C C . THR A 1 420 ? -1.622 42.029 -4.966 1.00 30.38 420 THR A C 1
ATOM 3307 O O . THR A 1 420 ? -0.745 41.674 -5.749 1.00 30.38 420 THR A O 1
ATOM 3310 N N . MET A 1 421 ? -1.310 42.702 -3.849 1.00 28.47 421 MET A N 1
ATOM 3311 C CA . MET A 1 421 ? 0.060 43.180 -3.585 1.00 28.47 421 MET A CA 1
ATOM 3312 C C . MET A 1 421 ? 1.002 42.121 -2.990 1.00 28.47 421 MET A C 1
ATOM 3314 O O . MET A 1 421 ? 2.214 42.213 -3.177 1.00 28.47 421 MET A O 1
ATOM 3318 N N . ALA A 1 422 ? 0.481 41.075 -2.339 1.00 33.22 422 ALA A N 1
ATOM 3319 C CA . ALA A 1 422 ? 1.319 40.003 -1.789 1.00 33.22 422 ALA A CA 1
ATOM 3320 C C . ALA A 1 422 ? 1.875 39.053 -2.870 1.00 33.22 422 ALA A C 1
ATOM 3322 O O . ALA A 1 422 ? 2.928 38.450 -2.674 1.00 33.22 422 ALA A O 1
ATOM 3323 N N . PHE A 1 423 ? 1.210 38.952 -4.028 1.00 32.59 423 PHE A N 1
ATOM 3324 C CA . PHE A 1 423 ? 1.633 38.072 -5.123 1.00 32.59 423 PHE A CA 1
ATOM 3325 C C . PHE A 1 423 ? 2.760 38.688 -5.977 1.00 32.59 423 PHE A C 1
ATOM 3327 O O . PHE A 1 423 ? 3.607 37.963 -6.488 1.00 32.59 423 PHE A O 1
ATOM 3334 N N . GLN A 1 424 ? 2.845 40.023 -6.069 1.00 31.14 424 GLN A N 1
ATOM 3335 C CA . GLN A 1 424 ? 3.920 40.710 -6.805 1.00 31.14 424 GLN A CA 1
ATOM 3336 C C . GLN A 1 424 ? 5.221 40.876 -6.000 1.00 31.14 424 GLN A C 1
ATOM 3338 O O . GLN A 1 424 ? 6.300 40.906 -6.590 1.00 31.14 424 GLN A O 1
ATOM 3343 N N . ALA A 1 425 ? 5.162 40.919 -4.665 1.00 30.83 425 ALA A N 1
ATOM 3344 C CA . ALA A 1 425 ? 6.362 41.064 -3.834 1.00 30.83 425 ALA A CA 1
ATOM 3345 C C . ALA A 1 425 ? 7.260 39.808 -3.836 1.00 30.83 425 ALA A C 1
ATOM 3347 O O . ALA A 1 425 ? 8.475 39.920 -3.682 1.00 30.83 425 ALA A O 1
ATOM 3348 N N . ALA A 1 426 ? 6.691 38.620 -4.070 1.00 34.12 426 ALA A N 1
ATOM 3349 C CA . ALA A 1 426 ? 7.451 37.371 -4.141 1.00 34.12 426 ALA A CA 1
ATOM 3350 C C . ALA A 1 426 ? 8.178 37.170 -5.486 1.00 34.12 426 ALA A C 1
ATOM 3352 O O . ALA A 1 426 ? 9.154 36.429 -5.543 1.00 34.12 426 ALA A O 1
ATOM 3353 N N . GLN A 1 427 ? 7.753 37.854 -6.555 1.00 32.41 427 GLN A N 1
ATOM 3354 C CA . GLN A 1 427 ? 8.364 37.728 -7.886 1.00 32.41 427 GLN A CA 1
ATOM 3355 C C . GLN A 1 427 ? 9.562 38.672 -8.104 1.00 32.41 427 GLN A C 1
ATOM 3357 O O . GLN A 1 427 ? 10.400 38.407 -8.960 1.00 32.41 427 GLN A O 1
ATOM 3362 N N . ILE A 1 428 ? 9.686 39.748 -7.316 1.00 29.72 428 ILE A N 1
ATOM 3363 C CA . ILE A 1 428 ? 10.743 40.765 -7.489 1.00 29.72 428 ILE A CA 1
ATOM 3364 C C . ILE A 1 428 ? 12.030 40.422 -6.711 1.00 29.72 428 ILE A C 1
ATOM 3366 O O . ILE A 1 428 ? 13.108 40.886 -7.070 1.00 29.72 428 ILE A O 1
ATOM 3370 N N . VAL A 1 429 ? 11.973 39.539 -5.707 1.00 34.28 429 VAL A N 1
ATOM 3371 C CA . VAL A 1 429 ? 13.156 39.178 -4.895 1.00 34.28 429 VAL A CA 1
ATOM 3372 C C . VAL A 1 429 ? 14.089 38.168 -5.594 1.00 34.28 429 VAL A C 1
ATOM 3374 O O . VAL A 1 429 ? 15.244 38.040 -5.202 1.00 34.28 429 VAL A O 1
ATOM 3377 N N . SER A 1 430 ? 13.662 37.512 -6.680 1.00 33.94 430 SER A N 1
ATOM 3378 C CA . SER A 1 430 ? 14.487 36.511 -7.385 1.00 33.94 430 SER A CA 1
ATOM 3379 C C . SER A 1 430 ? 15.244 37.018 -8.623 1.00 33.94 430 SER A C 1
ATOM 3381 O O . SER A 1 430 ? 15.975 36.232 -9.217 1.00 33.94 430 SER A O 1
ATOM 3383 N N . ILE A 1 431 ? 15.122 38.294 -9.024 1.00 33.59 431 ILE A N 1
ATOM 3384 C CA . ILE A 1 431 ? 15.781 38.815 -10.251 1.00 33.59 431 ILE A CA 1
ATOM 3385 C C . ILE A 1 431 ? 17.020 39.694 -9.970 1.00 33.59 431 ILE A C 1
ATOM 3387 O O . ILE A 1 431 ? 17.764 40.022 -10.890 1.00 33.59 431 ILE A O 1
ATOM 3391 N N . THR A 1 432 ? 17.352 40.023 -8.721 1.00 30.67 432 THR A N 1
ATOM 3392 C CA . THR A 1 432 ? 18.505 40.904 -8.446 1.00 30.67 432 THR A CA 1
ATOM 3393 C C . THR A 1 432 ? 19.353 40.441 -7.272 1.00 30.67 432 THR A C 1
ATOM 3395 O O . THR A 1 432 ? 19.035 40.760 -6.130 1.00 30.67 432 THR A O 1
ATOM 3398 N N . THR A 1 433 ? 20.459 39.741 -7.554 1.00 28.00 433 THR A N 1
ATOM 3399 C CA . THR A 1 433 ? 21.834 40.026 -7.058 1.00 28.00 433 THR A CA 1
ATOM 3400 C C . THR A 1 433 ? 22.852 39.023 -7.659 1.00 28.00 433 THR A C 1
ATOM 3402 O O . THR A 1 433 ? 22.444 37.955 -8.107 1.00 28.00 433 THR A O 1
ATOM 3405 N N . PRO A 1 434 ? 24.145 39.391 -7.819 1.00 30.91 434 PRO A N 1
ATOM 3406 C CA . PRO A 1 434 ? 24.841 39.249 -9.100 1.00 30.91 434 PRO A CA 1
ATOM 3407 C C . PRO A 1 434 ? 26.019 38.252 -9.137 1.00 30.91 434 PRO A C 1
ATOM 3409 O O . PRO A 1 434 ? 26.537 37.797 -8.124 1.00 30.91 434 PRO A O 1
ATOM 3412 N N . LEU A 1 435 ? 26.449 37.998 -10.378 1.00 36.34 435 LEU A N 1
ATOM 3413 C CA . LEU A 1 435 ? 27.680 37.357 -10.859 1.00 36.34 435 LEU A CA 1
ATOM 3414 C C . LEU A 1 435 ? 28.973 37.675 -10.075 1.00 36.34 435 LEU A C 1
ATOM 3416 O O . LEU A 1 435 ? 29.388 38.828 -10.026 1.00 36.34 435 LEU A O 1
ATOM 3420 N N . GLN A 1 436 ? 29.686 36.625 -9.649 1.00 30.08 436 GLN A N 1
ATOM 3421 C CA . GLN A 1 436 ? 31.160 36.477 -9.597 1.00 30.08 436 GLN A CA 1
ATOM 3422 C C . GLN A 1 436 ? 31.424 35.021 -9.144 1.00 30.08 436 GLN A C 1
ATOM 3424 O O . GLN A 1 436 ? 30.865 34.605 -8.143 1.00 30.08 436 GLN A O 1
ATOM 3429 N N . GLN A 1 437 ? 32.160 34.135 -9.826 1.00 29.83 437 GLN A N 1
ATOM 3430 C CA . GLN A 1 437 ? 33.519 34.238 -10.366 1.00 29.83 437 GLN A CA 1
ATOM 3431 C C . GLN A 1 437 ? 33.714 33.239 -11.539 1.00 29.83 437 GLN A C 1
ATOM 3433 O O . GLN A 1 437 ? 33.260 32.099 -11.472 1.00 29.83 437 GLN A O 1
ATOM 3438 N N . ARG A 1 438 ? 34.417 33.658 -12.604 1.00 31.30 438 ARG A N 1
ATOM 3439 C CA . ARG A 1 438 ? 34.967 32.787 -13.670 1.00 31.30 438 ARG A CA 1
ATOM 3440 C C . ARG A 1 438 ? 36.352 32.267 -13.254 1.00 31.30 438 ARG A C 1
ATOM 3442 O O . ARG A 1 438 ? 37.132 33.079 -12.758 1.00 31.30 438 ARG A O 1
ATOM 3449 N N . PRO A 1 439 ? 36.734 31.021 -13.582 1.00 31.86 439 PRO A N 1
ATOM 3450 C CA . PRO A 1 439 ? 38.135 30.631 -13.672 1.00 31.86 439 PRO A CA 1
ATOM 3451 C C . PRO A 1 439 ? 38.700 30.963 -15.065 1.00 31.86 439 PRO A C 1
ATOM 3453 O O . PRO A 1 439 ? 38.152 30.566 -16.093 1.00 31.86 439 PRO A O 1
ATOM 3456 N N . THR A 1 440 ? 39.798 31.716 -15.095 1.00 31.42 440 THR A N 1
ATOM 3457 C CA . THR A 1 440 ? 40.646 31.966 -16.271 1.00 31.42 440 THR A CA 1
ATOM 3458 C C . THR A 1 440 ? 41.584 30.784 -16.518 1.00 31.42 440 THR A C 1
ATOM 3460 O O . THR A 1 440 ? 42.378 30.448 -15.643 1.00 31.42 440 THR A O 1
ATOM 3463 N N . TYR A 1 441 ? 41.538 30.200 -17.718 1.00 31.03 441 TYR A N 1
ATOM 3464 C CA . TYR A 1 441 ? 42.603 29.341 -18.253 1.00 31.03 441 TYR A CA 1
ATOM 3465 C C . TYR A 1 441 ? 43.588 30.184 -19.084 1.00 31.03 441 TYR A C 1
ATOM 3467 O O . TYR A 1 441 ? 43.138 31.103 -19.775 1.00 31.03 441 TYR A O 1
ATOM 3475 N N . PRO A 1 442 ? 44.904 29.898 -19.049 1.00 46.66 442 PRO A N 1
ATOM 3476 C CA . PRO A 1 442 ? 45.885 30.595 -19.870 1.00 46.66 442 PRO A CA 1
ATOM 3477 C C . PRO A 1 442 ? 45.933 30.017 -21.292 1.00 46.66 442 PRO A C 1
ATOM 3479 O O . PRO A 1 442 ? 45.883 28.804 -21.495 1.00 46.66 442 PRO A O 1
ATOM 3482 N N . HIS A 1 443 ? 46.039 30.914 -22.270 1.00 32.25 443 HIS A N 1
ATOM 3483 C CA . HIS A 1 443 ? 46.278 30.619 -23.682 1.00 32.25 443 HIS A CA 1
ATOM 3484 C C . HIS A 1 443 ? 47.796 30.492 -23.928 1.00 32.25 443 HIS A C 1
ATOM 3486 O O . HIS A 1 443 ? 48.551 31.239 -23.301 1.00 32.25 443 HIS A O 1
ATOM 3492 N N . PRO A 1 444 ? 48.265 29.601 -24.821 1.00 44.88 444 PRO A N 1
ATOM 3493 C CA . PRO A 1 444 ? 49.672 29.536 -25.202 1.00 44.88 444 PRO A CA 1
ATOM 3494 C C . PRO A 1 444 ? 49.992 30.582 -26.281 1.00 44.88 444 PRO A C 1
ATOM 3496 O O . PRO A 1 444 ? 49.185 30.803 -27.188 1.00 44.88 444 PRO A O 1
ATOM 3499 N N . GLU A 1 445 ? 51.174 31.192 -26.192 1.00 42.31 445 GLU A N 1
ATOM 3500 C CA . GLU A 1 445 ? 51.797 31.951 -27.279 1.00 42.31 445 GLU A CA 1
ATOM 3501 C C . GLU A 1 445 ? 52.965 31.154 -27.875 1.00 42.31 445 GLU A C 1
ATOM 3503 O O . GLU A 1 445 ? 53.768 30.606 -27.122 1.00 42.31 445 GLU A O 1
ATOM 3508 N N . ALA A 1 446 ? 52.996 31.171 -29.216 1.00 39.88 446 ALA A N 1
ATOM 3509 C CA . ALA A 1 446 ? 54.101 30.953 -30.163 1.00 39.88 446 ALA A CA 1
ATOM 3510 C C . ALA A 1 446 ? 54.951 29.674 -30.062 1.00 39.88 446 ALA A C 1
ATOM 3512 O O . ALA A 1 446 ? 55.809 29.566 -29.159 1.00 39.88 446 ALA A O 1
#

Organism: Chara braunii (NCBI:txid69332)